Protein AF-F0YQ89-F1 (afdb_monomer)

pLDDT: mean 75.22, std 21.74, range [19.88, 98.25]

Mean predicted aligned error: 16.04 Å

Secondary structure (DSSP, 8-state):
------------PPP-PPPPTTTTHHHHHHHH---GGG-SSEEEEPPSSTTSPPEEEE-GGGGG-S--EEEEE--TT--HHHHHHHHTT-EEEEE-TT--S---SSTTTEEEES-EE-SS-EEEE--GGGSGGGTT-SEEEEE-HHHHHHHHT-S-EEEEEE--TTTHHHHHHHHHHHSGGGGEEEEEEEEEE--SHHHHHHHHHHHHHHHHHHH-EEEEEEEE-SS-----BTTB-SEEEEEEEE--HHHHHHHHHHHHHTTTTS-----PPPPPPPPPPPP--S--S----TT---TT--EEEEEESSSHHHHHHHHHHHHHHHHHTT--GGGEEEEEESSTTTHHHHHHHHHHTTS-SEEEEE----

Nearest PDB structures (foldseek):
  7a4h-assembly1_BK  TM=9.717E-01  e=1.868E-05  Lambdavirus lambda
  7a4h-assembly1_BI  TM=9.650E-01  e=2.233E-05  Lambdavirus lambda
  7a4f-assembly1_AC  TM=9.791E-01  e=5.453E-05  Lambdavirus lambda
  7a4h-assembly1_BF  TM=8.904E-01  e=2.233E-05  Lambdavirus lambda
  7a4i-assembly1_AB  TM=7.813E-01  e=5.138E-05  Lambdavirus lambda

InterPro domains:
  IPR002180 Lumazine/riboflavin synthase [PF00885] (301-370)
  IPR025714 Methyltransferase domain [PF13383] (19-195)
  IPR026913 Probable methyltransferase-like protein 24 [PTHR32026] (39-246)
  IPR036467 Lumazine/riboflavin synthase superfamily [G3DSA:3.40.50.960] (291-370)
  IPR036467 Lumazine/riboflavin synthase superfamily [SSF52121] (296-370)

Radius of gyration: 23.66 Å; Cα contacts (8 Å, |Δi|>4): 596; chains: 1; bounding box: 56×55×64 Å

Structure (mmCIF, N/CA/C/O backbone):
data_AF-F0YQ89-F1
#
_entry.id   AF-F0YQ89-F1
#
loop_
_atom_site.group_PDB
_atom_site.id
_atom_site.type_symbol
_atom_site.label_atom_id
_atom_site.label_alt_id
_atom_site.label_comp_id
_atom_site.label_asym_id
_atom_site.label_entity_id
_atom_site.label_seq_id
_atom_site.pdbx_PDB_ins_code
_atom_site.Cartn_x
_atom_site.Cartn_y
_atom_site.Cartn_z
_atom_site.occupancy
_atom_site.B_iso_or_equiv
_atom_site.auth_seq_id
_atom_site.auth_comp_id
_atom_site.auth_asym_id
_atom_site.auth_atom_id
_atom_site.pdbx_PDB_model_num
ATOM 1 N N . MET A 1 1 ? -3.007 27.217 37.264 1.00 26.95 1 MET A N 1
ATOM 2 C CA . MET A 1 1 ? -2.721 25.939 36.576 1.00 26.95 1 MET A CA 1
ATOM 3 C C . MET A 1 1 ? -3.342 26.037 35.189 1.00 26.95 1 MET A C 1
ATOM 5 O O . MET A 1 1 ? -4.556 26.150 35.114 1.00 26.95 1 MET A O 1
ATOM 9 N N . ARG A 1 2 ? -2.547 26.152 34.117 1.00 19.88 2 ARG A N 1
ATOM 10 C CA . ARG A 1 2 ? -3.077 26.189 32.741 1.00 19.88 2 ARG A CA 1
ATOM 11 C C . ARG A 1 2 ? -3.301 24.740 32.308 1.00 19.88 2 ARG A C 1
ATOM 13 O O . ARG A 1 2 ? -2.330 24.019 32.124 1.00 19.88 2 ARG A O 1
ATOM 20 N N . VAL A 1 3 ? -4.556 24.305 32.244 1.00 22.66 3 VAL A N 1
ATOM 21 C CA . VAL A 1 3 ? -4.926 22.978 31.736 1.00 22.66 3 VAL A CA 1
ATOM 22 C C . VAL A 1 3 ? -4.993 23.089 30.215 1.00 22.66 3 VAL A C 1
ATOM 24 O O . VAL A 1 3 ? -5.822 23.827 29.691 1.00 22.66 3 VAL A O 1
ATOM 27 N N . CYS A 1 4 ? -4.078 22.421 29.514 1.00 20.67 4 CYS A N 1
ATOM 28 C CA . CYS A 1 4 ? -4.123 22.294 28.061 1.00 20.67 4 CYS A CA 1
ATOM 29 C C . CYS A 1 4 ? -5.076 21.138 27.722 1.00 20.67 4 CYS A C 1
ATOM 31 O O . CYS A 1 4 ? -4.795 19.988 28.058 1.00 20.67 4 CYS A O 1
ATOM 33 N N . LEU A 1 5 ? -6.218 21.443 27.104 1.00 27.62 5 LEU A N 1
ATOM 34 C CA . LEU A 1 5 ? -7.130 20.445 26.550 1.00 27.62 5 LEU A CA 1
ATOM 35 C C . LEU A 1 5 ? -6.528 19.926 25.237 1.00 27.62 5 LEU A C 1
ATOM 37 O O . LEU A 1 5 ? -6.406 20.685 24.276 1.00 27.62 5 LEU A O 1
ATOM 41 N N . LEU A 1 6 ? -6.138 18.651 25.185 1.00 28.33 6 LEU A N 1
ATOM 42 C CA . LEU A 1 6 ? -5.680 18.020 23.949 1.00 28.33 6 LEU A CA 1
ATOM 43 C C . LEU A 1 6 ? -6.887 17.430 23.205 1.00 28.33 6 LEU A C 1
ATOM 45 O O . LEU A 1 6 ? -7.199 16.251 23.348 1.00 28.33 6 LEU A O 1
ATOM 49 N N . VAL A 1 7 ? -7.564 18.244 22.394 1.00 30.88 7 VAL A N 1
ATOM 50 C CA . VAL A 1 7 ? -8.362 17.718 21.277 1.00 30.88 7 VAL A CA 1
ATOM 51 C C . VAL A 1 7 ? -7.363 17.383 20.174 1.00 30.88 7 VAL A C 1
ATOM 53 O O . VAL A 1 7 ? -6.732 18.281 19.616 1.00 30.88 7 VAL A O 1
ATOM 56 N N . VAL A 1 8 ? -7.147 16.098 19.890 1.00 26.88 8 VAL A N 1
ATOM 57 C CA . VAL A 1 8 ? -6.227 15.690 18.821 1.00 26.88 8 VAL A CA 1
ATOM 58 C C . VAL A 1 8 ? -6.876 15.988 17.468 1.00 26.88 8 VAL A C 1
ATOM 60 O O . VAL A 1 8 ? -7.576 15.158 16.901 1.00 26.88 8 VAL A O 1
ATOM 63 N N . VAL A 1 9 ? -6.602 17.176 16.933 1.00 30.08 9 VAL A N 1
ATOM 64 C CA . VAL A 1 9 ? -6.556 17.415 15.487 1.00 30.08 9 VAL A CA 1
ATOM 65 C C . VAL A 1 9 ? -5.082 17.610 15.148 1.00 30.08 9 VAL A C 1
ATOM 67 O O . VAL A 1 9 ? -4.499 18.666 15.390 1.00 30.08 9 VAL A O 1
ATOM 70 N N . ALA A 1 10 ? -4.429 16.549 14.678 1.00 24.70 10 ALA A N 1
ATOM 71 C CA . ALA A 1 10 ? -3.001 16.578 14.395 1.00 24.70 10 ALA A CA 1
ATOM 72 C C . ALA A 1 10 ? -2.716 17.288 13.061 1.00 24.70 10 ALA A C 1
ATOM 74 O O . ALA A 1 10 ? -2.945 16.723 11.995 1.00 24.70 10 ALA A O 1
ATOM 75 N N . ALA A 1 11 ? -2.162 18.501 13.130 1.00 24.00 11 ALA A N 1
ATOM 76 C CA . ALA A 1 11 ? -1.252 19.046 12.119 1.00 24.00 11 ALA A CA 1
ATOM 77 C C . ALA A 1 11 ? -0.407 20.185 12.724 1.00 24.00 11 ALA A C 1
ATOM 79 O O . ALA A 1 11 ? -0.804 21.349 12.708 1.00 24.00 11 ALA A O 1
ATOM 80 N N . GLN A 1 12 ? 0.782 19.875 13.250 1.00 25.78 12 GLN A N 1
ATOM 81 C CA . GLN A 1 12 ? 1.792 20.903 13.526 1.00 25.78 12 GLN A CA 1
ATOM 82 C C . GLN A 1 12 ? 2.534 21.238 12.224 1.00 25.78 12 GLN A C 1
ATOM 84 O O . GLN A 1 12 ? 3.298 20.423 11.717 1.00 25.78 12 GLN A O 1
ATOM 89 N N . ARG A 1 13 ? 2.358 22.455 11.693 1.00 27.84 13 ARG A N 1
ATOM 90 C CA . ARG A 1 13 ? 3.267 23.021 10.681 1.00 27.84 13 ARG A CA 1
ATOM 91 C C . ARG A 1 13 ? 4.379 23.797 11.390 1.00 27.84 13 ARG A C 1
ATOM 93 O O . ARG A 1 13 ? 4.089 24.775 12.076 1.00 27.84 13 ARG A O 1
ATOM 100 N N . ARG A 1 14 ? 5.644 23.392 11.218 1.00 29.02 14 ARG A N 1
ATOM 101 C CA . ARG A 1 14 ? 6.815 24.207 11.603 1.00 29.02 14 ARG A CA 1
ATOM 102 C C . ARG A 1 14 ? 7.244 25.127 10.442 1.00 29.02 14 ARG A C 1
ATOM 104 O O . ARG A 1 14 ? 7.106 24.719 9.288 1.00 29.02 14 ARG A O 1
ATOM 111 N N . PRO A 1 15 ? 7.770 26.340 10.711 1.00 29.75 15 PRO A N 1
ATOM 112 C CA . PRO A 1 15 ? 8.331 27.222 9.684 1.00 29.75 15 PRO A CA 1
ATOM 113 C C . PRO A 1 15 ? 9.649 26.678 9.101 1.00 29.75 15 PRO A C 1
ATOM 115 O O . PRO A 1 15 ? 10.396 25.977 9.775 1.00 29.75 15 PRO A O 1
ATOM 118 N N . LEU A 1 16 ? 9.909 27.015 7.834 1.00 36.75 16 LEU A N 1
ATOM 119 C CA . LEU A 1 16 ? 10.858 26.366 6.922 1.00 36.75 16 LEU A CA 1
ATOM 120 C C . LEU A 1 16 ? 12.257 27.025 6.893 1.00 36.75 16 LEU A C 1
ATOM 122 O O . LEU A 1 16 ? 12.453 28.003 6.171 1.00 36.75 16 LEU A O 1
ATOM 126 N N . GLU A 1 17 ? 13.264 26.417 7.529 1.00 32.97 17 GLU A N 1
ATOM 127 C CA . GLU A 1 17 ? 14.697 26.645 7.233 1.00 32.97 17 GLU A CA 1
ATOM 128 C C . GLU A 1 17 ? 15.255 25.555 6.298 1.00 32.97 17 GLU A C 1
ATOM 130 O O . GLU A 1 17 ? 14.658 24.487 6.159 1.00 32.97 17 GLU A O 1
ATOM 135 N N . ARG A 1 18 ? 16.304 25.862 5.516 1.00 39.97 18 ARG A N 1
ATOM 136 C CA . ARG A 1 18 ? 16.834 25.001 4.427 1.00 39.97 18 ARG A CA 1
ATOM 137 C C . ARG A 1 18 ? 17.157 23.584 4.954 1.00 39.97 18 ARG A C 1
ATOM 139 O O . ARG A 1 18 ? 17.712 23.499 6.044 1.00 39.97 18 ARG A O 1
ATOM 146 N N . PRO A 1 19 ? 16.852 22.501 4.210 1.00 46.09 19 PRO A N 1
ATOM 147 C CA . PRO A 1 19 ? 16.987 21.141 4.731 1.00 46.09 19 PRO A CA 1
ATOM 148 C C . PRO A 1 19 ? 18.456 20.806 5.027 1.00 46.09 19 PRO A C 1
ATOM 150 O O . PRO A 1 19 ? 19.314 20.903 4.147 1.00 46.09 19 PRO A O 1
ATOM 153 N N . GLY A 1 20 ? 18.743 20.443 6.279 1.00 54.31 20 GLY A N 1
ATOM 154 C CA . GLY A 1 20 ? 20.026 19.896 6.725 1.00 54.31 20 GLY A CA 1
ATOM 155 C C . GLY A 1 20 ? 19.974 18.369 6.846 1.00 54.31 20 GLY A C 1
ATOM 156 O O . GLY A 1 20 ? 18.898 17.778 6.818 1.00 54.31 20 GLY A O 1
ATOM 157 N N . GLN A 1 21 ? 21.130 17.722 7.048 1.00 53.66 21 GLN A N 1
ATOM 158 C CA . GLN A 1 21 ? 21.264 16.260 7.232 1.00 53.66 21 GLN A CA 1
ATOM 159 C C . GLN A 1 21 ? 20.339 15.657 8.314 1.00 53.66 21 GLN A C 1
ATOM 161 O O . GLN A 1 21 ? 20.081 14.460 8.327 1.00 53.66 21 GLN A O 1
ATOM 166 N N . GLN A 1 22 ? 19.812 16.488 9.211 1.00 58.56 22 GLN A N 1
ATOM 167 C CA . GLN A 1 22 ? 18.979 16.089 10.340 1.00 58.56 22 GLN A CA 1
ATOM 168 C C . GLN A 1 22 ? 17.550 15.653 9.951 1.00 58.56 22 GLN A C 1
ATOM 170 O O . GLN A 1 22 ? 16.930 14.919 10.716 1.00 58.56 22 GLN A O 1
ATOM 175 N N . GLU A 1 23 ? 17.030 16.053 8.779 1.00 69.75 23 GLU A N 1
ATOM 176 C CA . GLU A 1 23 ? 15.689 15.643 8.307 1.00 69.75 23 GLU A CA 1
ATOM 177 C C . GLU A 1 23 ? 15.646 14.189 7.810 1.00 69.75 23 GLU A C 1
ATOM 179 O O . GLU A 1 23 ? 14.631 13.513 7.959 1.00 69.75 23 GLU A O 1
ATOM 184 N N . TRP A 1 24 ? 16.747 13.689 7.248 1.00 77.12 24 TRP A N 1
ATOM 185 C CA . TRP A 1 24 ? 16.814 12.349 6.658 1.00 77.12 24 TRP A CA 1
ATOM 186 C C . TRP A 1 24 ? 17.196 11.257 7.651 1.00 77.12 24 TRP A C 1
ATOM 188 O O . TRP A 1 24 ? 16.935 10.083 7.403 1.00 77.12 24 TRP A O 1
ATOM 198 N N . GLU A 1 25 ? 17.788 11.629 8.784 1.00 80.75 25 GLU A N 1
ATOM 199 C CA . GLU A 1 25 ? 18.249 10.692 9.808 1.00 80.75 25 GLU A CA 1
ATOM 200 C C . GLU A 1 25 ? 17.150 9.718 10.295 1.00 80.75 25 GLU A C 1
ATOM 202 O O . GLU A 1 25 ? 17.425 8.519 10.377 1.00 80.75 25 GLU A O 1
ATOM 207 N N . PRO A 1 26 ? 15.899 10.146 10.577 1.00 76.25 26 PRO A N 1
ATOM 208 C CA . PRO A 1 26 ? 14.837 9.219 10.977 1.00 76.25 26 PRO A CA 1
ATOM 209 C C . PRO A 1 26 ? 14.473 8.209 9.883 1.00 76.25 26 PRO A C 1
ATOM 211 O O . PRO A 1 26 ? 14.226 7.041 10.174 1.00 76.25 26 PRO A O 1
ATOM 214 N N . ILE A 1 27 ? 14.473 8.650 8.624 1.00 79.69 27 ILE A N 1
ATOM 215 C CA . ILE A 1 27 ? 14.145 7.809 7.468 1.00 79.69 27 ILE A CA 1
ATOM 216 C C . ILE A 1 27 ? 15.262 6.802 7.223 1.00 79.69 27 ILE A C 1
ATOM 218 O O . ILE A 1 27 ? 14.996 5.621 7.037 1.00 79.69 27 ILE A O 1
ATOM 222 N N . HIS A 1 28 ? 16.512 7.252 7.292 1.00 85.44 28 HIS A N 1
ATOM 223 C CA . HIS A 1 28 ? 17.683 6.392 7.184 1.00 85.44 28 HIS A CA 1
ATOM 224 C C . HIS A 1 28 ? 17.667 5.292 8.245 1.00 85.44 28 HIS A C 1
ATOM 226 O O . HIS A 1 28 ? 17.822 4.115 7.929 1.00 85.44 28 HIS A O 1
ATOM 232 N N . LYS A 1 29 ? 17.394 5.653 9.506 1.00 85.06 29 LYS A N 1
ATOM 233 C CA . LYS A 1 29 ? 17.225 4.671 10.587 1.00 85.06 29 LYS A CA 1
ATOM 234 C C . LYS A 1 29 ? 16.107 3.680 10.299 1.00 85.06 29 LYS A C 1
ATOM 236 O O . LYS A 1 29 ? 16.282 2.501 10.574 1.00 85.06 29 LYS A O 1
ATOM 241 N N . PHE A 1 30 ? 14.983 4.142 9.757 1.00 83.25 30 PHE A N 1
ATOM 242 C CA . PHE A 1 30 ? 13.872 3.267 9.401 1.00 83.25 30 PHE A CA 1
ATOM 243 C C . PHE A 1 30 ? 14.248 2.272 8.298 1.00 83.25 30 PHE A C 1
ATOM 245 O O . PHE A 1 30 ? 14.048 1.075 8.475 1.00 83.25 30 PHE A O 1
ATOM 252 N N . LEU A 1 31 ? 14.842 2.743 7.198 1.00 86.19 31 LEU A N 1
ATOM 253 C CA . LEU A 1 31 ? 15.247 1.886 6.078 1.00 86.19 31 LEU A CA 1
ATOM 254 C C . LEU A 1 31 ? 16.295 0.840 6.480 1.00 86.19 31 LEU A C 1
ATOM 256 O O . LEU A 1 31 ? 16.469 -0.152 5.777 1.00 86.19 31 LEU A O 1
ATOM 260 N N . HIS A 1 32 ? 16.987 1.061 7.600 1.00 87.88 32 HIS A N 1
ATOM 261 C CA . HIS A 1 32 ? 17.945 0.134 8.205 1.00 87.88 32 HIS A CA 1
ATOM 262 C C . HIS A 1 32 ? 17.365 -0.709 9.348 1.00 87.88 32 HIS A C 1
ATOM 264 O O . HIS A 1 32 ? 18.009 -1.656 9.791 1.00 87.88 32 HIS A O 1
ATOM 270 N N . ALA A 1 33 ? 16.159 -0.403 9.826 1.00 86.25 33 ALA A N 1
ATOM 271 C CA . ALA A 1 33 ? 15.470 -1.152 10.875 1.00 86.25 33 ALA A CA 1
ATOM 272 C C . ALA A 1 33 ? 14.677 -2.337 10.296 1.00 86.25 33 ALA A C 1
ATOM 274 O O . ALA A 1 33 ? 13.544 -2.594 10.700 1.00 86.25 33 ALA A O 1
ATOM 275 N N . VAL A 1 34 ? 15.273 -3.033 9.328 1.00 89.75 34 VAL A N 1
ATOM 276 C CA . VAL A 1 34 ? 14.688 -4.197 8.662 1.00 89.75 34 VAL A CA 1
ATOM 277 C C . VAL A 1 34 ? 14.740 -5.402 9.596 1.00 89.75 34 VAL A C 1
ATOM 279 O O . VAL A 1 34 ? 15.786 -5.686 10.182 1.00 89.75 34 VAL A O 1
ATOM 282 N N . ASP A 1 35 ? 13.635 -6.139 9.693 1.00 89.44 35 ASP A N 1
ATOM 283 C CA . ASP A 1 35 ? 13.563 -7.409 10.418 1.00 89.44 35 ASP A CA 1
ATOM 284 C C . ASP A 1 35 ? 13.214 -8.560 9.455 1.00 89.44 35 ASP A C 1
ATOM 286 O O . ASP A 1 35 ? 12.038 -8.888 9.270 1.00 89.44 35 ASP A O 1
ATOM 290 N N . PRO A 1 36 ? 14.219 -9.213 8.837 1.00 89.69 36 PRO A N 1
ATOM 291 C CA . PRO A 1 36 ? 13.980 -10.311 7.902 1.00 89.69 36 PRO A CA 1
ATOM 292 C C . PRO A 1 36 ? 13.300 -11.519 8.551 1.00 89.69 36 PRO A C 1
ATOM 294 O O . PRO A 1 36 ? 12.681 -12.311 7.849 1.00 89.69 36 PRO A O 1
ATOM 297 N N . SER A 1 37 ? 13.377 -11.665 9.882 1.00 88.06 37 SER A N 1
ATOM 298 C CA . SER A 1 37 ? 12.757 -12.791 10.594 1.00 88.06 37 SER A CA 1
ATOM 299 C C . SER A 1 37 ? 11.227 -12.769 10.533 1.00 88.06 37 SER A C 1
ATOM 301 O O . SER A 1 37 ? 10.585 -13.787 10.789 1.00 88.06 37 SER A O 1
ATOM 303 N N . ARG A 1 38 ? 10.639 -11.630 10.139 1.00 87.50 38 ARG A N 1
ATOM 304 C CA . ARG A 1 38 ? 9.199 -11.488 9.889 1.00 87.50 38 ARG A CA 1
ATOM 305 C C . ARG A 1 38 ? 8.711 -12.232 8.656 1.00 87.50 38 ARG A C 1
ATOM 307 O O . ARG A 1 38 ? 7.509 -12.444 8.544 1.00 87.50 38 ARG A O 1
ATOM 314 N N . CYS A 1 39 ? 9.619 -12.643 7.775 1.00 90.19 39 CYS A N 1
ATOM 315 C CA . CYS A 1 39 ? 9.313 -13.530 6.669 1.00 90.19 39 CYS A CA 1
ATOM 316 C C . CYS A 1 39 ? 10.184 -14.786 6.739 1.00 90.19 39 CYS A C 1
ATOM 318 O O . CYS A 1 39 ? 11.381 -14.747 6.455 1.00 90.19 39 CYS A O 1
ATOM 320 N N . ALA A 1 40 ? 9.581 -15.916 7.090 1.00 89.81 40 ALA A N 1
ATOM 321 C CA . ALA A 1 40 ? 10.265 -17.202 7.134 1.00 89.81 40 ALA A CA 1
ATOM 322 C C . ALA A 1 40 ? 10.517 -17.781 5.730 1.00 89.81 40 ALA A C 1
ATOM 324 O O . ALA A 1 40 ? 11.488 -18.512 5.538 1.00 89.81 40 ALA A O 1
ATOM 325 N N . ASP A 1 41 ? 9.655 -17.465 4.759 1.00 91.12 41 ASP A N 1
ATOM 326 C CA . ASP A 1 41 ? 9.737 -17.959 3.380 1.00 91.12 41 ASP A CA 1
ATOM 327 C C . ASP A 1 41 ? 9.710 -16.796 2.378 1.00 91.12 41 ASP A C 1
ATOM 329 O O . ASP A 1 41 ? 8.657 -16.414 1.869 1.00 91.12 41 ASP A O 1
ATOM 333 N N . ALA A 1 42 ? 10.871 -16.184 2.133 1.00 92.94 42 ALA A N 1
ATOM 334 C CA . ALA A 1 42 ? 11.016 -15.094 1.171 1.00 92.94 42 ALA A CA 1
ATOM 335 C C . ALA A 1 42 ? 11.436 -15.629 -0.206 1.00 92.94 42 ALA A C 1
ATOM 337 O O . ALA A 1 42 ? 12.499 -16.235 -0.359 1.00 92.94 42 ALA A O 1
ATOM 338 N N . HIS A 1 43 ? 10.631 -15.350 -1.228 1.00 95.31 43 HIS A N 1
ATOM 339 C CA . HIS A 1 43 ? 11.002 -15.567 -2.620 1.00 95.31 43 HIS A CA 1
ATOM 340 C C . HIS A 1 43 ? 11.675 -14.319 -3.189 1.00 95.31 43 HIS A C 1
ATOM 342 O O . HIS A 1 43 ? 11.183 -13.208 -3.004 1.00 95.31 43 HIS A O 1
ATOM 348 N N . VAL A 1 44 ? 12.771 -14.510 -3.920 1.00 95.94 44 VAL A N 1
ATOM 349 C CA . VAL A 1 44 ? 13.548 -13.418 -4.512 1.00 95.94 44 VAL A CA 1
ATOM 350 C C . VAL A 1 44 ? 13.297 -13.374 -6.015 1.00 95.94 44 VAL A C 1
ATOM 352 O O . VAL A 1 44 ? 13.692 -14.292 -6.736 1.00 95.94 44 VAL A O 1
ATOM 355 N N . ILE A 1 45 ? 12.663 -12.303 -6.484 1.00 94.19 45 ILE A N 1
ATOM 356 C CA . ILE A 1 45 ? 12.576 -11.968 -7.906 1.00 94.19 45 ILE A CA 1
ATOM 357 C C . ILE A 1 45 ? 13.853 -11.215 -8.259 1.00 94.19 45 ILE A C 1
ATOM 359 O O . ILE A 1 45 ? 14.149 -10.187 -7.661 1.00 94.19 45 ILE A O 1
ATOM 363 N N . LYS A 1 46 ? 14.628 -11.731 -9.211 1.00 92.81 46 LYS A N 1
ATOM 364 C CA . LYS A 1 46 ? 15.826 -11.031 -9.676 1.00 92.81 46 LYS A CA 1
ATOM 365 C C . LYS A 1 46 ? 15.439 -9.774 -10.448 1.00 92.81 46 LYS A C 1
ATOM 367 O O . LYS A 1 46 ? 14.555 -9.857 -11.299 1.00 92.81 46 LYS A O 1
ATOM 372 N N . GLY A 1 47 ? 16.112 -8.661 -10.151 1.00 85.38 47 GLY A N 1
ATOM 373 C CA . GLY A 1 47 ? 15.977 -7.430 -10.931 1.00 85.38 47 GLY A CA 1
ATOM 374 C C . GLY A 1 47 ? 16.293 -7.691 -12.405 1.00 85.38 47 GLY A C 1
ATOM 375 O O . GLY A 1 47 ? 17.082 -8.590 -12.724 1.00 85.38 47 GLY A O 1
ATOM 376 N N . GLU A 1 48 ? 15.677 -6.942 -13.322 1.00 80.50 48 GLU A N 1
ATOM 377 C CA . GLU A 1 48 ? 15.843 -7.206 -14.759 1.00 80.50 48 GLU A CA 1
ATOM 378 C C . GLU A 1 48 ? 17.278 -6.942 -15.237 1.00 80.50 48 GLU A C 1
ATOM 380 O O . GLU A 1 48 ? 17.726 -7.477 -16.255 1.00 80.50 48 GLU A O 1
ATOM 385 N N . ASN A 1 49 ? 18.014 -6.112 -14.498 1.00 84.00 49 ASN A N 1
ATOM 386 C CA . ASN A 1 49 ? 19.377 -5.702 -14.795 1.00 84.00 49 ASN A CA 1
ATOM 387 C C . ASN A 1 49 ? 20.141 -5.333 -13.510 1.00 84.00 49 ASN A C 1
ATOM 389 O O . ASN A 1 49 ? 19.609 -5.369 -12.408 1.00 84.00 49 ASN A O 1
ATOM 393 N N . GLU A 1 50 ? 21.415 -4.963 -13.652 1.00 82.88 50 GLU A N 1
ATOM 394 C CA . GLU A 1 50 ? 22.304 -4.622 -12.531 1.00 82.88 50 GLU A CA 1
ATOM 395 C C . GLU A 1 50 ? 21.913 -3.356 -11.745 1.00 82.88 50 GLU A C 1
ATOM 397 O O . GLU A 1 50 ? 22.470 -3.117 -10.664 1.00 82.88 50 GLU A O 1
ATOM 402 N N . ASN A 1 51 ? 20.997 -2.545 -12.287 1.00 83.31 51 ASN A N 1
ATOM 403 C CA . ASN A 1 51 ? 20.535 -1.310 -11.663 1.00 83.31 51 ASN A CA 1
ATOM 404 C C . ASN A 1 51 ? 19.248 -1.491 -10.854 1.00 83.31 51 ASN A C 1
ATOM 406 O O . ASN A 1 51 ? 19.023 -0.735 -9.907 1.00 83.31 51 ASN A O 1
ATOM 410 N N . GLU A 1 52 ? 18.444 -2.495 -11.190 1.00 83.75 52 GLU A N 1
ATOM 411 C CA . GLU A 1 52 ? 17.250 -2.862 -10.437 1.00 83.75 52 GLU A CA 1
ATOM 412 C C . GLU A 1 52 ? 17.607 -3.786 -9.274 1.00 83.75 52 GLU A C 1
ATOM 414 O O . GLU A 1 52 ? 18.408 -4.715 -9.431 1.00 83.75 52 GLU A O 1
ATOM 419 N N . PRO A 1 53 ? 17.052 -3.540 -8.080 1.00 88.88 53 PRO A N 1
ATOM 420 C CA . PRO A 1 53 ? 17.264 -4.438 -6.969 1.00 88.88 53 PRO A CA 1
ATOM 421 C C . PRO A 1 53 ? 16.488 -5.744 -7.170 1.00 88.88 53 PRO A C 1
ATOM 423 O O . PRO A 1 53 ? 15.506 -5.827 -7.900 1.00 88.88 53 PRO A O 1
ATOM 426 N N . ASP A 1 54 ? 16.932 -6.786 -6.477 1.00 92.44 54 ASP A N 1
ATOM 427 C CA . ASP A 1 54 ? 16.132 -7.996 -6.331 1.00 92.44 54 ASP A CA 1
ATOM 428 C C . ASP A 1 54 ? 14.904 -7.694 -5.471 1.00 92.44 54 ASP A C 1
ATOM 430 O O . ASP A 1 54 ? 15.083 -7.188 -4.375 1.00 92.44 54 ASP A O 1
ATOM 434 N N . VAL A 1 55 ? 13.695 -8.074 -5.874 1.00 92.69 55 VAL A N 1
ATOM 435 C CA . VAL A 1 55 ? 12.476 -7.852 -5.078 1.00 92.69 55 VAL A CA 1
ATOM 436 C C . VAL A 1 55 ? 12.189 -9.060 -4.197 1.00 92.69 55 VAL A C 1
ATOM 438 O O . VAL A 1 55 ? 12.106 -10.191 -4.683 1.00 92.69 55 VAL A O 1
ATOM 441 N N . HIS A 1 56 ? 12.004 -8.842 -2.895 1.00 94.88 56 HIS A N 1
ATOM 442 C CA . HIS A 1 56 ? 11.653 -9.918 -1.968 1.00 94.88 56 HIS A CA 1
ATOM 443 C C . HIS A 1 56 ? 10.140 -9.958 -1.732 1.00 94.88 56 HIS A C 1
ATOM 445 O O . HIS A 1 56 ? 9.549 -9.012 -1.216 1.00 94.88 56 HIS A O 1
ATOM 451 N N . VAL A 1 57 ? 9.522 -11.092 -2.056 1.00 95.12 57 VAL A N 1
ATOM 452 C CA . VAL A 1 57 ? 8.096 -11.367 -1.842 1.00 95.12 57 VAL A CA 1
ATOM 453 C C . VAL A 1 57 ? 7.974 -12.402 -0.733 1.00 95.12 57 VAL A C 1
ATOM 455 O O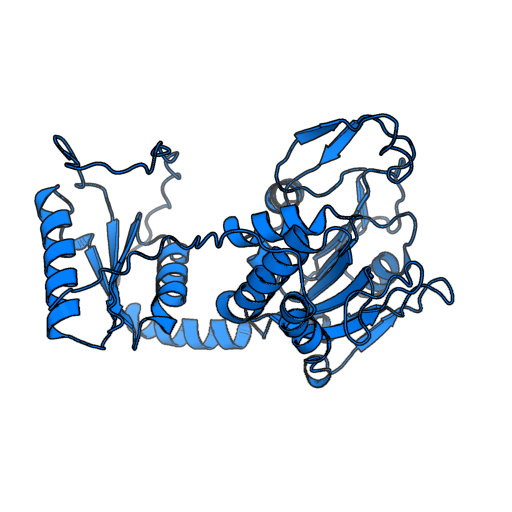 . VAL A 1 57 ? 8.583 -13.470 -0.814 1.00 95.12 57 VAL A O 1
ATOM 458 N N . CYS A 1 58 ? 7.191 -12.112 0.303 1.00 93.00 58 CYS A N 1
ATOM 459 C CA . CYS A 1 58 ? 7.003 -13.090 1.374 1.00 93.00 58 CYS A CA 1
ATOM 460 C C . CYS A 1 58 ? 5.951 -14.114 0.968 1.00 93.00 58 CYS A C 1
ATOM 462 O O . CYS A 1 58 ? 4.948 -13.756 0.369 1.00 93.00 58 CYS A O 1
ATOM 464 N N . MET A 1 59 ? 6.156 -15.383 1.293 1.00 91.12 59 MET A N 1
ATOM 465 C CA . MET A 1 59 ? 5.260 -16.474 0.899 1.00 91.12 59 MET A CA 1
ATOM 466 C C . MET A 1 59 ? 4.476 -17.049 2.082 1.00 91.12 59 MET A C 1
ATOM 468 O O . MET A 1 59 ? 3.613 -17.907 1.896 1.00 91.12 59 MET A O 1
ATOM 472 N N . ASP A 1 60 ? 4.723 -16.568 3.303 1.00 86.38 60 ASP A N 1
ATOM 473 C CA . ASP A 1 60 ? 4.116 -17.122 4.515 1.00 86.38 60 ASP A CA 1
ATOM 474 C C . ASP A 1 60 ? 2.584 -17.049 4.526 1.00 86.38 60 ASP A C 1
ATOM 476 O O . ASP A 1 60 ? 1.928 -17.998 4.956 1.00 86.38 60 ASP A O 1
ATOM 480 N N . PHE A 1 61 ? 1.994 -15.981 3.983 1.00 77.25 61 PHE A N 1
ATOM 481 C CA . PHE A 1 61 ? 0.538 -15.806 3.946 1.00 77.25 61 PHE A CA 1
ATOM 482 C C . PHE A 1 61 ? -0.170 -16.740 2.951 1.00 77.25 61 PHE A C 1
ATOM 484 O O . PHE A 1 61 ? -1.353 -17.045 3.131 1.00 77.25 61 PHE A O 1
ATOM 491 N N . LEU A 1 62 ? 0.537 -17.244 1.930 1.00 77.62 62 LEU A N 1
ATOM 492 C CA . LEU A 1 62 ? -0.027 -18.163 0.930 1.00 77.62 62 LEU A CA 1
ATOM 493 C C . LEU A 1 62 ? -0.326 -19.550 1.511 1.00 77.62 62 LEU A C 1
ATOM 495 O O . LEU A 1 62 ? -1.093 -20.316 0.932 1.00 77.62 62 LEU A O 1
ATOM 499 N N . LYS A 1 63 ? 0.221 -19.866 2.689 1.00 67.00 63 LYS A N 1
ATOM 500 C CA . LYS A 1 63 ? -0.004 -21.136 3.396 1.00 67.00 63 LYS A CA 1
ATOM 501 C C . LYS A 1 63 ? -1.430 -21.268 3.957 1.00 67.00 63 LYS A C 1
ATOM 503 O O . LYS A 1 63 ? -1.793 -22.339 4.434 1.00 67.00 63 LYS A O 1
ATOM 508 N N . ARG A 1 64 ? -2.247 -20.206 3.902 1.00 66.81 64 ARG A N 1
ATOM 509 C CA . ARG A 1 64 ? -3.591 -20.152 4.511 1.00 66.81 64 ARG A CA 1
ATOM 510 C C . ARG A 1 64 ? -4.729 -20.704 3.635 1.00 66.81 64 ARG A C 1
ATOM 512 O O . ARG A 1 64 ? -5.853 -20.771 4.113 1.00 66.81 64 ARG A O 1
ATOM 519 N N . ASN A 1 65 ? -4.451 -21.177 2.413 1.00 53.97 65 ASN A N 1
ATOM 520 C CA . ASN A 1 65 ? -5.415 -21.868 1.529 1.00 53.97 65 ASN A CA 1
ATOM 521 C C . ASN A 1 65 ? -6.696 -21.077 1.168 1.00 53.97 65 ASN A C 1
ATOM 523 O O . ASN A 1 65 ? -7.715 -21.661 0.800 1.00 53.97 65 ASN A O 1
ATOM 527 N N . GLU A 1 66 ? -6.641 -19.748 1.212 1.00 68.06 66 GLU A N 1
ATOM 528 C CA . GLU A 1 66 ? -7.711 -18.861 0.744 1.00 68.06 66 GLU A CA 1
ATOM 529 C C . GLU A 1 66 ? -7.393 -18.327 -0.666 1.00 68.06 66 GLU A C 1
ATOM 531 O O . GLU A 1 66 ? -6.216 -18.210 -1.024 1.00 68.06 66 GLU A O 1
ATOM 536 N N . PRO A 1 67 ? -8.406 -18.006 -1.497 1.00 72.06 67 PRO A N 1
ATOM 537 C CA . PRO A 1 67 ? -8.168 -17.406 -2.805 1.00 72.06 67 PRO A CA 1
ATOM 538 C C . PRO A 1 67 ? -7.473 -16.046 -2.642 1.00 72.06 67 PRO A C 1
ATOM 540 O O . PRO A 1 67 ? -8.098 -15.061 -2.258 1.00 72.06 67 PRO A O 1
ATOM 543 N N . CYS A 1 68 ? -6.177 -15.991 -2.950 1.00 90.12 68 CYS A N 1
ATOM 544 C CA . CYS A 1 68 ? -5.399 -14.760 -2.869 1.00 90.12 68 CYS A CA 1
ATOM 545 C C . CYS A 1 68 ? -5.763 -13.793 -4.000 1.00 90.12 68 CYS A C 1
ATOM 547 O O . CYS A 1 68 ? -5.783 -14.166 -5.179 1.00 90.12 68 CYS A O 1
ATOM 549 N N . VAL A 1 69 ? -6.019 -12.540 -3.627 1.00 94.94 69 VAL A N 1
ATOM 550 C CA . VAL A 1 69 ? -6.254 -11.417 -4.541 1.00 94.94 69 VAL A CA 1
ATOM 551 C C . VAL A 1 69 ? -5.018 -10.530 -4.520 1.00 94.94 69 VAL A C 1
ATOM 553 O O . VAL A 1 69 ? -4.588 -10.088 -3.457 1.00 94.94 69 VAL A O 1
ATOM 556 N N . VAL A 1 70 ? -4.437 -10.280 -5.687 1.00 97.06 70 VAL A N 1
ATOM 557 C CA . VAL A 1 70 ? -3.185 -9.531 -5.825 1.00 97.06 70 VAL A CA 1
ATOM 558 C C . VAL A 1 70 ? -3.396 -8.341 -6.736 1.00 97.06 70 VAL A C 1
ATOM 560 O O . VAL A 1 70 ? -3.899 -8.512 -7.847 1.00 97.06 70 VAL A O 1
ATOM 563 N N . TYR A 1 71 ? -2.999 -7.156 -6.280 1.00 98.19 71 TYR A N 1
ATOM 564 C CA . TYR A 1 71 ? -2.961 -5.946 -7.099 1.00 98.19 71 TYR A CA 1
ATOM 565 C C . TYR A 1 71 ? -1.503 -5.614 -7.428 1.00 98.19 71 TYR A C 1
ATOM 567 O O . TYR A 1 71 ? -0.677 -5.493 -6.525 1.00 98.19 71 TYR A O 1
ATOM 575 N N . SER A 1 72 ? -1.190 -5.487 -8.716 1.00 97.69 72 SER A N 1
ATOM 576 C CA . SER A 1 72 ? 0.132 -5.111 -9.233 1.00 97.69 72 SER A CA 1
ATOM 577 C C . SER A 1 72 ? -0.008 -3.800 -10.001 1.00 97.69 72 SER A C 1
ATOM 579 O O . SER A 1 72 ? -0.680 -3.757 -11.032 1.00 97.69 72 SER A O 1
ATOM 581 N N . ILE A 1 73 ? 0.521 -2.704 -9.463 1.00 97.06 73 ILE A N 1
ATOM 582 C CA . ILE A 1 73 ? 0.239 -1.348 -9.946 1.00 97.06 73 ILE A CA 1
ATOM 583 C C . ILE A 1 73 ? 1.520 -0.690 -10.459 1.00 97.06 73 ILE A C 1
ATOM 585 O O . ILE A 1 73 ? 2.494 -0.608 -9.718 1.00 97.06 73 ILE A O 1
ATOM 589 N N . GLY A 1 74 ? 1.455 -0.191 -11.697 1.00 93.31 74 GLY A N 1
ATOM 590 C CA . GLY A 1 74 ? 2.559 0.410 -12.449 1.00 93.31 74 GLY A CA 1
ATOM 591 C C . GLY A 1 74 ? 3.582 -0.624 -12.899 1.00 93.31 74 GLY A C 1
ATOM 592 O O . GLY A 1 74 ? 4.752 -0.578 -12.557 1.00 93.31 74 GLY A O 1
ATOM 593 N N . ILE A 1 75 ? 3.104 -1.618 -13.644 1.00 92.06 75 ILE A N 1
ATOM 594 C CA . ILE A 1 75 ? 3.908 -2.777 -14.037 1.00 92.06 75 ILE A CA 1
ATOM 595 C C . ILE A 1 75 ? 4.942 -2.484 -15.134 1.00 92.06 75 ILE A C 1
ATOM 597 O O . ILE A 1 75 ? 5.880 -3.256 -15.283 1.00 92.06 75 ILE A O 1
ATOM 601 N N . ALA A 1 76 ? 4.763 -1.442 -15.952 1.00 90.19 76 ALA A N 1
ATOM 602 C CA . ALA A 1 76 ? 5.689 -1.012 -17.004 1.00 90.19 76 ALA A CA 1
ATOM 603 C C . ALA A 1 76 ? 6.195 -2.123 -17.965 1.00 90.19 76 ALA A C 1
ATOM 605 O O . ALA A 1 76 ? 7.290 -2.035 -18.511 1.00 90.19 76 ALA A O 1
ATOM 606 N N . ASN A 1 77 ? 5.372 -3.139 -18.258 1.00 90.38 77 ASN A N 1
ATOM 607 C CA . ASN A 1 77 ? 5.705 -4.373 -19.004 1.00 90.38 77 ASN A CA 1
ATOM 608 C C . ASN A 1 77 ? 6.619 -5.381 -18.280 1.00 90.38 77 ASN A C 1
ATOM 610 O O . ASN A 1 77 ? 6.960 -6.404 -18.880 1.00 90.38 77 ASN A O 1
ATOM 614 N N . ASN A 1 78 ? 6.948 -5.160 -17.011 1.00 91.00 78 ASN A N 1
ATOM 615 C CA . ASN A 1 78 ? 7.564 -6.160 -16.150 1.00 91.00 78 ASN A CA 1
ATOM 616 C C . ASN A 1 78 ? 6.474 -7.051 -15.532 1.00 91.00 78 ASN A C 1
ATOM 618 O O . ASN A 1 78 ? 5.672 -6.620 -14.704 1.00 91.00 78 ASN A O 1
ATOM 622 N N . TRP A 1 79 ? 6.453 -8.319 -15.942 1.00 94.31 79 TRP A N 1
ATOM 623 C CA . TRP A 1 79 ? 5.436 -9.299 -15.539 1.00 94.31 79 TRP A CA 1
ATOM 624 C C . TRP A 1 79 ? 5.933 -10.317 -14.508 1.00 94.31 79 TRP A C 1
ATOM 626 O O . TRP A 1 79 ? 5.194 -11.239 -14.167 1.00 94.31 79 TRP A O 1
ATOM 636 N N . LEU A 1 80 ? 7.174 -10.194 -14.023 1.00 94.31 80 LEU A N 1
ATOM 637 C CA . LEU A 1 80 ? 7.807 -11.227 -13.193 1.00 94.31 80 LEU A CA 1
ATOM 638 C C . LEU A 1 80 ? 7.040 -11.473 -11.888 1.00 94.31 80 LEU A C 1
ATOM 640 O O . LEU A 1 80 ? 6.805 -12.621 -11.508 1.00 94.31 80 LEU A O 1
ATOM 644 N N . PHE A 1 81 ? 6.609 -10.400 -11.224 1.00 95.88 81 PHE A N 1
ATOM 645 C CA . PHE A 1 81 ? 5.795 -10.482 -10.012 1.00 95.88 81 PHE A CA 1
ATOM 646 C C . PHE A 1 81 ? 4.411 -11.081 -10.291 1.00 95.88 81 PHE A C 1
ATOM 648 O O . PHE A 1 81 ? 3.966 -11.998 -9.601 1.00 95.88 81 PHE A O 1
ATOM 655 N N . ASP A 1 82 ? 3.738 -10.597 -11.329 1.00 96.88 82 ASP A N 1
ATOM 656 C CA . ASP A 1 82 ? 2.398 -11.027 -11.716 1.00 96.88 82 ASP A CA 1
ATOM 657 C C . ASP A 1 82 ? 2.362 -12.525 -12.053 1.00 96.88 82 ASP A C 1
ATOM 659 O O . ASP A 1 82 ? 1.524 -13.269 -11.533 1.00 96.88 82 ASP A O 1
ATOM 663 N N . ASP A 1 83 ? 3.319 -12.991 -12.858 1.00 96.38 83 ASP A N 1
ATOM 664 C CA . ASP A 1 83 ? 3.467 -14.400 -13.221 1.00 96.38 83 ASP A CA 1
ATOM 665 C C . ASP A 1 83 ? 3.814 -15.272 -12.008 1.00 96.38 83 ASP A C 1
ATOM 667 O O . ASP A 1 83 ? 3.276 -16.378 -11.868 1.00 96.38 83 ASP A O 1
ATOM 671 N N . LEU A 1 84 ? 4.668 -14.778 -11.101 1.00 95.31 84 LEU A N 1
ATOM 672 C CA . LEU A 1 84 ? 4.961 -15.457 -9.842 1.00 95.31 84 LEU A CA 1
ATOM 673 C C . LEU A 1 84 ? 3.668 -15.678 -9.056 1.00 95.31 84 LEU A C 1
ATOM 675 O O . LEU A 1 84 ? 3.367 -16.819 -8.703 1.00 95.31 84 LEU A O 1
ATOM 679 N N . MET A 1 85 ? 2.867 -14.638 -8.836 1.00 95.56 85 MET A N 1
ATOM 680 C CA . MET A 1 85 ? 1.634 -14.755 -8.052 1.00 95.56 85 MET A CA 1
ATOM 681 C C . MET A 1 85 ? 0.576 -15.626 -8.747 1.00 95.56 85 MET A C 1
ATOM 683 O O . MET A 1 85 ?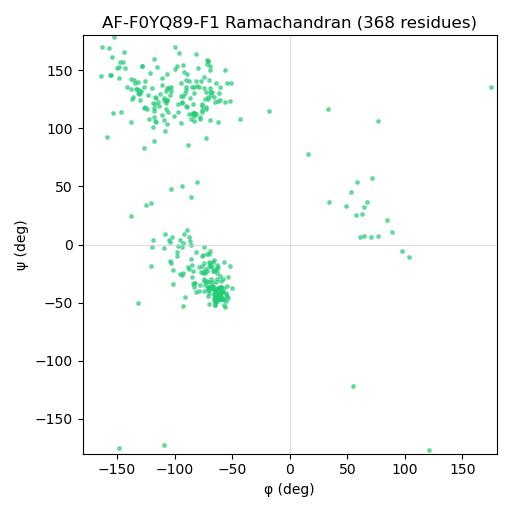 -0.104 -16.420 -8.088 1.00 95.56 85 MET A O 1
ATOM 687 N N . LEU A 1 86 ? 0.487 -15.580 -10.081 1.00 95.19 86 LEU A N 1
ATOM 688 C CA . LEU A 1 86 ? -0.348 -16.501 -10.862 1.00 95.19 86 LEU A CA 1
ATOM 689 C C . LEU A 1 86 ? 0.085 -17.962 -10.685 1.00 95.19 86 LEU A C 1
ATOM 691 O O . LEU A 1 86 ? -0.777 -18.839 -10.518 1.00 95.19 86 LEU A O 1
ATOM 695 N N . SER A 1 87 ? 1.398 -18.228 -10.673 1.00 93.56 87 SER A N 1
ATOM 696 C CA . SER A 1 87 ? 1.961 -19.568 -10.444 1.00 93.56 87 SER A CA 1
ATOM 697 C C . SER A 1 87 ? 1.640 -20.113 -9.048 1.00 93.56 87 SER A C 1
ATOM 699 O O . SER A 1 87 ? 1.571 -21.327 -8.861 1.00 93.56 87 SER A O 1
ATOM 701 N N . LYS A 1 88 ? 1.379 -19.226 -8.077 1.00 92.38 88 LYS A N 1
ATOM 702 C CA . LYS A 1 88 ? 0.966 -19.575 -6.708 1.00 92.38 88 LYS A CA 1
ATOM 703 C C . LYS A 1 88 ? -0.538 -19.758 -6.524 1.00 92.38 88 LYS A C 1
ATOM 705 O O . LYS A 1 88 ? -0.980 -20.012 -5.411 1.00 92.38 88 LYS A O 1
ATOM 710 N N . GLY A 1 89 ? -1.330 -19.661 -7.590 1.00 92.06 89 GLY A N 1
ATOM 711 C CA . GLY A 1 89 ? -2.778 -19.865 -7.501 1.00 92.06 89 GLY A CA 1
ATOM 712 C C . GLY A 1 89 ? -3.598 -18.576 -7.386 1.00 92.06 89 GLY A C 1
ATOM 713 O O . GLY A 1 89 ? -4.821 -18.643 -7.495 1.00 92.06 89 GLY A O 1
ATOM 714 N N . CYS A 1 90 ? -2.972 -17.402 -7.270 1.00 94.38 90 CYS A N 1
ATOM 715 C CA . CYS A 1 90 ? -3.695 -16.151 -7.034 1.00 94.38 90 CYS A CA 1
ATOM 716 C C . CYS A 1 90 ? -4.499 -15.658 -8.237 1.00 94.38 90 CYS A C 1
ATOM 718 O O . CYS A 1 90 ? -4.215 -16.001 -9.389 1.00 94.38 90 CYS A O 1
ATOM 720 N N . ARG A 1 91 ? -5.502 -14.824 -7.941 1.00 96.50 91 ARG A N 1
ATOM 721 C CA . ARG A 1 91 ? -6.152 -13.929 -8.900 1.00 96.50 91 ARG A CA 1
ATOM 722 C C . ARG A 1 91 ? -5.388 -12.608 -8.896 1.00 96.50 91 ARG A C 1
ATOM 724 O O . ARG A 1 91 ? -5.299 -11.955 -7.860 1.00 96.50 91 ARG A O 1
ATOM 731 N N . VAL A 1 92 ? -4.826 -12.241 -10.038 1.00 97.56 92 VAL A N 1
ATOM 732 C CA . VAL A 1 92 ? -3.941 -11.087 -10.199 1.00 97.56 92 VAL A CA 1
ATOM 733 C C . VAL A 1 92 ? -4.624 -10.027 -11.056 1.00 97.56 92 VAL A C 1
ATOM 735 O O . VAL A 1 92 ? -5.135 -10.321 -12.139 1.00 97.56 92 VAL A O 1
ATOM 738 N N . PHE A 1 93 ? -4.625 -8.798 -10.558 1.00 98.00 93 PHE A N 1
ATOM 739 C CA . PHE A 1 93 ? -5.146 -7.615 -11.226 1.00 98.00 93 PHE A CA 1
ATOM 740 C C . PHE A 1 93 ? -3.991 -6.640 -11.423 1.00 98.00 93 PHE A C 1
ATOM 742 O O . PHE A 1 93 ? -3.404 -6.156 -10.454 1.00 98.00 93 PHE A O 1
ATOM 749 N N . SER A 1 94 ? -3.649 -6.392 -12.680 1.00 98.25 94 SER A N 1
ATOM 750 C CA . SER A 1 94 ? -2.517 -5.559 -13.071 1.00 98.25 94 SER A CA 1
ATOM 751 C C . SER A 1 94 ? -3.018 -4.231 -13.617 1.00 98.25 94 SER A C 1
ATOM 753 O O . SER A 1 94 ? -3.938 -4.198 -14.436 1.00 98.25 94 SER A O 1
ATOM 755 N N . PHE A 1 95 ? -2.402 -3.137 -13.194 1.00 96.81 95 PHE A N 1
ATOM 756 C CA . PHE A 1 95 ? -2.858 -1.788 -13.500 1.00 96.81 95 PHE A CA 1
ATOM 757 C C . PHE A 1 95 ? -1.698 -0.963 -14.028 1.00 96.81 95 PHE A C 1
ATOM 759 O O . PHE A 1 95 ? -0.681 -0.842 -13.350 1.00 96.81 95 PHE A O 1
ATOM 766 N N . ASP A 1 96 ? -1.836 -0.379 -15.215 1.00 94.06 96 ASP A N 1
ATOM 767 C CA . ASP A 1 96 ? -0.828 0.553 -15.715 1.00 94.06 96 ASP A CA 1
ATOM 768 C C . ASP A 1 96 ? -1.416 1.580 -16.699 1.00 94.06 96 ASP A C 1
ATOM 770 O O . ASP A 1 96 ? -1.805 1.228 -17.817 1.00 94.06 96 ASP A O 1
ATOM 774 N N . PRO A 1 97 ? -1.458 2.877 -16.345 1.00 91.56 97 PRO A N 1
ATOM 775 C CA . PRO A 1 97 ? -2.041 3.907 -17.196 1.00 91.56 97 PRO A CA 1
ATOM 776 C C . PRO A 1 97 ? -1.202 4.233 -18.435 1.00 91.56 97 PRO A C 1
ATOM 778 O O . PRO A 1 97 ? -1.676 4.994 -19.279 1.00 91.56 97 PRO A O 1
ATOM 781 N N . THR A 1 98 ? 0.017 3.714 -18.553 1.00 87.06 98 THR A N 1
ATOM 782 C CA . THR A 1 98 ? 0.956 3.948 -19.661 1.00 87.06 98 THR A CA 1
ATOM 783 C C . THR A 1 98 ? 0.819 2.885 -20.754 1.00 87.06 98 THR A C 1
ATOM 785 O O . THR A 1 98 ? 1.067 3.159 -21.929 1.00 87.06 98 THR A O 1
ATOM 788 N N . MET A 1 99 ? 0.327 1.699 -20.393 1.00 89.25 99 MET A N 1
ATOM 789 C CA . MET A 1 99 ? 0.199 0.543 -21.279 1.00 89.25 99 MET A CA 1
ATOM 790 C C . MET A 1 99 ? -1.177 0.471 -21.965 1.00 89.25 99 MET A C 1
ATOM 792 O O . MET A 1 99 ? -2.177 1.026 -21.496 1.00 89.25 99 MET A O 1
ATOM 796 N N . SER A 1 100 ? -1.248 -0.178 -23.132 1.00 86.56 100 SER A N 1
ATOM 797 C CA . SER A 1 100 ? -2.482 -0.393 -23.916 1.00 86.56 100 SER A CA 1
ATOM 798 C C . SER A 1 100 ? -2.572 -1.816 -24.431 1.00 86.56 100 SER A C 1
ATOM 800 O O . SER A 1 100 ? -1.604 -2.325 -24.981 1.00 86.56 100 SER A O 1
ATOM 802 N N . GLY A 1 101 ? -3.781 -2.369 -24.422 1.00 86.88 101 GLY A N 1
ATOM 803 C CA . GLY A 1 101 ? -4.066 -3.708 -24.923 1.00 86.88 101 GLY A CA 1
ATOM 804 C C . GLY A 1 101 ? -4.654 -4.580 -23.821 1.00 86.88 101 GLY A C 1
ATOM 805 O O . GLY A 1 101 ? -4.898 -4.102 -22.718 1.00 86.88 101 GLY A O 1
ATOM 806 N N . ASP A 1 102 ? -4.896 -5.848 -24.143 1.00 82.81 102 ASP A N 1
ATOM 807 C CA . ASP A 1 102 ? -5.516 -6.817 -23.226 1.00 82.81 102 ASP A CA 1
ATOM 808 C C . ASP A 1 102 ? -4.490 -7.468 -22.275 1.00 82.81 102 ASP A C 1
ATOM 810 O O . ASP A 1 102 ? -4.853 -7.938 -21.209 1.00 82.81 102 ASP A O 1
ATOM 814 N N . HIS A 1 103 ? -3.198 -7.484 -22.647 1.00 91.75 103 HIS A N 1
ATOM 815 C CA . HIS A 1 103 ? -2.051 -8.000 -21.870 1.00 91.75 103 HIS A CA 1
ATOM 816 C C . HIS A 1 103 ? -2.325 -9.226 -20.971 1.00 91.75 103 HIS A C 1
ATOM 818 O O . HIS A 1 103 ? -1.769 -9.370 -19.882 1.00 91.75 103 HIS A O 1
ATOM 824 N N . LYS A 1 104 ? -3.175 -10.140 -21.436 1.00 91.94 104 LYS A N 1
ATOM 825 C CA . LYS A 1 104 ? -3.675 -11.248 -20.633 1.00 91.94 104 LYS A CA 1
ATOM 826 C C . LYS A 1 104 ? -2.577 -12.277 -20.359 1.00 91.94 104 LYS A C 1
ATOM 828 O O . LYS A 1 104 ? -1.982 -12.815 -21.291 1.00 91.94 104 LYS A O 1
ATOM 833 N N . ARG A 1 105 ? -2.342 -12.589 -19.082 1.00 95.06 105 ARG A N 1
ATOM 834 C CA . ARG A 1 105 ? -1.329 -13.558 -18.611 1.00 95.06 105 ARG A CA 1
ATOM 835 C C . ARG A 1 105 ? -1.917 -14.919 -18.228 1.00 95.06 105 ARG A C 1
ATOM 837 O O . ARG A 1 105 ? -1.217 -15.924 -18.234 1.00 95.06 105 ARG A O 1
ATOM 844 N N . HIS A 1 106 ? -3.212 -14.975 -17.914 1.00 95.50 106 HIS A N 1
ATOM 845 C CA . HIS A 1 106 ? -3.929 -16.208 -17.566 1.00 95.50 106 HIS A CA 1
ATOM 846 C C . HIS A 1 106 ? -5.398 -16.127 -18.019 1.00 95.50 106 HIS A C 1
ATOM 848 O O . HIS A 1 106 ? -6.002 -15.063 -17.889 1.00 95.50 106 HIS A O 1
ATOM 854 N N . PRO A 1 107 ? -6.024 -17.221 -18.503 1.00 91.44 107 PRO A N 1
ATOM 855 C CA . PRO A 1 107 ? -7.394 -17.200 -19.031 1.00 91.44 107 PRO A CA 1
ATOM 856 C C . PRO A 1 107 ? -8.460 -16.721 -18.030 1.00 91.44 107 PRO A C 1
ATOM 858 O O . PRO A 1 107 ? -9.352 -15.973 -18.425 1.00 91.44 107 PRO A O 1
ATOM 861 N N . GLU A 1 108 ? -8.355 -17.127 -16.761 1.00 93.00 108 GLU A N 1
ATOM 862 C CA . GLU A 1 108 ? -9.413 -16.911 -15.750 1.00 93.00 108 GLU A CA 1
ATOM 863 C C . GLU A 1 108 ? -8.996 -16.092 -14.519 1.00 93.00 108 GLU A C 1
ATOM 865 O O . GLU A 1 108 ? -9.839 -15.607 -13.772 1.00 93.00 108 GLU A O 1
ATOM 870 N N . ARG A 1 109 ? -7.691 -15.972 -14.264 1.00 95.25 109 ARG A N 1
ATOM 871 C CA . ARG A 1 109 ? -7.146 -15.478 -12.990 1.00 95.25 109 ARG A CA 1
ATOM 872 C C . ARG A 1 109 ? -6.327 -14.209 -13.160 1.00 95.25 109 ARG A C 1
ATOM 874 O O . ARG A 1 109 ? -5.753 -13.742 -12.190 1.00 95.25 109 ARG A O 1
ATOM 881 N N . HIS A 1 110 ? -6.270 -13.660 -14.369 1.00 97.44 110 HIS A N 1
ATOM 882 C CA . HIS A 1 110 ? -5.545 -12.433 -14.652 1.00 97.44 110 HIS A CA 1
ATOM 883 C C . HIS A 1 110 ? -6.452 -11.423 -15.340 1.00 97.44 110 HIS A C 1
ATOM 885 O O . HIS A 1 110 ? -7.198 -11.785 -16.251 1.00 97.44 110 HIS A O 1
ATOM 891 N N . THR A 1 111 ? -6.378 -10.178 -14.886 1.00 96.81 111 THR A N 1
ATOM 892 C CA . THR A 1 111 ? -7.018 -9.019 -15.513 1.00 96.81 111 THR A CA 1
ATOM 893 C C . THR A 1 111 ? -5.983 -7.910 -15.610 1.00 96.81 111 THR A C 1
ATOM 895 O O . THR A 1 111 ? -5.342 -7.598 -14.611 1.00 96.81 111 THR A O 1
ATOM 898 N N . PHE A 1 112 ? -5.825 -7.309 -16.787 1.00 97.50 112 PHE A N 1
ATOM 899 C CA . PHE A 1 112 ? -5.023 -6.102 -16.964 1.00 97.50 112 PHE A CA 1
ATOM 900 C C . PHE A 1 112 ? -5.930 -4.914 -17.281 1.00 97.50 112 PHE A C 1
ATOM 902 O O . PHE A 1 112 ? -6.846 -5.029 -18.098 1.00 97.50 112 PHE A O 1
ATOM 909 N N . GLU A 1 113 ? -5.652 -3.762 -16.673 1.00 95.69 113 GLU A N 1
ATOM 910 C CA . GLU A 1 113 ? -6.392 -2.531 -16.924 1.00 95.69 113 GLU A CA 1
ATOM 911 C C . GLU A 1 113 ? -5.461 -1.330 -17.137 1.00 95.69 113 GLU A C 1
ATOM 913 O O . GLU A 1 113 ? -4.556 -1.091 -16.334 1.00 95.69 113 GLU A O 1
ATOM 918 N N . PRO A 1 114 ? -5.706 -0.502 -18.172 1.00 94.19 114 PRO A N 1
ATOM 919 C CA . PRO A 1 114 ? -4.887 0.668 -18.461 1.00 94.19 114 PRO A CA 1
ATOM 920 C C . PRO A 1 114 ? -5.254 1.867 -17.563 1.00 94.19 114 PRO A C 1
ATOM 922 O O . PRO A 1 114 ? -5.614 2.945 -18.045 1.00 94.19 114 PRO A O 1
ATOM 925 N N . ILE A 1 115 ? -5.239 1.657 -16.247 1.00 92.75 115 ILE A N 1
ATOM 926 C CA . ILE A 1 115 ? -5.678 2.594 -15.206 1.00 92.75 115 ILE A CA 1
ATOM 927 C C . ILE A 1 115 ? -4.533 2.776 -14.206 1.00 92.75 115 ILE A C 1
ATOM 929 O O . ILE A 1 115 ? -3.836 1.824 -13.883 1.00 92.75 115 ILE A O 1
ATOM 933 N N . GLY A 1 116 ? -4.330 3.999 -13.721 1.00 93.38 116 GLY A N 1
ATOM 934 C CA . GLY A 1 116 ? -3.390 4.285 -12.636 1.00 93.38 116 GLY A CA 1
ATOM 935 C C . GLY A 1 116 ? -4.075 4.341 -11.278 1.00 93.38 116 GLY A C 1
ATOM 936 O O . GLY A 1 116 ? -5.291 4.492 -11.185 1.00 93.38 116 GLY A O 1
ATOM 937 N N . ILE A 1 117 ? -3.293 4.284 -10.211 1.00 94.38 117 ILE A N 1
ATOM 938 C CA . ILE A 1 117 ? -3.786 4.600 -8.871 1.00 94.38 117 ILE A CA 1
ATOM 939 C C . ILE A 1 117 ? -3.570 6.082 -8.554 1.00 94.38 117 ILE A C 1
ATOM 941 O O . ILE A 1 117 ? -2.620 6.705 -9.032 1.00 94.38 117 ILE A O 1
ATOM 945 N N . GLY A 1 118 ? -4.463 6.666 -7.763 1.00 91.62 118 GLY A N 1
ATOM 946 C CA . GLY A 1 118 ? -4.342 8.043 -7.303 1.00 91.62 118 GLY A CA 1
ATOM 947 C C . GLY A 1 118 ? -5.128 8.308 -6.023 1.00 91.62 118 GLY A C 1
ATOM 948 O O . GLY A 1 118 ? -5.978 7.524 -5.617 1.00 91.62 118 GLY A O 1
ATOM 949 N N . ALA A 1 119 ? -4.883 9.470 -5.415 1.00 88.25 119 ALA A N 1
ATOM 950 C CA . ALA A 1 119 ? -5.592 9.936 -4.217 1.00 88.25 119 ALA A CA 1
ATOM 951 C C . ALA A 1 119 ? -7.073 10.311 -4.460 1.00 88.25 119 ALA A C 1
ATOM 953 O O . ALA A 1 119 ? -7.793 10.689 -3.541 1.00 88.25 119 ALA A O 1
ATOM 954 N N . ALA A 1 120 ? -7.526 10.296 -5.713 1.00 89.88 120 ALA A N 1
ATOM 955 C CA . ALA A 1 120 ? -8.912 10.534 -6.089 1.00 89.88 120 ALA A CA 1
ATOM 956 C C . ALA A 1 120 ? -9.187 9.886 -7.445 1.00 89.88 120 ALA A C 1
ATOM 958 O O . ALA A 1 120 ? -8.325 9.911 -8.325 1.00 89.88 120 ALA A O 1
ATOM 959 N N . THR A 1 121 ? -10.406 9.390 -7.640 1.00 94.06 121 THR A N 1
ATOM 960 C CA . THR A 1 121 ? -10.845 8.867 -8.934 1.00 94.06 121 THR A CA 1
ATOM 961 C C . THR A 1 121 ? -11.148 10.008 -9.893 1.00 94.06 121 THR A C 1
ATOM 963 O O . THR A 1 121 ? -12.047 10.817 -9.655 1.00 94.06 121 THR A O 1
ATOM 966 N N . LYS A 1 122 ? -10.370 10.103 -10.974 1.00 92.69 122 LYS A N 1
ATOM 967 C CA . LYS A 1 122 ? -10.481 11.178 -11.969 1.00 92.69 122 LYS A CA 1
ATOM 968 C C . LYS A 1 122 ? -9.777 10.827 -13.277 1.00 92.69 122 LYS A C 1
ATOM 970 O O . LYS A 1 122 ? -9.013 9.870 -13.376 1.00 92.69 122 LYS A O 1
ATOM 975 N N . LEU A 1 123 ? -10.015 11.658 -14.288 1.00 90.75 123 LEU A N 1
ATOM 976 C CA . LEU A 1 123 ? -9.185 11.696 -15.483 1.00 90.75 123 LEU A CA 1
ATOM 977 C C . LEU A 1 123 ? -8.019 12.658 -15.237 1.00 90.75 123 LEU A C 1
ATOM 979 O O . LEU A 1 123 ? -8.229 13.866 -15.114 1.00 90.75 123 LEU A O 1
ATOM 983 N N . GLU A 1 124 ? -6.802 12.132 -15.159 1.00 83.94 124 GLU A N 1
ATOM 984 C CA . GLU A 1 124 ? -5.604 12.959 -15.071 1.00 83.94 124 GLU A CA 1
ATOM 985 C C . GLU A 1 124 ? -5.251 13.544 -16.431 1.00 83.94 124 GLU A C 1
ATOM 987 O O . GLU A 1 124 ? -5.369 12.881 -17.463 1.00 83.94 124 GLU A O 1
ATOM 992 N N . THR A 1 125 ? -4.819 14.804 -16.430 1.00 77.31 125 THR A N 1
ATOM 993 C CA . THR A 1 125 ? -4.328 15.499 -17.625 1.00 77.31 125 THR A CA 1
ATOM 994 C C . THR A 1 125 ? -2.941 16.048 -17.329 1.00 77.31 125 THR A C 1
ATOM 996 O O . THR A 1 125 ? -2.783 16.882 -16.439 1.00 77.31 125 THR A O 1
ATOM 999 N N . ARG A 1 126 ? -1.930 15.594 -18.075 1.00 67.19 126 ARG A N 1
ATOM 1000 C CA . ARG A 1 126 ? -0.539 16.034 -17.903 1.00 67.19 126 ARG A CA 1
ATOM 1001 C C . ARG A 1 126 ? -0.101 16.971 -19.029 1.00 67.19 126 ARG A C 1
ATOM 1003 O O . ARG A 1 126 ? -0.538 16.852 -20.171 1.00 67.19 126 ARG A O 1
ATOM 1010 N N . GLY A 1 127 ? 0.768 17.924 -18.686 1.00 53.59 127 GLY A N 1
ATOM 1011 C CA . GLY A 1 127 ? 1.430 18.799 -19.656 1.00 53.59 127 GLY A CA 1
ATOM 1012 C C . GLY A 1 127 ? 2.494 18.043 -20.458 1.00 53.59 127 GLY A C 1
ATOM 1013 O O . GLY A 1 127 ? 3.041 17.054 -19.982 1.00 53.59 127 GLY A O 1
ATOM 1014 N N . ALA A 1 128 ? 2.818 18.518 -21.665 1.00 46.88 128 ALA A N 1
ATOM 1015 C CA . ALA A 1 128 ? 3.668 17.803 -22.628 1.00 46.88 128 ALA A CA 1
ATOM 1016 C C . ALA A 1 128 ? 5.006 17.283 -22.050 1.00 46.88 128 ALA A C 1
ATOM 1018 O O . ALA A 1 128 ? 5.403 16.163 -22.359 1.00 46.88 128 ALA A O 1
ATOM 1019 N N . ALA A 1 129 ? 5.655 18.038 -21.152 1.00 43.09 129 ALA A N 1
ATOM 1020 C CA . ALA A 1 129 ? 6.942 17.677 -20.546 1.00 43.09 129 ALA A CA 1
ATOM 1021 C C . ALA A 1 129 ? 6.897 16.474 -19.577 1.00 43.09 129 ALA A C 1
ATOM 1023 O O . ALA A 1 129 ? 7.936 15.883 -19.311 1.00 43.09 129 ALA A O 1
ATOM 1024 N N . SER A 1 130 ? 5.725 16.098 -19.051 1.00 53.19 130 SER A N 1
ATOM 1025 C CA . SER A 1 130 ? 5.576 15.001 -18.078 1.00 53.19 130 SER A CA 1
ATOM 1026 C C . SER A 1 130 ? 4.914 13.743 -18.651 1.00 53.19 130 SER A C 1
ATOM 1028 O O . SER A 1 130 ? 4.600 12.824 -17.895 1.00 53.19 130 SER A O 1
ATOM 1030 N N . THR A 1 131 ? 4.715 13.694 -19.975 1.00 54.31 131 THR A N 1
ATOM 1031 C CA . THR A 1 131 ? 4.113 12.551 -20.687 1.00 54.31 131 THR A CA 1
ATOM 1032 C C . THR A 1 131 ? 5.117 11.453 -21.050 1.00 54.31 131 THR A C 1
ATOM 1034 O O . THR A 1 131 ? 4.699 10.327 -21.301 1.00 54.31 131 THR A O 1
ATOM 1037 N N . ALA A 1 132 ? 6.426 11.740 -21.035 1.00 53.22 132 ALA A N 1
ATOM 1038 C CA . ALA A 1 132 ? 7.473 10.774 -21.387 1.00 53.22 132 ALA A CA 1
ATOM 1039 C C . ALA A 1 132 ? 7.458 9.532 -20.476 1.00 53.22 132 ALA A C 1
ATOM 1041 O O . ALA A 1 132 ? 7.449 8.414 -20.978 1.00 53.22 132 ALA A O 1
ATOM 1042 N N . ASN A 1 133 ? 7.315 9.729 -19.162 1.00 55.53 133 ASN A N 1
ATOM 1043 C CA . ASN A 1 133 ? 7.237 8.642 -18.177 1.00 55.53 133 ASN A CA 1
ATOM 1044 C C . ASN A 1 133 ? 5.878 7.912 -18.188 1.00 55.53 133 ASN A C 1
ATOM 1046 O O . ASN A 1 133 ? 5.680 6.982 -17.423 1.00 55.53 133 ASN A O 1
ATOM 1050 N N . TYR A 1 134 ? 4.924 8.339 -19.029 1.00 58.78 134 TYR A N 1
ATOM 1051 C CA . TYR A 1 134 ? 3.581 7.754 -19.115 1.00 58.78 134 TYR A CA 1
ATOM 1052 C C . TYR A 1 134 ? 3.220 7.301 -20.536 1.00 58.78 134 TYR A C 1
ATOM 1054 O O . TYR A 1 134 ? 2.072 7.425 -20.975 1.00 58.78 134 TYR A O 1
ATOM 1062 N N . GLY A 1 135 ? 4.213 6.832 -21.296 1.00 60.56 135 GLY A N 1
ATOM 1063 C CA . GLY A 1 135 ? 4.003 6.324 -22.657 1.00 60.56 135 GLY A CA 1
ATOM 1064 C C . GLY A 1 135 ? 3.470 7.380 -23.635 1.00 60.56 135 GLY A C 1
ATOM 1065 O O . GLY A 1 135 ? 2.760 7.051 -24.582 1.00 60.56 135 GLY A O 1
ATOM 1066 N N . GLY A 1 136 ? 3.741 8.666 -23.386 1.00 63.47 136 GLY A N 1
ATOM 1067 C CA . GLY A 1 136 ? 3.275 9.782 -24.215 1.00 63.47 136 GLY A CA 1
ATOM 1068 C C . GLY A 1 136 ? 1.800 10.157 -24.021 1.00 63.47 136 GLY A C 1
ATOM 1069 O O . GLY A 1 136 ? 1.278 10.992 -24.765 1.00 63.47 136 GLY A O 1
ATOM 1070 N N . ARG A 1 137 ? 1.095 9.580 -23.037 1.00 69.25 137 ARG A N 1
ATOM 1071 C CA . ARG A 1 137 ? -0.330 9.870 -22.817 1.00 69.25 137 ARG A CA 1
ATOM 1072 C C . ARG A 1 137 ? -0.546 11.221 -22.147 1.00 69.25 137 ARG A C 1
ATOM 1074 O O . ARG A 1 137 ? -0.174 11.443 -20.999 1.00 69.25 137 ARG A O 1
ATOM 1081 N N . ALA A 1 138 ? -1.254 12.105 -22.849 1.00 70.50 138 ALA A N 1
ATOM 1082 C CA . ALA A 1 138 ? -1.686 13.394 -22.310 1.00 70.50 138 ALA A CA 1
ATOM 1083 C C . ALA A 1 138 ? -2.836 13.269 -21.293 1.00 70.50 138 ALA A C 1
ATOM 1085 O O . ALA A 1 138 ? -3.014 14.159 -20.459 1.00 70.50 138 ALA A O 1
ATOM 1086 N N . ARG A 1 139 ? -3.629 12.187 -21.369 1.00 83.69 139 ARG A N 1
ATOM 1087 C CA . ARG A 1 139 ? -4.750 11.906 -20.462 1.00 83.69 139 ARG A CA 1
ATOM 1088 C C . ARG A 1 139 ? -4.848 10.424 -20.129 1.00 83.69 139 ARG A C 1
ATOM 1090 O O . ARG A 1 139 ? -4.776 9.597 -21.035 1.00 83.69 139 ARG A O 1
ATOM 1097 N N . TYR A 1 140 ? -5.062 10.106 -18.859 1.00 87.25 140 TYR A N 1
ATOM 1098 C CA . TYR A 1 140 ? -5.237 8.735 -18.377 1.00 87.25 140 TYR A CA 1
ATOM 1099 C C . TYR A 1 140 ? -6.152 8.704 -17.150 1.00 87.25 140 TYR A C 1
ATOM 1101 O O . TYR A 1 140 ? -6.265 9.688 -16.419 1.00 87.25 140 TYR A O 1
ATOM 1109 N N . ARG A 1 141 ? -6.859 7.589 -16.943 1.00 92.06 141 ARG A N 1
ATOM 1110 C CA . ARG A 1 141 ? -7.731 7.406 -15.777 1.00 92.06 141 ARG A CA 1
ATOM 1111 C C . ARG A 1 141 ? -6.883 7.011 -14.576 1.00 92.06 141 ARG A C 1
ATOM 1113 O O . ARG A 1 141 ? -6.015 6.148 -14.702 1.00 92.06 141 ARG A O 1
ATOM 1120 N N . VAL A 1 142 ? -7.177 7.608 -13.429 1.00 93.62 142 VAL A N 1
ATOM 1121 C CA . VAL A 1 142 ? -6.705 7.134 -12.129 1.00 93.62 142 VAL A CA 1
ATOM 1122 C C . VAL A 1 142 ? -7.885 6.833 -11.217 1.00 93.62 142 VAL A C 1
ATOM 1124 O O . VAL A 1 142 ? -8.924 7.490 -11.320 1.00 93.62 142 VAL A O 1
ATOM 1127 N N . GLU A 1 143 ? -7.729 5.846 -10.344 1.00 95.69 143 GLU A N 1
ATOM 1128 C CA . GLU A 1 143 ? -8.727 5.449 -9.347 1.00 95.69 143 GLU A CA 1
ATOM 1129 C C . GLU A 1 143 ? -8.120 5.390 -7.946 1.00 95.69 143 G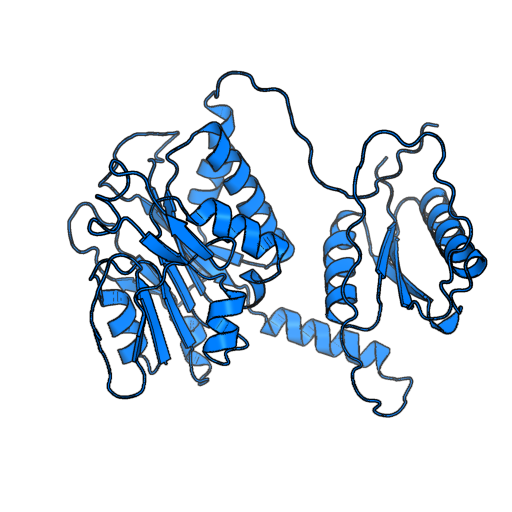LU A C 1
ATOM 1131 O O . GLU A 1 143 ? -6.920 5.161 -7.790 1.00 95.69 143 GLU A O 1
ATOM 1136 N N . THR A 1 144 ? -8.954 5.583 -6.923 1.00 95.19 144 THR A N 1
ATOM 1137 C CA . THR A 1 144 ? -8.580 5.230 -5.546 1.00 95.19 144 THR A CA 1
ATOM 1138 C C . THR A 1 144 ? -8.532 3.710 -5.386 1.00 95.19 144 THR A C 1
ATOM 1140 O O . THR A 1 144 ? -9.198 2.981 -6.126 1.00 95.19 144 THR A O 1
ATOM 1143 N N . LEU A 1 145 ? -7.793 3.215 -4.385 1.00 95.31 145 LEU A N 1
ATOM 1144 C CA . LEU A 1 145 ? -7.785 1.780 -4.074 1.00 95.31 145 LEU A CA 1
ATOM 1145 C C . LEU A 1 145 ? -9.202 1.274 -3.757 1.00 95.31 145 LEU A C 1
ATOM 1147 O O . LEU A 1 145 ? -9.598 0.219 -4.243 1.00 95.31 145 LEU A O 1
ATOM 1151 N N . ALA A 1 146 ? -9.983 2.056 -3.007 1.00 92.94 146 ALA A N 1
ATOM 1152 C CA . ALA A 1 146 ? -11.358 1.715 -2.657 1.00 92.94 146 ALA A CA 1
ATOM 1153 C C . ALA A 1 146 ? -12.254 1.548 -3.896 1.00 92.94 146 ALA A C 1
ATOM 1155 O O . ALA A 1 146 ? -13.000 0.575 -3.982 1.00 92.94 146 ALA A O 1
ATOM 1156 N N . ASP A 1 147 ? -12.148 2.442 -4.883 1.00 95.50 147 ASP A N 1
ATOM 1157 C CA . ASP A 1 147 ? -12.942 2.349 -6.112 1.00 95.50 147 ASP A CA 1
ATOM 1158 C C . ASP A 1 147 ? -12.498 1.173 -6.996 1.00 95.50 147 ASP A C 1
ATOM 1160 O O . ASP A 1 147 ? -13.348 0.459 -7.539 1.00 95.50 147 ASP A O 1
ATOM 1164 N N . MET A 1 148 ? -11.186 0.914 -7.094 1.00 96.69 148 MET A N 1
ATOM 1165 C CA . MET A 1 148 ? -10.662 -0.276 -7.781 1.00 96.69 148 MET A CA 1
ATOM 1166 C C . MET A 1 148 ? -11.200 -1.560 -7.138 1.00 96.69 148 MET A C 1
ATOM 1168 O O . MET A 1 148 ? -11.643 -2.476 -7.829 1.00 96.69 148 MET A O 1
ATOM 1172 N N . MET A 1 149 ? -11.168 -1.640 -5.808 1.00 95.38 149 MET A N 1
ATOM 1173 C CA . MET A 1 149 ? -11.679 -2.776 -5.039 1.00 95.38 149 MET A CA 1
ATOM 1174 C C . MET A 1 149 ? -13.189 -2.956 -5.204 1.00 95.38 149 MET A C 1
ATOM 1176 O O . MET A 1 149 ? -13.638 -4.059 -5.514 1.00 95.38 149 MET A O 1
ATOM 1180 N N . ALA A 1 150 ? -13.966 -1.877 -5.096 1.00 94.75 150 ALA A N 1
ATOM 1181 C CA . ALA A 1 150 ? -15.416 -1.912 -5.271 1.00 94.75 150 ALA A CA 1
ATOM 1182 C C . ALA A 1 150 ? -15.815 -2.411 -6.667 1.00 94.75 150 ALA A C 1
ATOM 1184 O O . ALA A 1 150 ? -16.741 -3.211 -6.806 1.00 94.75 150 ALA A O 1
ATOM 1185 N N . ARG A 1 151 ? -15.090 -1.984 -7.705 1.00 95.69 151 ARG A N 1
ATOM 1186 C CA . ARG A 1 151 ? -15.357 -2.372 -9.095 1.00 95.69 151 ARG A CA 1
ATOM 1187 C C . ARG A 1 151 ? -15.089 -3.849 -9.372 1.00 95.69 151 ARG A C 1
ATOM 1189 O O . ARG A 1 151 ? -15.788 -4.444 -10.189 1.00 95.69 151 ARG A O 1
ATOM 1196 N N . HIS A 1 152 ? -14.116 -4.430 -8.678 1.00 95.56 152 HIS A N 1
ATOM 1197 C CA . HIS A 1 152 ? -13.796 -5.856 -8.774 1.00 95.56 152 HIS A CA 1
ATOM 1198 C C . HIS A 1 152 ? -14.506 -6.716 -7.719 1.00 95.56 152 HIS A C 1
ATOM 1200 O O . HIS A 1 152 ? -14.390 -7.940 -7.750 1.00 95.56 152 HIS A O 1
ATOM 1206 N N . GLY A 1 153 ? -15.283 -6.099 -6.822 1.00 94.25 153 GLY A N 1
ATOM 1207 C CA . GLY A 1 153 ? -16.011 -6.795 -5.761 1.00 94.25 153 GLY A CA 1
ATOM 1208 C C . GLY A 1 153 ? -15.089 -7.416 -4.710 1.00 94.25 153 GLY A C 1
ATOM 1209 O O . GLY A 1 153 ? -15.355 -8.522 -4.244 1.00 94.25 153 GLY A O 1
ATOM 1210 N N . HIS A 1 154 ? -13.986 -6.743 -4.379 1.00 92.38 154 HIS A N 1
ATOM 1211 C CA . HIS A 1 154 ? -13.029 -7.199 -3.374 1.00 92.38 154 HIS A CA 1
ATOM 1212 C C . HIS A 1 154 ? -13.178 -6.410 -2.075 1.00 92.38 154 HIS A C 1
ATOM 1214 O O . HIS A 1 154 ? -13.098 -5.186 -2.083 1.00 92.38 154 HIS A O 1
ATOM 1220 N N . ASP A 1 155 ? -13.305 -7.115 -0.953 1.00 85.81 155 ASP A N 1
ATOM 1221 C CA . ASP A 1 155 ? -13.283 -6.503 0.384 1.00 85.81 155 ASP A CA 1
ATOM 1222 C C . ASP A 1 155 ? -11.856 -6.369 0.940 1.00 85.81 155 ASP A C 1
ATOM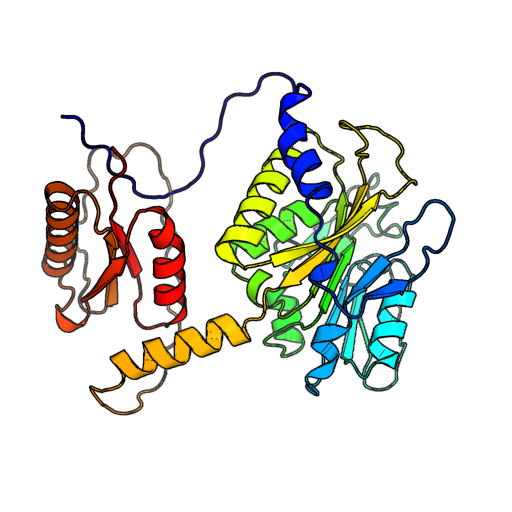 1224 O O . ASP A 1 155 ? -11.600 -5.556 1.828 1.00 85.81 155 ASP A O 1
ATOM 1228 N N . ALA A 1 156 ? -10.919 -7.163 0.414 1.00 88.12 156 ALA A N 1
ATOM 1229 C CA . ALA A 1 156 ? -9.513 -7.152 0.795 1.00 88.12 156 ALA A CA 1
ATOM 1230 C C . ALA A 1 156 ? -8.604 -7.525 -0.386 1.00 88.12 156 ALA A C 1
ATOM 1232 O O . ALA A 1 156 ? -8.998 -8.272 -1.286 1.00 88.12 156 ALA A O 1
ATOM 1233 N N . VAL A 1 157 ? -7.369 -7.033 -0.344 1.00 91.44 157 VAL A N 1
ATOM 1234 C CA . VAL A 1 157 ? -6.271 -7.395 -1.245 1.00 91.44 157 VAL A CA 1
ATOM 1235 C C . VAL A 1 157 ? -5.205 -8.105 -0.415 1.00 91.44 157 VAL A C 1
ATOM 1237 O O . VAL A 1 157 ? -4.706 -7.5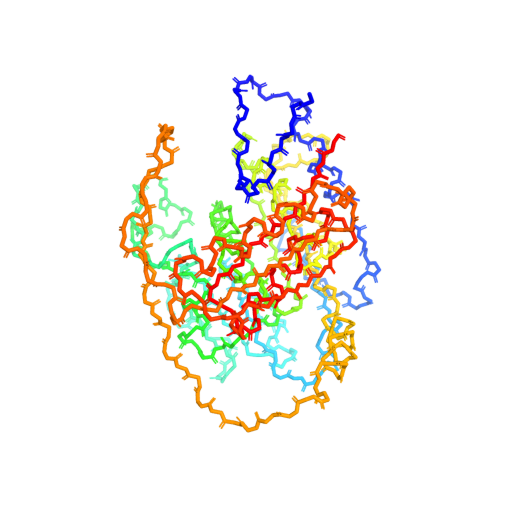51 0.556 1.00 91.44 157 VAL A O 1
ATOM 1240 N N . THR A 1 158 ? -4.847 -9.334 -0.778 1.00 92.00 158 THR A N 1
ATOM 1241 C CA . THR A 1 158 ? -3.828 -10.131 -0.073 1.00 92.00 158 THR A CA 1
ATOM 1242 C C . THR A 1 158 ? -2.455 -9.475 -0.200 1.00 92.00 158 THR A C 1
ATOM 1244 O O . THR A 1 158 ? -1.785 -9.211 0.797 1.00 92.00 158 THR A O 1
ATOM 1247 N N . VAL A 1 159 ? -2.057 -9.174 -1.439 1.00 93.81 159 VAL A N 1
ATOM 1248 C CA . VAL A 1 159 ? -0.770 -8.548 -1.753 1.00 93.81 159 VAL A CA 1
ATOM 1249 C C . VAL A 1 159 ? -0.994 -7.369 -2.671 1.00 93.81 159 VAL A C 1
ATOM 1251 O O . VAL A 1 159 ? -1.631 -7.516 -3.716 1.00 93.81 159 VAL A O 1
ATOM 1254 N N . LEU A 1 160 ? -0.436 -6.223 -2.311 1.00 96.12 160 LEU A N 1
ATOM 1255 C CA . LEU A 1 160 ? -0.409 -5.061 -3.183 1.00 96.12 160 LEU A CA 1
ATOM 1256 C C . LEU A 1 160 ? 1.042 -4.680 -3.473 1.00 96.12 160 LEU A C 1
ATOM 1258 O O . LEU A 1 160 ? 1.803 -4.396 -2.550 1.00 96.12 160 LEU A O 1
ATOM 1262 N N . ARG A 1 161 ? 1.412 -4.667 -4.755 1.00 96.81 161 ARG A N 1
ATOM 1263 C CA . ARG A 1 161 ? 2.649 -4.062 -5.259 1.00 96.81 161 ARG A CA 1
ATOM 1264 C C . ARG A 1 161 ? 2.315 -2.726 -5.917 1.00 96.81 161 ARG A C 1
ATOM 1266 O O . ARG A 1 161 ? 1.380 -2.667 -6.716 1.00 96.81 161 ARG A O 1
ATOM 1273 N N . MET A 1 162 ? 3.062 -1.675 -5.591 1.00 94.94 162 MET A N 1
ATOM 1274 C CA . MET A 1 162 ? 2.902 -0.351 -6.192 1.00 94.94 162 MET A CA 1
ATOM 1275 C C . MET A 1 162 ? 4.253 0.278 -6.525 1.00 94.94 162 MET A C 1
ATOM 1277 O O . MET A 1 162 ? 5.091 0.459 -5.643 1.00 94.94 162 MET A O 1
ATOM 1281 N N . ASP A 1 163 ? 4.391 0.665 -7.784 1.00 92.88 163 ASP A N 1
ATOM 1282 C CA . ASP A 1 163 ? 5.502 1.430 -8.341 1.00 92.88 163 ASP A CA 1
ATOM 1283 C C . ASP A 1 163 ? 4.899 2.474 -9.297 1.00 92.88 163 ASP A C 1
ATOM 1285 O O . ASP A 1 163 ? 4.312 2.122 -10.313 1.00 92.88 163 ASP A O 1
ATOM 1289 N N . VAL A 1 164 ? 4.850 3.755 -8.907 1.00 88.69 164 VAL A N 1
ATOM 1290 C CA . VAL A 1 164 ? 4.012 4.760 -9.603 1.00 88.69 164 VAL A CA 1
ATOM 1291 C C . VAL A 1 164 ? 4.695 6.110 -9.808 1.00 88.69 164 VAL A C 1
ATOM 1293 O O . VAL A 1 164 ? 4.020 7.134 -9.996 1.00 88.69 164 VAL A O 1
ATOM 1296 N N . GLU A 1 165 ? 6.025 6.110 -9.839 1.00 84.50 165 GLU A N 1
ATOM 1297 C CA . GLU A 1 165 ? 6.859 7.220 -10.314 1.00 84.50 165 GLU A CA 1
ATOM 1298 C C . GLU A 1 165 ? 6.544 8.570 -9.631 1.00 84.50 165 GLU A C 1
ATOM 1300 O O . GLU A 1 165 ? 6.384 9.621 -10.275 1.00 84.50 165 GLU A O 1
ATOM 1305 N N . GLY A 1 166 ? 6.397 8.560 -8.302 1.00 79.56 166 GLY A N 1
ATOM 1306 C CA . GLY A 1 166 ? 6.197 9.757 -7.473 1.00 79.56 166 GLY A CA 1
ATOM 1307 C C . GLY A 1 166 ? 4.762 9.986 -6.990 1.00 79.56 166 GLY A C 1
ATOM 1308 O O . GLY A 1 166 ? 4.536 10.857 -6.141 1.00 79.56 166 GLY A O 1
ATOM 1309 N N . ALA A 1 167 ? 3.778 9.242 -7.509 1.00 84.31 167 ALA A N 1
ATOM 1310 C CA . ALA A 1 167 ? 2.390 9.332 -7.042 1.00 84.31 167 ALA A CA 1
ATOM 1311 C C . ALA A 1 167 ? 2.159 8.635 -5.685 1.00 84.31 167 ALA A C 1
ATOM 1313 O O . ALA A 1 167 ? 1.102 8.830 -5.075 1.00 84.31 167 ALA A O 1
ATOM 1314 N N . GLU A 1 168 ? 3.144 7.882 -5.182 1.00 86.88 168 GLU A N 1
ATOM 1315 C CA . GLU A 1 168 ? 3.046 7.082 -3.958 1.00 86.88 168 GLU A CA 1
ATOM 1316 C C . GLU A 1 168 ? 2.629 7.954 -2.780 1.00 86.88 168 GLU A C 1
ATOM 1318 O O . GLU A 1 168 ? 1.775 7.575 -1.990 1.00 86.88 168 GLU A O 1
ATOM 1323 N N . TRP A 1 169 ? 3.183 9.161 -2.679 1.00 82.19 169 TRP A N 1
ATOM 1324 C CA . TRP A 1 169 ? 2.976 10.037 -1.529 1.00 82.19 169 TRP A CA 1
ATOM 1325 C C . TRP A 1 169 ? 1.537 10.493 -1.347 1.00 82.19 169 TRP A C 1
ATOM 1327 O O . TRP A 1 169 ? 1.060 10.594 -0.217 1.00 82.19 169 TRP A O 1
ATOM 1337 N N . ASP A 1 170 ? 0.860 10.816 -2.443 1.00 82.25 170 ASP A N 1
ATOM 1338 C CA . ASP A 1 170 ? -0.521 11.280 -2.376 1.00 82.25 170 ASP A CA 1
ATOM 1339 C C . ASP A 1 170 ? -1.468 10.088 -2.175 1.00 82.25 170 ASP A C 1
ATOM 1341 O O . ASP A 1 170 ? -2.432 10.202 -1.419 1.00 82.25 170 ASP A O 1
ATOM 1345 N N . VAL A 1 171 ? -1.147 8.927 -2.759 1.00 87.62 171 VAL A N 1
ATOM 1346 C CA . VAL A 1 171 ? -1.880 7.665 -2.557 1.00 87.62 171 VAL A CA 1
ATOM 1347 C C . VAL A 1 171 ? -1.760 7.175 -1.112 1.00 87.62 171 VAL A C 1
ATOM 1349 O O . VAL A 1 171 ? -2.765 6.909 -0.464 1.00 87.62 171 VAL A O 1
ATOM 1352 N N . LEU A 1 172 ? -0.549 7.123 -0.560 1.00 82.94 172 LEU A N 1
ATOM 1353 C CA . LEU A 1 172 ? -0.294 6.679 0.812 1.00 82.94 172 LEU A CA 1
ATOM 1354 C C . LEU A 1 172 ? -0.932 7.633 1.830 1.00 82.94 172 LEU A C 1
ATOM 1356 O O . LEU A 1 172 ? -1.507 7.185 2.823 1.00 82.94 172 LEU A O 1
ATOM 1360 N N . ALA A 1 173 ? -0.892 8.946 1.578 1.00 79.00 173 ALA A N 1
ATOM 1361 C CA . ALA A 1 173 ? -1.596 9.920 2.409 1.00 79.00 173 ALA A CA 1
ATOM 1362 C C . ALA A 1 173 ? -3.118 9.706 2.385 1.00 79.00 173 ALA A C 1
ATOM 1364 O O . ALA A 1 173 ? -3.765 9.816 3.429 1.00 79.00 173 ALA A O 1
ATOM 1365 N N . GLU A 1 174 ? -3.680 9.381 1.219 1.00 85.06 174 GLU A N 1
ATOM 1366 C CA . GLU A 1 174 ? -5.093 9.039 1.079 1.00 85.06 174 GLU A CA 1
ATOM 1367 C C . GLU A 1 174 ? -5.427 7.750 1.830 1.00 85.06 174 GLU A C 1
ATOM 1369 O O . GLU A 1 174 ? -6.325 7.776 2.665 1.00 85.06 174 GLU A O 1
ATOM 1374 N N . TRP A 1 175 ? -4.654 6.674 1.666 1.00 85.12 175 TRP A N 1
ATOM 1375 C CA . TRP A 1 175 ? -4.890 5.402 2.360 1.00 85.12 175 TRP A CA 1
ATOM 1376 C C . TRP A 1 175 ? -4.857 5.516 3.881 1.00 85.12 175 TRP A C 1
ATOM 1378 O O . TRP A 1 175 ? -5.629 4.855 4.583 1.00 85.12 175 TRP A O 1
ATOM 1388 N N . LEU A 1 176 ? -3.969 6.363 4.400 1.00 74.62 176 LEU A N 1
ATOM 1389 C CA . LEU A 1 176 ? -3.903 6.678 5.823 1.00 74.62 176 LEU A CA 1
ATOM 1390 C C . LEU A 1 176 ? -5.118 7.470 6.311 1.00 74.62 176 LEU A C 1
ATOM 1392 O O . LEU A 1 176 ? -5.481 7.362 7.482 1.00 74.62 176 LEU A O 1
ATOM 1396 N N . ALA A 1 177 ? -5.723 8.279 5.443 1.00 74.69 177 ALA A N 1
ATOM 1397 C CA . ALA A 1 177 ? -6.912 9.061 5.759 1.00 74.69 177 ALA A CA 1
ATOM 1398 C C . ALA A 1 177 ? -8.211 8.253 5.591 1.00 74.69 177 ALA A C 1
ATOM 1400 O O . ALA A 1 177 ? -9.150 8.458 6.358 1.00 74.69 177 ALA A O 1
ATOM 1401 N N . SER A 1 178 ? -8.270 7.337 4.619 1.00 69.25 178 SER A N 1
ATOM 1402 C CA . SER A 1 178 ? -9.480 6.609 4.214 1.00 69.25 178 SER A CA 1
ATOM 1403 C C . SER A 1 178 ? -9.565 5.178 4.734 1.00 69.25 178 SER A C 1
ATOM 1405 O O . SER A 1 178 ? -10.487 4.445 4.384 1.00 69.25 178 SER A O 1
ATOM 1407 N N . SER A 1 179 ? -8.632 4.762 5.594 1.00 70.56 179 SER A N 1
ATOM 1408 C CA . SER A 1 179 ? -8.502 3.389 6.101 1.00 70.56 179 SER A CA 1
ATOM 1409 C C . SER A 1 179 ? -8.240 2.320 5.027 1.00 70.56 179 SER A C 1
ATOM 1411 O O . SER A 1 179 ? -8.148 1.142 5.366 1.00 70.56 179 SER A O 1
ATOM 1413 N N . ALA A 1 180 ? -8.024 2.710 3.765 1.00 78.81 180 ALA A N 1
ATOM 1414 C CA . ALA A 1 180 ? -7.761 1.792 2.656 1.00 78.81 180 ALA A CA 1
ATOM 1415 C C . ALA A 1 180 ? -6.498 0.939 2.867 1.00 78.81 180 ALA A C 1
ATOM 1417 O O . ALA A 1 180 ? -6.451 -0.199 2.410 1.00 78.81 180 ALA A O 1
ATOM 1418 N N . LEU A 1 181 ? -5.518 1.425 3.642 1.00 76.81 181 LEU A N 1
ATOM 1419 C CA . LEU A 1 181 ? -4.338 0.635 4.021 1.00 76.81 181 LEU A CA 1
ATOM 1420 C C . LEU A 1 181 ? -4.711 -0.670 4.754 1.00 76.81 181 LEU A C 1
ATOM 1422 O O . LEU A 1 181 ? -3.993 -1.656 4.654 1.00 76.81 181 LEU A O 1
ATOM 1426 N N . LEU A 1 182 ? -5.835 -0.690 5.478 1.00 74.06 182 LEU A N 1
ATOM 1427 C CA . LEU A 1 182 ? -6.323 -1.873 6.201 1.00 74.06 182 LEU A CA 1
ATOM 1428 C C . LEU A 1 182 ? -6.969 -2.914 5.292 1.00 74.06 182 LEU A C 1
ATOM 1430 O O . LEU A 1 182 ? -7.171 -4.050 5.712 1.00 74.06 182 LEU A O 1
ATOM 1434 N N . ALA A 1 183 ? -7.350 -2.506 4.085 1.00 81.25 183 ALA A N 1
ATOM 1435 C CA . ALA A 1 183 ? -7.899 -3.405 3.088 1.00 81.25 183 ALA A CA 1
ATOM 1436 C C . ALA A 1 183 ? -6.795 -4.278 2.466 1.00 81.25 183 ALA A C 1
ATOM 1438 O O . ALA A 1 183 ? -7.089 -5.309 1.868 1.00 81.25 183 ALA A O 1
ATOM 1439 N N . ILE A 1 184 ? -5.525 -3.895 2.641 1.00 83.62 184 ILE A N 1
ATOM 1440 C CA . ILE A 1 184 ? -4.369 -4.720 2.299 1.00 83.62 184 ILE A CA 1
ATOM 1441 C C . ILE A 1 184 ? -4.124 -5.671 3.473 1.00 83.62 184 ILE A C 1
ATOM 1443 O O . ILE A 1 184 ? -3.774 -5.242 4.569 1.00 83.62 184 ILE A O 1
ATOM 1447 N N . ALA A 1 185 ? -4.373 -6.958 3.260 1.00 79.31 185 ALA A N 1
ATOM 1448 C CA . ALA A 1 185 ? -4.453 -7.932 4.339 1.00 79.31 185 ALA A CA 1
ATOM 1449 C C . ALA A 1 185 ? -3.078 -8.376 4.849 1.00 79.31 185 ALA A C 1
ATOM 1451 O O . ALA A 1 185 ? -2.922 -8.537 6.056 1.00 79.31 185 ALA A O 1
ATOM 1452 N N . ASP A 1 186 ? -2.102 -8.583 3.954 1.00 87.50 186 ASP A N 1
ATOM 1453 C CA . ASP A 1 186 ? -0.882 -9.316 4.319 1.00 87.50 186 ASP A CA 1
ATOM 1454 C C . ASP A 1 186 ? 0.410 -8.644 3.917 1.00 87.50 186 ASP A C 1
ATOM 1456 O O . ASP A 1 186 ? 1.319 -8.540 4.737 1.00 87.50 186 ASP A O 1
ATOM 1460 N N . GLN A 1 187 ? 0.527 -8.232 2.656 1.00 91.81 187 GLN A N 1
ATOM 1461 C CA . GLN A 1 187 ? 1.795 -7.748 2.131 1.00 91.81 187 GLN A CA 1
ATOM 1462 C C . GLN A 1 187 ? 1.619 -6.506 1.264 1.00 91.81 187 GLN A C 1
ATOM 1464 O O . GLN A 1 187 ? 0.766 -6.453 0.378 1.00 91.81 187 GLN A O 1
ATOM 1469 N N . LEU A 1 188 ? 2.485 -5.528 1.514 1.00 93.06 188 LEU A N 1
ATOM 1470 C CA . LEU A 1 188 ? 2.597 -4.302 0.746 1.00 93.06 188 LEU A CA 1
ATOM 1471 C C . LEU A 1 188 ? 4.041 -4.164 0.257 1.00 93.06 188 LEU A C 1
ATOM 1473 O O . LEU A 1 188 ? 4.967 -4.062 1.062 1.00 93.06 188 LEU A O 1
ATOM 1477 N N . LEU A 1 189 ? 4.222 -4.190 -1.060 1.00 95.19 189 LEU A N 1
ATOM 1478 C CA . LEU A 1 189 ? 5.498 -3.972 -1.738 1.00 95.19 189 LEU A CA 1
ATOM 1479 C C . LEU A 1 189 ? 5.452 -2.595 -2.403 1.00 95.19 189 LEU A C 1
ATOM 1481 O O . LEU A 1 189 ? 4.538 -2.323 -3.181 1.00 95.19 189 LEU A O 1
ATOM 1485 N N . LEU A 1 190 ? 6.401 -1.723 -2.080 1.00 92.81 190 LEU A N 1
ATOM 1486 C CA . LEU A 1 190 ? 6.431 -0.344 -2.569 1.00 92.81 190 LEU A CA 1
ATOM 1487 C C . LEU A 1 190 ? 7.788 -0.016 -3.168 1.00 92.81 190 LEU A C 1
ATOM 1489 O O . LEU A 1 190 ? 8.796 -0.194 -2.487 1.00 92.81 190 LEU A O 1
ATOM 1493 N N . GLU A 1 191 ? 7.804 0.578 -4.355 1.00 92.25 191 GLU A N 1
ATOM 1494 C CA . GLU A 1 191 ? 8.922 1.425 -4.762 1.00 92.25 191 GLU A CA 1
ATOM 1495 C C . GLU A 1 191 ? 8.598 2.879 -4.405 1.00 92.25 191 GLU A C 1
ATOM 1497 O O . GLU A 1 191 ? 7.558 3.409 -4.787 1.00 92.25 191 GLU A O 1
ATOM 1502 N N . ILE A 1 192 ? 9.458 3.520 -3.612 1.00 88.25 192 ILE A N 1
ATOM 1503 C CA . ILE A 1 192 ? 9.277 4.906 -3.179 1.00 88.25 192 ILE A CA 1
ATOM 1504 C C . ILE A 1 192 ? 10.247 5.851 -3.883 1.00 88.25 192 ILE A C 1
ATOM 1506 O O . ILE A 1 192 ? 11.464 5.660 -3.871 1.00 88.25 192 ILE A O 1
ATOM 1510 N N . HIS A 1 193 ? 9.693 6.949 -4.395 1.00 87.50 193 HIS A N 1
ATOM 1511 C CA . HIS A 1 193 ? 10.408 7.982 -5.134 1.00 87.50 193 HIS A CA 1
ATOM 1512 C C . HIS A 1 193 ? 10.590 9.262 -4.290 1.00 87.50 193 HIS A C 1
ATOM 1514 O O . HIS A 1 193 ? 9.669 10.059 -4.114 1.00 87.50 193 HIS A O 1
ATOM 1520 N N . LEU A 1 194 ? 11.800 9.488 -3.770 1.00 83.50 194 LEU A N 1
ATOM 1521 C CA . LEU A 1 194 ? 12.202 10.588 -2.873 1.00 83.50 194 LEU A CA 1
ATOM 1522 C C . LEU A 1 194 ? 12.790 11.791 -3.640 1.00 83.50 194 LEU A C 1
ATOM 1524 O O . LEU A 1 194 ? 13.887 12.280 -3.345 1.00 83.50 194 LEU A O 1
ATOM 1528 N N . TYR A 1 195 ? 12.088 12.273 -4.666 1.00 76.00 195 TYR A N 1
ATOM 1529 C CA . TYR A 1 195 ? 12.594 13.341 -5.536 1.00 76.00 195 TYR A CA 1
ATOM 1530 C C . TYR A 1 195 ? 12.563 14.743 -4.908 1.00 76.00 195 TYR A C 1
ATOM 1532 O O . TYR A 1 195 ? 13.329 15.616 -5.331 1.00 76.00 195 TYR A O 1
ATOM 1540 N N . ARG A 1 196 ? 11.687 14.998 -3.927 1.00 66.06 196 ARG A N 1
ATOM 1541 C CA . ARG A 1 196 ? 11.487 16.315 -3.299 1.00 66.06 196 ARG A CA 1
ATOM 1542 C C . ARG A 1 196 ? 11.867 16.280 -1.814 1.00 66.06 196 ARG A C 1
ATOM 1544 O O . ARG A 1 196 ? 11.060 15.873 -0.979 1.00 66.06 196 ARG A O 1
ATOM 1551 N N . PRO A 1 197 ? 13.025 16.853 -1.435 1.00 53.59 197 PRO A N 1
ATOM 1552 C CA . PRO A 1 197 ? 13.587 16.673 -0.099 1.00 53.59 197 PRO A CA 1
ATOM 1553 C C . PRO A 1 197 ? 12.670 17.044 1.071 1.00 53.59 197 PRO A C 1
ATOM 1555 O O . PRO A 1 197 ? 12.569 16.303 2.036 1.00 53.59 197 PRO A O 1
ATOM 1558 N N . ARG A 1 198 ? 11.965 18.178 0.981 1.00 54.91 198 ARG A N 1
ATOM 1559 C CA . ARG A 1 198 ? 11.143 18.694 2.092 1.00 54.91 198 ARG A CA 1
ATOM 1560 C C . ARG A 1 198 ? 9.750 18.079 2.194 1.00 54.91 198 ARG A C 1
ATOM 1562 O O . ARG A 1 198 ? 9.194 18.017 3.283 1.00 54.91 198 ARG A O 1
ATOM 1569 N N . GLY A 1 199 ? 9.145 17.736 1.059 1.00 61.53 199 GLY A N 1
ATOM 1570 C CA . GLY A 1 199 ? 7.782 17.205 1.025 1.00 61.53 199 GLY A CA 1
ATOM 1571 C C . GLY A 1 199 ? 7.762 15.722 1.353 1.00 61.53 199 GLY A C 1
ATOM 1572 O O . GLY A 1 199 ? 6.916 15.269 2.118 1.00 61.53 199 GLY A O 1
ATOM 1573 N N . ASP A 1 200 ? 8.735 14.996 0.817 1.00 65.75 200 ASP A N 1
ATOM 1574 C CA . ASP A 1 200 ? 8.711 13.541 0.825 1.00 65.75 200 ASP A CA 1
ATOM 1575 C C . ASP A 1 200 ? 9.247 13.007 2.155 1.00 65.75 200 ASP A C 1
ATOM 1577 O O . ASP A 1 200 ? 8.676 12.074 2.707 1.00 65.75 200 ASP A O 1
ATOM 1581 N N . ALA A 1 201 ? 10.257 13.659 2.749 1.00 61.94 201 ALA A N 1
ATOM 1582 C CA . ALA A 1 201 ? 10.810 13.237 4.035 1.00 61.94 201 ALA A CA 1
ATOM 1583 C C . ALA A 1 201 ? 9.784 13.315 5.182 1.00 61.94 201 ALA A C 1
ATOM 1585 O O . ALA A 1 201 ? 9.613 12.362 5.942 1.00 61.94 201 ALA A O 1
ATOM 1586 N N . GLY A 1 202 ? 9.055 14.432 5.286 1.00 63.69 202 GLY A N 1
ATOM 1587 C CA . GLY A 1 202 ? 8.000 14.591 6.291 1.00 63.69 202 GLY A CA 1
ATOM 1588 C C . GLY A 1 202 ? 6.838 13.619 6.073 1.00 63.69 202 GLY A C 1
ATOM 1589 O O . GLY A 1 202 ? 6.403 12.962 7.016 1.00 63.69 202 GLY A O 1
ATOM 1590 N N . LYS A 1 203 ? 6.383 13.467 4.820 1.00 66.62 203 LYS A N 1
ATOM 1591 C CA . LYS A 1 203 ? 5.323 12.510 4.467 1.00 66.62 203 LYS A CA 1
ATOM 1592 C C . LYS A 1 203 ? 5.731 11.067 4.762 1.00 66.62 203 LYS A C 1
ATOM 1594 O O . LYS A 1 203 ? 4.913 10.318 5.286 1.00 66.62 203 LYS A O 1
ATOM 1599 N N . LEU A 1 204 ? 6.977 10.692 4.465 1.00 67.38 204 LEU A N 1
ATOM 1600 C CA . LEU A 1 204 ? 7.502 9.367 4.770 1.00 67.38 204 LEU A CA 1
ATOM 1601 C C . LEU A 1 204 ? 7.557 9.154 6.275 1.00 67.38 204 LEU A C 1
ATOM 1603 O O . LEU A 1 204 ? 6.977 8.197 6.756 1.00 67.38 204 LEU A O 1
ATOM 1607 N N . HIS A 1 205 ? 8.158 10.061 7.041 1.00 67.19 205 HIS A N 1
ATOM 1608 C CA . HIS A 1 205 ? 8.194 9.934 8.497 1.00 67.19 205 HIS A CA 1
ATOM 1609 C C . HIS A 1 205 ? 6.791 9.746 9.111 1.00 67.19 205 HIS A C 1
ATOM 1611 O O . HIS A 1 205 ? 6.587 8.847 9.929 1.00 67.19 205 HIS A O 1
ATOM 1617 N N . ASP A 1 206 ? 5.811 10.545 8.681 1.00 66.00 206 ASP A N 1
ATOM 1618 C CA . ASP A 1 206 ? 4.424 10.439 9.149 1.00 66.00 206 ASP A CA 1
ATOM 1619 C C . ASP A 1 206 ? 3.755 9.127 8.717 1.00 66.00 206 ASP A C 1
ATOM 1621 O O . ASP A 1 206 ? 2.981 8.543 9.481 1.00 66.00 206 ASP A O 1
ATOM 1625 N N . LEU A 1 207 ? 4.052 8.652 7.505 1.00 68.19 207 LEU A N 1
ATOM 1626 C CA . LEU A 1 207 ? 3.600 7.357 7.013 1.00 68.19 207 LEU A CA 1
ATOM 1627 C C . LEU A 1 207 ? 4.173 6.219 7.851 1.00 68.19 207 LEU A C 1
ATOM 1629 O O . LEU A 1 207 ? 3.416 5.366 8.298 1.00 68.19 207 LEU A O 1
ATOM 1633 N N . LEU A 1 208 ? 5.477 6.229 8.107 1.00 67.25 208 LEU A N 1
ATOM 1634 C CA . LEU A 1 208 ? 6.178 5.188 8.852 1.00 67.25 208 LEU A CA 1
ATOM 1635 C C . LEU A 1 208 ? 5.669 5.069 10.286 1.00 67.25 208 LEU A C 1
ATOM 1637 O O . LEU A 1 208 ? 5.398 3.961 10.751 1.00 67.25 208 LEU A O 1
ATOM 1641 N N . ALA A 1 209 ? 5.476 6.207 10.959 1.00 66.50 209 ALA A N 1
ATOM 1642 C CA . ALA A 1 209 ? 4.874 6.239 12.287 1.00 66.50 209 ALA A CA 1
ATOM 1643 C C . ALA A 1 209 ? 3.474 5.604 12.263 1.00 66.50 209 ALA A C 1
ATOM 1645 O O . ALA A 1 209 ? 3.173 4.708 13.048 1.00 66.50 209 ALA A O 1
ATOM 1646 N N . LYS A 1 210 ? 2.628 5.984 11.299 1.00 64.88 210 LYS A N 1
ATOM 1647 C CA . LYS A 1 210 ? 1.257 5.461 11.210 1.00 64.88 210 LYS A CA 1
ATOM 1648 C C . LYS A 1 210 ? 1.187 3.996 10.773 1.00 64.88 210 LYS A C 1
ATOM 1650 O O . LYS A 1 210 ? 0.364 3.258 11.305 1.00 64.88 210 LYS A O 1
ATOM 1655 N N . MET A 1 211 ? 2.021 3.552 9.835 1.00 67.69 211 MET A N 1
ATOM 1656 C CA . MET A 1 211 ? 2.052 2.158 9.376 1.00 67.69 211 MET A CA 1
ATOM 1657 C C . MET A 1 211 ? 2.424 1.211 10.516 1.00 67.69 211 MET A C 1
ATOM 1659 O O . MET A 1 211 ? 1.760 0.188 10.697 1.00 67.69 211 MET A O 1
ATOM 1663 N N . ARG A 1 212 ? 3.418 1.59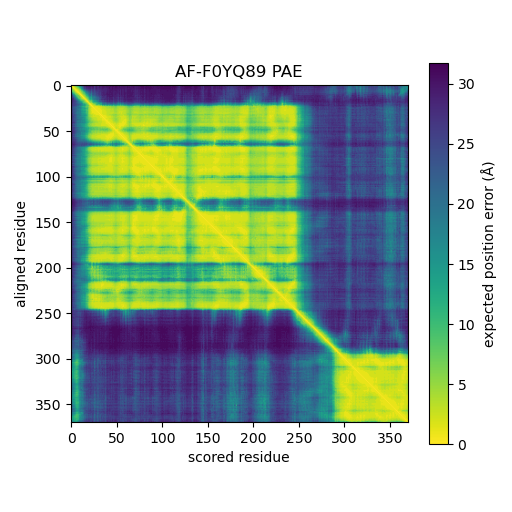4 11.327 1.00 66.31 212 ARG A N 1
ATOM 1664 C CA . ARG A 1 212 ? 3.835 0.830 12.503 1.00 66.31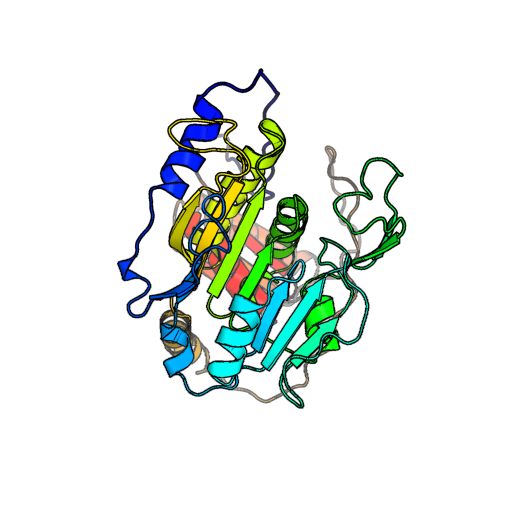 212 ARG A CA 1
ATOM 1665 C C . ARG A 1 212 ? 2.787 0.874 13.617 1.00 66.31 212 ARG A C 1
ATOM 1667 O O . ARG A 1 212 ? 2.370 -0.174 14.099 1.00 66.31 212 ARG A O 1
ATOM 1674 N N . ASP A 1 213 ? 2.336 2.070 13.996 1.00 60.50 213 ASP A N 1
ATOM 1675 C CA . ASP A 1 213 ? 1.531 2.259 15.210 1.00 60.50 213 ASP A CA 1
ATOM 1676 C C . ASP A 1 213 ? 0.039 1.939 15.013 1.00 60.50 213 ASP A C 1
ATOM 1678 O O . ASP A 1 213 ? -0.627 1.477 15.939 1.00 60.50 213 ASP A O 1
ATOM 1682 N N . VAL A 1 214 ? -0.512 2.183 13.817 1.00 53.28 214 VAL A N 1
ATOM 1683 C CA . VAL A 1 214 ? -1.965 2.089 13.555 1.00 53.28 214 VAL A CA 1
ATOM 1684 C C . VAL A 1 214 ? -2.346 0.796 12.842 1.00 53.28 214 VAL A C 1
ATOM 1686 O O . VAL A 1 214 ? -3.442 0.273 13.061 1.00 53.28 214 VAL A O 1
ATOM 1689 N N . ALA A 1 215 ? -1.470 0.295 11.973 1.00 55.56 215 ALA A N 1
ATOM 1690 C CA . ALA A 1 215 ? -1.787 -0.813 11.079 1.00 55.56 215 ALA A CA 1
ATOM 1691 C C . ALA A 1 215 ? -0.887 -2.047 11.278 1.00 55.56 215 ALA A C 1
ATOM 1693 O O . ALA A 1 215 ? -1.135 -3.070 10.648 1.00 55.56 215 ALA A O 1
ATOM 1694 N N . GLY A 1 216 ? 0.092 -1.978 12.192 1.00 70.00 216 GLY A N 1
ATOM 1695 C CA . GLY A 1 216 ? 0.913 -3.122 12.585 1.00 70.00 216 GLY A CA 1
ATOM 1696 C C . GLY A 1 216 ? 1.784 -3.661 11.455 1.00 70.00 216 GLY A C 1
ATOM 1697 O O . GLY A 1 216 ? 1.993 -4.864 11.385 1.00 70.00 216 GLY A O 1
ATOM 1698 N N . TRP A 1 217 ? 2.248 -2.806 10.545 1.00 80.38 217 TRP A N 1
ATOM 1699 C CA . TRP A 1 217 ? 3.112 -3.229 9.446 1.00 80.38 217 TRP A CA 1
ATOM 1700 C C . TRP A 1 217 ? 4.577 -3.231 9.870 1.00 80.38 217 TRP A C 1
ATOM 1702 O O . TRP A 1 217 ? 5.102 -2.202 10.303 1.00 80.38 217 TRP A O 1
ATOM 1712 N N . ASP A 1 218 ? 5.237 -4.370 9.683 1.00 85.31 218 ASP A N 1
ATOM 1713 C CA . ASP A 1 218 ? 6.667 -4.546 9.916 1.00 85.31 218 ASP A CA 1
ATOM 1714 C C . ASP A 1 218 ? 7.423 -4.554 8.578 1.00 85.31 218 ASP A C 1
ATOM 1716 O O . ASP A 1 218 ? 7.012 -5.193 7.606 1.00 85.31 218 ASP A O 1
ATOM 1720 N N . LEU A 1 219 ? 8.547 -3.836 8.530 1.00 89.31 219 LEU A N 1
ATOM 1721 C CA . LEU A 1 219 ? 9.444 -3.800 7.378 1.00 89.31 219 LEU A CA 1
ATOM 1722 C C . LEU A 1 219 ? 10.371 -5.022 7.418 1.00 89.31 219 LEU A C 1
ATOM 1724 O O . LEU A 1 219 ? 11.234 -5.117 8.293 1.00 89.31 219 LEU A O 1
ATOM 1728 N N . PHE A 1 220 ? 10.211 -5.946 6.474 1.00 92.19 220 PHE A N 1
ATOM 1729 C CA . PHE A 1 220 ? 11.000 -7.187 6.434 1.00 92.19 220 PHE A CA 1
ATOM 1730 C C . PHE A 1 220 ? 12.115 -7.157 5.386 1.00 92.19 220 PHE A C 1
ATOM 1732 O O . PHE A 1 220 ? 13.033 -7.978 5.435 1.00 92.19 220 PHE A O 1
ATOM 1739 N N . TRP A 1 221 ? 12.053 -6.212 4.446 1.00 94.06 221 TRP A N 1
ATOM 1740 C CA . TRP A 1 221 ? 13.048 -6.078 3.394 1.00 94.06 221 TRP A CA 1
ATOM 1741 C C . TRP A 1 221 ? 13.110 -4.650 2.838 1.00 94.06 221 TRP A C 1
ATOM 1743 O O . TRP A 1 221 ? 12.086 -3.973 2.739 1.00 94.06 221 TRP A O 1
ATOM 1753 N N . THR A 1 222 ? 14.314 -4.212 2.461 1.00 93.38 222 THR A N 1
ATOM 1754 C CA . THR A 1 222 ? 14.538 -3.010 1.652 1.00 93.38 222 THR A CA 1
ATOM 1755 C C . THR A 1 222 ? 15.693 -3.223 0.687 1.00 93.38 222 THR A C 1
ATOM 1757 O O . THR A 1 222 ? 16.637 -3.965 0.980 1.00 93.38 222 THR A O 1
ATOM 1760 N N . ALA A 1 223 ? 15.658 -2.520 -0.439 1.00 92.25 223 ALA A N 1
ATOM 1761 C CA . ALA A 1 223 ? 16.819 -2.364 -1.294 1.00 92.25 223 ALA A CA 1
ATOM 1762 C C . ALA A 1 223 ? 16.822 -1.010 -1.989 1.00 92.25 223 ALA A C 1
ATOM 1764 O O . ALA A 1 223 ? 15.804 -0.348 -2.168 1.00 92.25 223 ALA A O 1
ATOM 1765 N N . ARG A 1 224 ? 18.018 -0.596 -2.388 1.00 89.75 224 ARG A N 1
ATOM 1766 C CA . ARG A 1 224 ? 18.229 0.628 -3.144 1.00 89.75 224 ARG A CA 1
ATOM 1767 C C . ARG A 1 224 ? 18.142 0.339 -4.634 1.00 89.75 224 ARG A C 1
ATOM 1769 O O . ARG A 1 224 ? 18.852 -0.545 -5.116 1.00 89.75 224 ARG A O 1
ATOM 1776 N N . ASN A 1 225 ? 17.390 1.162 -5.352 1.00 82.25 225 ASN A N 1
ATOM 1777 C CA . ASN A 1 225 ? 17.427 1.183 -6.806 1.00 82.25 225 ASN A CA 1
ATOM 1778 C C . ASN A 1 225 ? 18.613 2.052 -7.283 1.00 82.25 225 ASN A C 1
ATOM 1780 O O . ASN A 1 225 ? 18.842 3.160 -6.784 1.00 82.25 225 ASN A O 1
ATOM 1784 N N . ARG A 1 226 ? 19.427 1.517 -8.201 1.00 82.31 226 ARG A N 1
ATOM 1785 C CA . ARG A 1 226 ? 20.698 2.122 -8.644 1.00 82.31 226 ARG A CA 1
ATOM 1786 C C . ARG A 1 226 ? 20.578 2.928 -9.936 1.00 82.31 226 ARG A C 1
ATOM 1788 O O . ARG A 1 226 ? 21.574 3.526 -10.350 1.00 82.31 226 ARG A O 1
ATOM 1795 N N . TRP A 1 227 ? 19.394 2.994 -10.548 1.00 78.19 227 TRP A N 1
ATOM 1796 C CA . TRP A 1 227 ? 19.125 3.916 -11.659 1.00 78.19 227 TRP A CA 1
ATOM 1797 C C . TRP A 1 227 ? 19.336 5.376 -11.247 1.00 78.19 227 TRP A C 1
ATOM 1799 O O . TRP A 1 227 ? 19.791 6.201 -12.041 1.00 78.19 227 TRP A O 1
ATOM 1809 N N . ASP A 1 228 ? 19.089 5.680 -9.973 1.00 77.62 228 ASP A N 1
ATOM 1810 C CA . ASP A 1 228 ? 19.331 6.987 -9.387 1.00 77.62 228 ASP A CA 1
ATOM 1811 C C . ASP A 1 228 ? 20.355 6.916 -8.252 1.00 77.62 228 ASP A C 1
ATOM 1813 O O . ASP A 1 228 ? 20.051 6.571 -7.110 1.00 77.62 228 ASP A O 1
ATOM 1817 N N . ASN A 1 229 ? 21.590 7.306 -8.561 1.00 79.94 229 ASN A N 1
ATOM 1818 C CA . ASN A 1 229 ? 22.686 7.332 -7.593 1.00 79.94 229 ASN A CA 1
ATOM 1819 C C . ASN A 1 229 ? 22.791 8.663 -6.829 1.00 79.94 229 ASN A C 1
ATOM 1821 O O . ASN A 1 229 ? 23.797 8.918 -6.158 1.00 79.94 229 ASN A O 1
ATOM 1825 N N . HIS A 1 230 ? 21.779 9.537 -6.913 1.00 84.62 230 HIS A N 1
ATOM 1826 C CA . HIS A 1 230 ? 21.767 10.775 -6.144 1.00 84.62 230 HIS A CA 1
ATOM 1827 C C . HIS A 1 230 ? 21.587 10.479 -4.655 1.00 84.62 230 HIS A C 1
ATOM 1829 O O . HIS A 1 230 ? 20.508 10.115 -4.188 1.00 84.62 230 HIS A O 1
ATOM 1835 N N . ARG A 1 231 ? 22.673 10.653 -3.906 1.00 84.62 231 ARG A N 1
ATOM 1836 C CA . ARG A 1 231 ? 22.734 10.403 -2.469 1.00 84.62 231 ARG A CA 1
ATOM 1837 C C . ARG A 1 231 ? 21.988 11.488 -1.691 1.00 84.62 231 ARG A C 1
ATOM 1839 O O . ARG A 1 231 ? 22.320 12.666 -1.815 1.00 84.62 231 ARG A O 1
ATOM 1846 N N . LEU A 1 232 ? 21.041 11.079 -0.850 1.00 82.12 232 LEU A N 1
ATOM 1847 C CA . LEU A 1 232 ? 20.281 11.978 0.025 1.00 82.12 232 LEU A CA 1
ATOM 1848 C C . LEU A 1 232 ? 20.934 12.113 1.406 1.00 82.12 232 LEU A C 1
ATOM 1850 O O . LEU A 1 232 ? 21.206 13.223 1.861 1.00 82.12 232 LEU A O 1
ATOM 1854 N N . HIS A 1 233 ? 21.214 10.985 2.064 1.00 84.44 233 HIS A N 1
ATOM 1855 C CA . HIS A 1 233 ? 21.818 10.925 3.399 1.00 84.44 233 HIS A CA 1
ATOM 1856 C C . HIS A 1 233 ? 22.357 9.527 3.682 1.00 84.44 233 HIS A C 1
ATOM 1858 O O . HIS A 1 233 ? 21.742 8.555 3.264 1.00 84.44 233 HIS A O 1
ATOM 1864 N N . GLY A 1 234 ? 23.473 9.409 4.408 1.00 85.94 234 GLY A N 1
ATOM 1865 C CA . GLY A 1 234 ? 24.026 8.092 4.741 1.00 85.94 234 GLY A CA 1
ATOM 1866 C C . GLY A 1 234 ? 24.262 7.263 3.482 1.00 85.94 234 GLY A C 1
ATOM 1867 O O . GLY A 1 234 ? 24.995 7.714 2.609 1.00 85.94 234 GLY A O 1
ATOM 1868 N N . ASP A 1 235 ? 23.668 6.093 3.343 1.00 86.12 235 ASP A N 1
ATOM 1869 C CA . ASP A 1 235 ? 23.750 5.316 2.106 1.00 86.12 235 ASP A CA 1
ATOM 1870 C C . ASP A 1 235 ? 22.516 5.503 1.186 1.00 86.12 235 ASP A C 1
ATOM 1872 O O . ASP A 1 235 ? 22.547 5.086 0.036 1.00 86.12 235 ASP A O 1
ATOM 1876 N N . MET A 1 236 ? 21.470 6.205 1.622 1.00 86.44 236 MET A N 1
ATOM 1877 C CA . MET A 1 236 ? 20.224 6.375 0.869 1.00 86.44 236 MET A CA 1
ATOM 1878 C C . MET A 1 236 ? 20.401 7.135 -0.449 1.00 86.44 236 MET A C 1
ATOM 1880 O O . MET A 1 236 ? 21.032 8.200 -0.496 1.00 86.44 236 MET A O 1
ATOM 1884 N N . THR A 1 237 ? 19.718 6.659 -1.490 1.00 87.75 237 THR A N 1
ATOM 1885 C CA . THR A 1 237 ? 19.455 7.413 -2.725 1.00 87.75 237 THR A CA 1
ATOM 1886 C C . THR A 1 237 ? 17.982 7.807 -2.859 1.00 87.75 237 THR A C 1
ATOM 1888 O O . THR A 1 237 ? 17.201 7.682 -1.915 1.00 87.75 237 THR A O 1
ATOM 1891 N N . ARG A 1 238 ? 17.595 8.355 -4.015 1.00 86.38 238 ARG A N 1
ATOM 1892 C CA . ARG A 1 238 ? 16.234 8.851 -4.242 1.00 86.38 238 ARG A CA 1
ATOM 1893 C C . ARG A 1 238 ? 15.199 7.758 -4.493 1.00 86.38 238 ARG A C 1
ATOM 1895 O O . ARG A 1 238 ? 14.025 8.090 -4.485 1.00 86.38 238 ARG A O 1
ATOM 1902 N N . VAL A 1 239 ? 15.590 6.500 -4.689 1.00 89.12 239 VAL A N 1
ATOM 1903 C CA . VAL A 1 239 ? 14.648 5.427 -5.032 1.00 89.12 239 VAL A CA 1
ATOM 1904 C C . VAL A 1 239 ? 14.966 4.175 -4.221 1.00 89.12 239 VAL A C 1
ATOM 1906 O O . VAL A 1 239 ? 16.120 3.737 -4.168 1.00 89.12 239 VAL A O 1
ATOM 1909 N N . HIS A 1 240 ? 13.954 3.640 -3.541 1.00 90.81 240 HIS A N 1
ATOM 1910 C CA . HIS A 1 240 ? 14.076 2.431 -2.728 1.00 90.81 240 HIS A CA 1
ATOM 1911 C C . HIS A 1 240 ? 12.873 1.527 -2.921 1.00 90.81 240 HIS A C 1
ATOM 1913 O O . HIS A 1 240 ? 11.740 1.999 -2.925 1.00 90.81 240 HIS A O 1
ATOM 1919 N N . GLU A 1 241 ? 13.138 0.232 -2.938 1.00 92.75 241 GLU A N 1
ATOM 1920 C CA . GLU A 1 241 ? 12.123 -0.794 -2.810 1.00 92.75 241 GLU A CA 1
ATOM 1921 C C . GLU A 1 241 ? 11.979 -1.233 -1.355 1.00 92.75 241 GLU A C 1
ATOM 1923 O O . GLU A 1 241 ? 12.968 -1.378 -0.628 1.00 92.75 241 GLU A O 1
ATOM 1928 N N . LEU A 1 242 ? 10.733 -1.425 -0.929 1.00 93.00 242 LEU A N 1
ATOM 1929 C CA . LEU A 1 242 ? 10.338 -1.724 0.440 1.00 93.00 242 LEU A CA 1
ATOM 1930 C C . LEU A 1 242 ? 9.353 -2.890 0.455 1.00 93.00 242 LEU A C 1
ATOM 1932 O O . LEU A 1 242 ? 8.363 -2.891 -0.277 1.00 93.00 242 LEU A O 1
ATOM 1936 N N . GLY A 1 243 ? 9.582 -3.840 1.358 1.00 93.50 243 GLY A N 1
ATOM 1937 C CA . GLY A 1 243 ? 8.663 -4.929 1.653 1.00 93.50 243 GLY A CA 1
ATOM 1938 C C . GLY A 1 243 ? 8.105 -4.810 3.065 1.00 93.50 243 GLY A C 1
ATOM 1939 O O . GLY A 1 243 ? 8.851 -4.900 4.045 1.00 93.50 243 GLY A O 1
ATOM 1940 N N . PHE A 1 244 ? 6.786 -4.670 3.171 1.00 91.06 244 PHE A N 1
ATOM 1941 C CA . PHE A 1 244 ? 6.060 -4.668 4.435 1.00 91.06 244 PHE A CA 1
ATOM 1942 C C . PHE A 1 244 ? 5.194 -5.919 4.577 1.00 91.06 244 PHE A C 1
ATOM 1944 O O . PHE A 1 244 ? 4.579 -6.377 3.611 1.00 91.06 244 PHE A O 1
ATOM 1951 N N . ILE A 1 245 ? 5.110 -6.441 5.798 1.00 87.94 245 ILE A N 1
ATOM 1952 C CA . ILE A 1 245 ? 4.182 -7.510 6.180 1.00 87.94 245 ILE A CA 1
ATOM 1953 C C . ILE A 1 245 ? 3.277 -6.989 7.288 1.00 87.94 245 ILE A C 1
ATOM 1955 O O . ILE A 1 245 ? 3.745 -6.354 8.234 1.00 87.94 245 ILE A O 1
ATOM 1959 N N . SER A 1 246 ? 1.980 -7.248 7.166 1.00 81.12 246 SER A N 1
ATOM 1960 C CA . SER A 1 246 ? 1.031 -6.978 8.237 1.00 81.12 246 SER A CA 1
ATOM 1961 C C . SER A 1 246 ? 1.266 -7.981 9.363 1.00 81.12 246 SER A C 1
ATOM 1963 O O . SER A 1 246 ? 1.303 -9.193 9.142 1.00 81.12 246 SER A O 1
ATOM 1965 N N . CYS A 1 247 ? 1.453 -7.485 10.582 1.00 6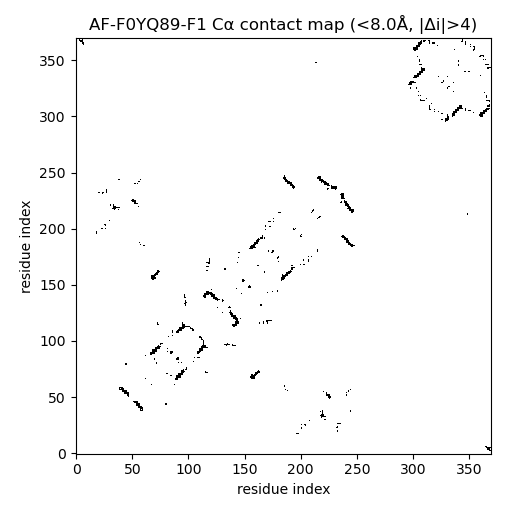6.44 247 CYS A N 1
ATOM 1966 C CA . CYS A 1 247 ? 1.547 -8.329 11.759 1.00 66.44 247 CYS A CA 1
ATOM 1967 C C . CYS A 1 247 ? 0.217 -9.069 11.929 1.00 66.44 247 CYS A C 1
ATOM 1969 O O . CYS A 1 247 ? -0.845 -8.447 11.981 1.00 66.44 247 CYS A O 1
ATOM 1971 N N . ASP A 1 248 ? 0.300 -10.400 11.970 1.00 55.47 248 ASP A N 1
ATOM 1972 C CA . ASP A 1 248 ? -0.818 -11.322 11.806 1.00 55.47 248 ASP A CA 1
ATOM 1973 C C . ASP A 1 248 ? -2.074 -10.870 12.568 1.00 55.47 248 ASP A C 1
ATOM 1975 O O . ASP A 1 248 ? -2.167 -10.946 13.803 1.00 55.47 248 ASP A O 1
ATOM 1979 N N . LEU A 1 249 ? -3.069 -10.420 11.797 1.00 46.94 249 LEU A N 1
ATOM 1980 C CA . LEU A 1 249 ? -4.397 -10.065 12.278 1.00 46.94 249 LEU A CA 1
ATOM 1981 C C . LEU A 1 249 ? -5.065 -11.235 13.010 1.00 46.94 249 LEU A C 1
ATOM 1983 O O . LEU A 1 249 ? -6.015 -10.980 13.740 1.00 46.94 249 LEU A O 1
ATOM 1987 N N . ALA A 1 250 ? -4.595 -12.486 12.897 1.00 38.38 250 ALA A N 1
ATOM 1988 C CA . ALA A 1 250 ? -5.052 -13.588 13.747 1.00 38.38 250 ALA A CA 1
ATOM 1989 C C . ALA A 1 250 ? -4.774 -13.329 15.240 1.00 38.38 250 ALA A C 1
ATOM 1991 O O . ALA A 1 250 ? -5.639 -13.586 16.080 1.00 38.38 250 ALA A O 1
ATOM 1992 N N . THR A 1 251 ? -3.636 -12.719 15.580 1.00 38.50 251 THR A N 1
ATOM 1993 C CA . THR A 1 251 ? -3.278 -12.356 16.965 1.00 38.50 251 THR A CA 1
ATOM 1994 C C . THR A 1 251 ? -4.131 -11.183 17.478 1.00 38.50 251 THR A C 1
ATOM 1996 O O . THR A 1 251 ? -4.516 -11.139 18.651 1.00 38.50 251 THR A O 1
ATOM 1999 N N . MET A 1 252 ? -4.536 -10.272 16.582 1.00 38.25 252 MET A N 1
ATOM 2000 C CA . MET A 1 252 ? -5.532 -9.229 16.876 1.00 38.25 252 MET A CA 1
ATOM 2001 C C . MET A 1 252 ? -6.972 -9.778 16.938 1.00 38.25 252 MET A C 1
ATOM 2003 O O . MET A 1 252 ? -7.740 -9.401 17.816 1.00 38.25 252 MET A O 1
ATOM 2007 N N . ARG A 1 253 ? -7.365 -10.707 16.061 1.00 34.56 253 ARG A N 1
ATOM 2008 C CA . ARG A 1 253 ? -8.713 -11.312 16.007 1.00 34.56 253 ARG A CA 1
ATOM 2009 C C . ARG A 1 253 ? -8.984 -12.239 17.199 1.00 34.56 253 ARG A C 1
ATOM 2011 O O . ARG A 1 253 ? -10.118 -12.294 17.682 1.00 34.56 253 ARG A O 1
ATOM 2018 N N . LEU A 1 254 ? -7.958 -12.918 17.716 1.00 30.52 254 LEU A N 1
ATOM 2019 C CA . LEU A 1 254 ? -8.046 -13.752 18.924 1.00 30.52 254 LEU A CA 1
ATOM 2020 C C . LEU A 1 254 ? -8.204 -12.914 20.202 1.00 30.52 254 LEU A C 1
ATOM 2022 O O . LEU A 1 254 ? -8.996 -13.273 21.074 1.00 30.52 254 LEU A O 1
ATOM 2026 N N . THR A 1 255 ? -7.539 -11.759 20.292 1.00 33.91 255 THR A N 1
ATOM 2027 C CA . THR A 1 255 ? -7.746 -10.809 21.401 1.00 33.91 255 THR A CA 1
ATOM 2028 C C . THR A 1 255 ? -9.096 -10.084 21.295 1.00 33.91 255 THR A C 1
ATOM 2030 O O . THR A 1 255 ? -9.756 -9.866 22.312 1.00 33.91 255 THR A O 1
ATOM 2033 N N . LEU A 1 256 ? -9.581 -9.825 20.075 1.00 33.56 256 LEU A N 1
ATOM 2034 C CA . LEU A 1 256 ? -10.929 -9.304 19.810 1.00 33.56 256 LEU A CA 1
ATOM 2035 C C . LEU A 1 256 ? -12.052 -10.296 20.160 1.00 33.56 256 LEU A C 1
ATOM 2037 O O . LEU A 1 256 ? -13.083 -9.864 20.662 1.00 33.56 256 LEU A O 1
ATOM 2041 N N . SER A 1 257 ? -11.870 -11.608 19.972 1.00 30.94 257 SER A N 1
ATOM 2042 C CA . SER A 1 257 ? -12.901 -12.601 20.334 1.00 30.94 257 SER A CA 1
ATOM 2043 C C . SER A 1 257 ? -13.081 -12.734 21.850 1.00 30.94 257 SER A C 1
ATOM 2045 O O . SER A 1 257 ? -14.209 -12.851 22.324 1.00 30.94 257 SER A O 1
ATOM 2047 N N . ALA A 1 258 ? -11.996 -12.637 22.624 1.00 31.72 258 ALA A N 1
ATOM 2048 C CA . ALA A 1 258 ? -12.067 -12.624 24.086 1.00 31.72 258 ALA A CA 1
ATOM 2049 C C . ALA A 1 258 ? -12.676 -11.315 24.630 1.00 31.72 258 ALA A C 1
ATOM 2051 O O . AL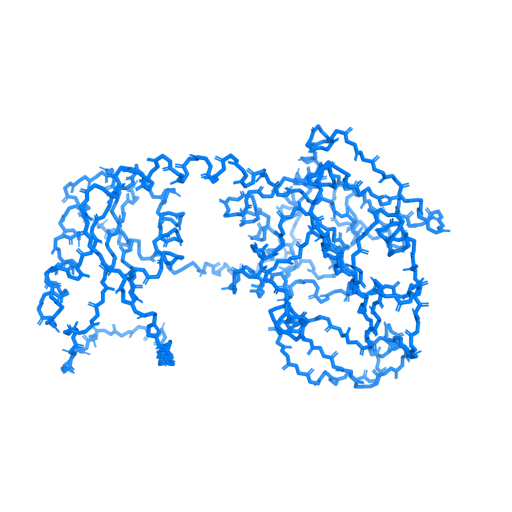A A 1 258 ? -13.451 -11.346 25.586 1.00 31.72 258 ALA A O 1
ATOM 2052 N N . ALA A 1 259 ? -12.385 -10.175 23.992 1.00 35.28 259 ALA A N 1
ATOM 2053 C CA . ALA A 1 259 ? -12.967 -8.884 24.360 1.00 35.28 259 ALA A CA 1
ATOM 2054 C C . ALA A 1 259 ? -14.447 -8.751 23.949 1.00 35.28 259 ALA A C 1
ATOM 2056 O O . ALA A 1 259 ? -15.230 -8.168 24.695 1.00 35.28 259 ALA A O 1
ATOM 2057 N N . LEU A 1 260 ? -14.866 -9.325 22.811 1.00 30.31 260 LEU A N 1
ATOM 2058 C CA . LEU A 1 260 ? -16.278 -9.363 22.411 1.00 30.31 260 LEU A CA 1
ATOM 2059 C C . LEU A 1 260 ? -17.108 -10.317 23.278 1.00 30.31 260 LEU A C 1
ATOM 2061 O O . LEU A 1 260 ? -18.251 -9.984 23.585 1.00 30.31 260 LEU A O 1
ATOM 2065 N N . LEU A 1 261 ? -16.558 -11.461 23.709 1.00 27.70 261 LEU A N 1
ATOM 2066 C CA . LEU A 1 261 ? -17.283 -12.381 24.596 1.00 27.70 261 LEU A CA 1
ATOM 2067 C C . LEU A 1 261 ? -17.595 -11.748 25.959 1.00 27.70 261 LEU A C 1
ATOM 2069 O O . LEU A 1 261 ? -18.648 -12.022 26.526 1.00 27.70 261 LEU A O 1
ATOM 2073 N N . ALA A 1 262 ? -16.727 -10.861 26.453 1.00 32.12 262 ALA A N 1
ATOM 2074 C CA . ALA A 1 262 ? -16.963 -10.126 27.695 1.00 32.12 262 ALA A CA 1
ATOM 2075 C C . ALA A 1 262 ? -18.090 -9.077 27.584 1.00 32.12 262 ALA A C 1
ATOM 2077 O O . ALA A 1 262 ? -18.632 -8.663 28.603 1.00 32.12 262 ALA A O 1
ATOM 2078 N N . VAL A 1 263 ? -18.465 -8.663 26.366 1.00 36.06 263 VAL A N 1
ATOM 2079 C CA . VAL A 1 263 ? -19.533 -7.674 26.111 1.00 36.06 263 VAL A CA 1
ATOM 2080 C C . VAL A 1 263 ? -20.827 -8.340 25.614 1.00 36.06 263 VAL A C 1
ATOM 2082 O O . VAL A 1 263 ? -21.882 -7.718 25.611 1.00 36.06 263 VAL A O 1
ATOM 2085 N N . ALA A 1 264 ? -20.776 -9.610 25.202 1.00 31.77 264 ALA A N 1
ATOM 2086 C CA . ALA A 1 264 ? -21.900 -10.324 24.592 1.00 31.77 264 ALA A CA 1
ATOM 2087 C C . ALA A 1 264 ? -22.854 -11.012 25.591 1.00 31.77 264 ALA A C 1
ATOM 2089 O O . ALA A 1 264 ? -23.752 -11.734 25.159 1.00 31.77 264 ALA A O 1
ATOM 2090 N N . VAL A 1 265 ? -22.681 -10.816 26.903 1.00 29.34 265 VAL A N 1
ATOM 2091 C CA . VAL A 1 265 ? -23.566 -11.423 27.917 1.00 29.34 265 VAL A CA 1
ATOM 2092 C C . VAL A 1 265 ? -24.878 -10.675 28.157 1.00 29.34 265 VAL A C 1
ATOM 2094 O O . VAL A 1 265 ? -25.757 -11.253 28.786 1.00 29.34 265 VAL A O 1
ATOM 2097 N N . ASP A 1 266 ? -25.085 -9.494 27.570 1.00 31.16 266 ASP A N 1
ATOM 2098 C CA . ASP A 1 266 ? -26.408 -8.862 27.544 1.00 31.16 266 ASP A CA 1
ATOM 2099 C C . ASP A 1 266 ? -26.985 -8.899 26.126 1.00 31.16 266 ASP A C 1
ATOM 2101 O O . ASP A 1 266 ? -26.520 -8.242 25.192 1.00 31.16 266 ASP A O 1
ATOM 2105 N N . GLY A 1 267 ? -27.976 -9.774 25.955 1.00 33.38 267 GLY A N 1
ATOM 2106 C CA . GLY A 1 267 ? -28.616 -10.056 24.678 1.00 33.38 267 GLY A CA 1
ATOM 2107 C C . GLY A 1 267 ? -29.459 -8.898 24.143 1.00 33.38 267 GLY A C 1
ATOM 2108 O O . GLY A 1 267 ? -29.996 -8.104 24.900 1.00 33.38 267 GLY A O 1
ATOM 2109 N N . PHE A 1 268 ? -29.617 -8.837 22.819 1.00 29.27 268 PHE A N 1
ATOM 2110 C CA . PHE A 1 268 ? -30.900 -9.008 22.122 1.00 29.27 268 PHE A CA 1
ATOM 2111 C C . PHE A 1 268 ? -30.753 -8.743 20.609 1.00 29.27 268 PHE A C 1
ATOM 2113 O O . PHE A 1 268 ? -30.143 -7.778 20.169 1.00 29.27 268 PHE A O 1
ATOM 2120 N N . ALA A 1 269 ? -31.366 -9.649 19.844 1.00 32.94 269 ALA A N 1
ATOM 2121 C CA . ALA A 1 269 ? -32.003 -9.524 18.530 1.00 32.94 269 ALA A CA 1
ATOM 2122 C C . ALA A 1 269 ? -31.479 -8.530 17.461 1.00 32.94 269 ALA A C 1
ATOM 2124 O O . ALA A 1 269 ? -31.654 -7.317 17.531 1.00 32.94 269 ALA A O 1
ATOM 2125 N N . SER A 1 270 ? -31.041 -9.143 16.354 1.00 41.50 270 SER A N 1
ATOM 2126 C CA . SER A 1 270 ? -31.051 -8.666 14.962 1.00 41.50 270 SER A CA 1
ATOM 2127 C C . SER A 1 270 ? -32.012 -7.503 14.658 1.00 41.50 270 SER A C 1
ATOM 2129 O O . SER A 1 270 ? -33.235 -7.672 14.650 1.00 41.50 270 SER A O 1
ATOM 2131 N N . LYS A 1 271 ? -31.451 -6.344 14.291 1.00 32.56 271 LYS A N 1
ATOM 2132 C CA . LYS A 1 271 ? -32.119 -5.331 13.462 1.00 32.56 271 LYS A CA 1
ATOM 2133 C C . LYS A 1 271 ? -31.159 -4.841 12.374 1.00 32.56 271 LYS A C 1
ATOM 2135 O O . LYS A 1 271 ? -29.964 -4.691 12.602 1.00 32.56 271 LYS A O 1
ATOM 2140 N N . ARG A 1 272 ? -31.716 -4.659 11.170 1.00 32.94 272 ARG A N 1
ATOM 2141 C CA . ARG A 1 272 ? -31.036 -4.270 9.921 1.00 32.94 272 ARG A CA 1
ATOM 2142 C C . ARG A 1 272 ? -30.164 -3.022 10.099 1.00 32.94 272 ARG A C 1
ATOM 2144 O O . ARG A 1 272 ? -30.612 -2.047 10.694 1.00 32.94 272 ARG A O 1
ATOM 2151 N N . LEU A 1 273 ? -28.977 -3.053 9.491 1.00 30.98 273 LEU A N 1
ATOM 2152 C CA . LEU A 1 273 ? -28.085 -1.906 9.297 1.00 30.98 273 LEU A CA 1
ATOM 2153 C C . LEU A 1 273 ? -28.818 -0.773 8.545 1.00 30.98 273 LEU A C 1
ATOM 2155 O O . LEU A 1 273 ? -29.302 -1.019 7.436 1.00 30.98 273 LEU A O 1
ATOM 2159 N N . PRO A 1 274 ? -28.919 0.448 9.102 1.00 35.94 274 PRO A N 1
ATOM 2160 C CA . PRO A 1 274 ? -29.447 1.601 8.380 1.00 35.94 274 PRO A CA 1
ATOM 2161 C C . PRO A 1 274 ? -28.387 2.214 7.456 1.00 35.94 274 PRO A C 1
ATOM 2163 O O . PRO A 1 274 ? -27.189 2.160 7.726 1.00 35.94 274 PRO A O 1
ATOM 2166 N N . SER A 1 275 ? -28.849 2.832 6.369 1.00 33.19 275 SER A N 1
ATOM 2167 C CA . SER A 1 275 ? -28.024 3.532 5.381 1.00 33.19 275 SER A CA 1
ATOM 2168 C C . SER A 1 275 ? -27.240 4.703 5.986 1.00 33.19 275 SER A C 1
ATOM 2170 O O . SER A 1 275 ? -27.820 5.535 6.687 1.00 33.19 275 SER A O 1
ATOM 2172 N N . LEU A 1 276 ? -25.955 4.810 5.630 1.00 34.91 276 LEU A N 1
ATOM 2173 C CA . LEU A 1 276 ? -25.073 5.941 5.938 1.00 34.91 276 LEU A CA 1
ATOM 2174 C C . LEU A 1 276 ? -25.714 7.275 5.513 1.00 34.91 276 LEU A C 1
ATOM 2176 O O . LEU A 1 276 ? -26.055 7.462 4.344 1.00 34.91 276 LEU A O 1
ATOM 2180 N N . ARG A 1 277 ? -25.867 8.219 6.451 1.00 36.12 277 ARG A N 1
ATOM 2181 C CA . ARG A 1 277 ? -26.230 9.609 6.130 1.00 36.12 277 ARG A CA 1
ATOM 2182 C C . ARG A 1 277 ? -24.990 10.354 5.627 1.00 36.12 277 ARG A C 1
ATOM 2184 O O . ARG A 1 277 ? -23.916 10.234 6.208 1.00 36.12 277 ARG A O 1
ATOM 2191 N N . GLN A 1 278 ? -25.148 11.125 4.550 1.00 32.31 278 GLN A N 1
ATOM 2192 C CA . GLN A 1 278 ? -24.094 11.982 4.002 1.00 32.31 278 GLN A CA 1
ATOM 2193 C C . GLN A 1 278 ? -23.650 13.020 5.045 1.00 32.31 278 GLN A C 1
ATOM 2195 O O . GLN A 1 278 ? -24.472 13.768 5.570 1.00 32.31 278 GLN A O 1
ATOM 2200 N N . GLY A 1 279 ? -22.348 13.056 5.343 1.00 33.88 279 GLY A N 1
ATOM 2201 C CA . GLY A 1 279 ? -21.762 13.994 6.298 1.00 33.88 279 GLY A CA 1
ATOM 2202 C C . GLY A 1 279 ? -21.773 15.435 5.783 1.00 33.88 279 GLY A C 1
ATOM 2203 O O . GLY A 1 279 ? -21.339 15.712 4.665 1.00 33.88 279 GLY A O 1
ATOM 2204 N N . VAL A 1 280 ? -22.237 16.362 6.620 1.00 31.70 280 VAL A N 1
ATOM 2205 C CA . VAL A 1 280 ? -22.113 17.807 6.395 1.00 31.70 280 VAL A CA 1
ATOM 2206 C C . VAL A 1 280 ? -20.671 18.216 6.713 1.00 31.70 280 VAL A C 1
ATOM 2208 O O . VAL A 1 280 ? -20.192 18.009 7.826 1.00 31.70 280 VAL A O 1
ATOM 2211 N N . ARG A 1 281 ? -19.951 18.780 5.734 1.00 31.36 281 ARG A N 1
ATOM 2212 C CA . ARG A 1 281 ? -18.607 19.346 5.945 1.00 31.36 281 ARG A CA 1
ATOM 2213 C C . ARG A 1 281 ? -18.723 20.656 6.723 1.00 31.36 281 ARG A C 1
ATOM 2215 O O . ARG A 1 281 ? -19.264 21.623 6.196 1.00 31.36 281 ARG A O 1
ATOM 2222 N N . VAL A 1 282 ? -18.161 20.706 7.928 1.00 39.41 282 VAL A N 1
ATOM 2223 C CA . VAL A 1 282 ? -17.933 21.968 8.644 1.00 39.41 282 VAL A CA 1
ATOM 2224 C C . VAL A 1 282 ? -16.782 22.703 7.952 1.00 39.41 282 VAL A C 1
ATOM 2226 O O . VAL A 1 282 ? -15.679 22.166 7.839 1.00 39.41 282 VAL A O 1
ATOM 2229 N N . GLN A 1 283 ? -17.063 23.896 7.428 1.00 36.53 283 GLN A N 1
ATOM 2230 C CA . GLN A 1 283 ? -16.067 24.800 6.854 1.00 36.53 283 GLN A CA 1
ATOM 2231 C C . GLN A 1 283 ? -15.525 25.732 7.949 1.00 36.53 283 GLN A C 1
ATOM 2233 O O . GLN A 1 283 ? -16.277 26.200 8.796 1.00 36.53 283 GLN A O 1
ATOM 2238 N N . ASP A 1 284 ? -14.219 25.988 7.870 1.00 37.44 284 ASP A N 1
ATOM 2239 C CA . ASP A 1 284 ? -13.446 27.032 8.553 1.00 37.44 284 ASP A CA 1
ATOM 2240 C C . ASP A 1 284 ? -13.099 26.848 10.044 1.00 37.44 284 ASP A C 1
ATOM 2242 O O . ASP A 1 284 ? -13.886 27.052 10.961 1.00 37.44 284 ASP A O 1
ATOM 2246 N N . ALA A 1 285 ? -11.816 26.542 10.279 1.00 38.88 285 ALA A N 1
ATOM 2247 C CA . ALA A 1 285 ? -11.173 26.440 11.590 1.00 38.88 285 ALA A CA 1
ATOM 2248 C C . ALA A 1 285 ? -10.309 27.678 11.911 1.00 38.88 285 ALA A C 1
ATOM 2250 O O . ALA A 1 285 ? -9.157 27.545 12.325 1.00 38.88 285 ALA A O 1
ATOM 2251 N N . ASN A 1 286 ? -10.842 28.887 11.713 1.00 37.62 286 ASN A N 1
ATOM 2252 C CA . ASN A 1 286 ? -10.196 30.117 12.179 1.00 37.62 286 ASN A CA 1
ATOM 2253 C C . ASN A 1 286 ? -10.954 30.689 13.383 1.00 37.62 286 ASN A C 1
ATOM 2255 O O . ASN A 1 286 ? -12.115 31.057 13.263 1.00 37.62 286 ASN A O 1
ATOM 2259 N N . ALA A 1 287 ? -10.259 30.730 14.527 1.00 48.38 287 ALA A N 1
ATOM 2260 C CA . ALA A 1 287 ? -10.551 31.455 15.771 1.00 48.38 287 ALA A CA 1
ATOM 2261 C C . ALA A 1 287 ? -11.995 31.974 15.939 1.00 48.38 287 ALA A C 1
ATOM 2263 O O . ALA A 1 287 ? -12.263 33.166 15.802 1.00 48.38 287 ALA A O 1
ATOM 2264 N N . VAL A 1 288 ? -12.913 31.074 16.294 1.00 43.12 288 VAL A N 1
ATOM 2265 C CA . VAL A 1 288 ? -14.266 31.433 16.725 1.00 43.12 288 VAL A CA 1
ATOM 2266 C C . VAL A 1 288 ? -14.206 31.777 18.216 1.00 43.12 288 VAL A C 1
ATOM 2268 O O . VAL A 1 288 ? -13.885 30.915 19.032 1.00 43.12 288 VAL A O 1
ATOM 2271 N N . THR A 1 289 ? -14.447 33.039 18.579 1.00 51.75 289 THR A N 1
ATOM 2272 C CA . THR A 1 289 ? -14.410 33.489 19.984 1.00 51.75 289 THR A CA 1
ATOM 2273 C C . THR A 1 289 ? -15.672 33.138 20.767 1.00 51.75 289 THR A C 1
ATOM 2275 O O . THR A 1 289 ? -15.590 33.045 21.985 1.00 51.75 289 THR A O 1
ATOM 2278 N N . GLU A 1 290 ? -16.790 32.848 20.097 1.00 50.22 290 GLU A N 1
ATOM 2279 C CA . GLU A 1 290 ? -17.968 32.207 20.694 1.00 50.22 290 GLU A CA 1
ATOM 2280 C C . GLU A 1 290 ? -18.639 31.305 19.655 1.00 50.22 290 GLU A C 1
ATOM 2282 O O . GLU A 1 290 ? -19.125 31.775 18.627 1.00 50.22 290 GLU A O 1
ATOM 2287 N N . VAL A 1 291 ? -18.623 29.993 19.899 1.00 49.03 291 VAL A N 1
ATOM 2288 C CA . VAL A 1 291 ? -19.406 29.038 19.112 1.00 49.03 291 VAL A CA 1
ATOM 2289 C C . VAL A 1 291 ? -20.799 28.988 19.743 1.00 49.03 291 VAL A C 1
ATOM 2291 O O . VAL A 1 291 ? -20.947 28.476 20.851 1.00 49.03 291 VAL A O 1
ATOM 2294 N N . SER A 1 292 ? -21.802 29.560 19.073 1.00 51.72 292 SER A N 1
ATOM 2295 C CA . SER A 1 292 ? -23.213 29.353 19.425 1.00 51.72 292 SER A CA 1
ATOM 2296 C C . SER A 1 292 ? -23.688 28.045 18.787 1.00 51.72 292 SER A C 1
ATOM 2298 O O . SER A 1 292 ? -23.381 27.750 17.630 1.00 51.72 292 SER A O 1
ATOM 2300 N N . PHE A 1 293 ? -24.405 27.245 19.572 1.00 58.97 293 PHE A N 1
ATOM 2301 C CA . PHE A 1 293 ? -24.917 25.926 19.200 1.00 58.97 293 PHE A CA 1
ATOM 2302 C C . PHE A 1 293 ? -26.450 25.885 19.299 1.00 58.97 293 PHE A C 1
ATOM 2304 O O . PHE A 1 293 ? -27.038 24.887 19.719 1.00 58.97 293 PHE A O 1
ATOM 2311 N N . ASP A 1 294 ? -27.109 26.996 18.968 1.00 66.88 294 ASP A N 1
ATOM 2312 C CA . ASP A 1 294 ? -28.560 27.104 19.088 1.00 66.88 294 ASP A CA 1
ATOM 2313 C C . ASP A 1 294 ? -29.256 26.138 18.114 1.00 66.88 294 ASP A C 1
ATOM 2315 O O . ASP A 1 294 ? -28.987 26.133 16.912 1.00 66.88 294 ASP A O 1
ATOM 2319 N N . GLY A 1 295 ? -30.164 25.308 18.638 1.00 70.81 295 GLY A N 1
ATOM 2320 C CA . GLY A 1 295 ? -30.972 24.383 17.836 1.00 70.81 295 GLY A CA 1
ATOM 2321 C C . GLY A 1 295 ? -30.322 23.035 17.498 1.00 70.81 295 GLY A C 1
ATOM 2322 O O . GLY A 1 295 ? -30.763 22.389 16.547 1.00 70.81 295 GLY A O 1
ATOM 2323 N N . LEU A 1 296 ? -29.304 22.585 18.242 1.00 79.44 296 LEU A N 1
ATOM 2324 C CA . LEU A 1 296 ? -28.809 21.208 18.124 1.00 79.44 296 LEU A CA 1
ATOM 2325 C C . LEU A 1 296 ? -29.839 20.194 18.654 1.00 79.44 296 LEU A C 1
ATOM 2327 O O . LEU A 1 296 ? -30.293 20.305 19.788 1.00 79.44 296 LEU A O 1
ATOM 2331 N N . ASP A 1 297 ? -30.152 19.183 17.840 1.00 83.38 297 ASP A N 1
ATOM 2332 C CA . ASP A 1 297 ? -30.954 18.013 18.223 1.00 83.38 297 ASP A CA 1
ATOM 2333 C C . ASP A 1 297 ? -30.106 16.737 18.105 1.00 83.38 297 ASP A C 1
ATOM 2335 O O . ASP A 1 297 ? -29.794 16.261 17.009 1.00 83.38 297 ASP A O 1
ATOM 2339 N N . GLY A 1 298 ? -29.715 16.200 19.258 1.00 84.88 298 GLY A N 1
ATOM 2340 C CA . GLY A 1 298 ? -28.934 14.978 19.416 1.00 84.88 298 GLY A CA 1
ATOM 2341 C C . GLY A 1 298 ? -29.768 13.719 19.660 1.00 84.88 298 GLY A C 1
ATOM 2342 O O . GLY A 1 298 ? -29.183 12.656 19.851 1.00 84.88 298 GLY A O 1
ATOM 2343 N N . SER A 1 299 ? -31.103 13.789 19.631 1.00 86.25 299 SER A N 1
ATOM 2344 C CA . SER A 1 299 ? -32.004 12.682 20.017 1.00 86.25 299 SER A CA 1
ATOM 2345 C C . SER A 1 299 ? -31.753 11.352 19.305 1.00 86.25 299 SER A C 1
ATOM 2347 O O . SER A 1 299 ? -31.991 10.284 19.869 1.00 86.25 299 SER A O 1
ATOM 2349 N N . ASN A 1 300 ? -31.223 11.398 18.083 1.00 83.06 300 ASN A N 1
ATOM 2350 C CA . ASN A 1 300 ? -30.915 10.217 17.276 1.00 83.06 300 ASN A CA 1
ATOM 2351 C C . ASN A 1 300 ? -29.418 9.869 17.214 1.00 83.06 300 ASN A C 1
ATOM 2353 O O . ASN A 1 300 ? -29.051 8.949 16.483 1.00 83.06 300 ASN A O 1
ATOM 2357 N N . ALA A 1 301 ? -28.551 10.607 17.909 1.00 82.69 301 ALA A N 1
ATOM 2358 C CA . ALA A 1 301 ? -27.110 10.389 17.866 1.00 82.69 301 ALA A CA 1
ATOM 2359 C C . ALA A 1 301 ? -26.672 9.344 18.899 1.00 82.69 301 ALA A C 1
ATOM 2361 O O . ALA A 1 301 ? -27.143 9.339 20.035 1.00 82.69 301 ALA A O 1
ATOM 2362 N N . ARG A 1 302 ? -25.725 8.486 18.514 1.00 83.25 302 ARG A N 1
ATOM 2363 C CA . ARG A 1 302 ? -25.013 7.563 19.405 1.00 83.25 302 ARG A CA 1
ATOM 2364 C C . ARG A 1 302 ? -23.590 8.055 19.598 1.00 83.25 302 ARG A C 1
ATOM 2366 O O . ARG A 1 302 ? -22.853 8.204 18.622 1.00 83.25 302 ARG A O 1
ATOM 2373 N N . ILE A 1 303 ? -23.190 8.311 20.835 1.00 89.00 303 ILE A N 1
ATOM 2374 C CA . ILE A 1 303 ? -21.919 8.968 21.147 1.00 89.00 303 ILE A CA 1
ATOM 2375 C C . ILE A 1 303 ? -21.018 8.016 21.921 1.00 89.00 303 ILE A C 1
ATOM 2377 O O . ILE A 1 303 ? -21.399 7.482 22.956 1.00 89.00 303 ILE A O 1
ATOM 2381 N N . GLY A 1 304 ? -19.799 7.818 21.432 1.00 87.81 304 GLY A N 1
ATOM 2382 C CA . GLY A 1 304 ? -18.736 7.145 22.163 1.00 87.81 304 GLY A CA 1
ATOM 2383 C C . GLY A 1 304 ? -17.900 8.139 22.960 1.00 87.81 304 GLY A C 1
ATOM 2384 O O . GLY A 1 304 ? -17.420 9.108 22.385 1.00 87.81 304 GLY A O 1
ATOM 2385 N N . ILE A 1 305 ? -17.655 7.903 24.243 1.00 94.00 305 ILE A N 1
ATOM 2386 C CA . ILE A 1 305 ? -16.719 8.682 25.061 1.00 94.00 305 ILE A CA 1
ATOM 2387 C C . ILE A 1 305 ? -15.600 7.750 25.522 1.00 94.00 305 ILE A C 1
ATOM 2389 O O . ILE A 1 305 ? -15.843 6.742 26.184 1.00 94.00 305 ILE A O 1
ATOM 2393 N N . ILE A 1 306 ? -14.359 8.077 25.165 1.00 93.00 306 ILE A N 1
ATOM 2394 C CA . ILE A 1 306 ? -13.172 7.297 25.529 1.00 93.00 306 ILE A CA 1
ATOM 2395 C C . ILE A 1 306 ? -12.278 8.169 26.389 1.00 93.00 306 ILE A C 1
ATOM 2397 O O . ILE A 1 306 ? -11.775 9.186 25.915 1.00 93.00 306 ILE A O 1
ATOM 2401 N N . ARG A 1 307 ? -12.042 7.763 27.636 1.00 93.62 307 ARG A N 1
ATOM 2402 C CA . ARG A 1 307 ? -11.208 8.530 28.569 1.00 93.62 307 ARG A CA 1
ATOM 2403 C C . ARG A 1 307 ? -9.937 7.796 28.983 1.00 93.62 307 ARG A C 1
ATOM 2405 O O . ARG A 1 307 ? -9.903 6.568 28.999 1.00 93.62 307 ARG A O 1
ATOM 2412 N N . THR A 1 308 ? -8.882 8.520 29.345 1.00 90.81 308 THR A N 1
ATOM 2413 C CA . THR A 1 308 ? -7.658 7.922 29.916 1.00 90.81 308 THR A CA 1
ATOM 2414 C C . THR A 1 308 ? -7.800 7.640 31.417 1.00 90.81 308 THR A C 1
ATOM 2416 O O . THR A 1 308 ? -8.689 8.177 32.074 1.00 90.81 308 THR A O 1
ATOM 2419 N N . LYS A 1 309 ? -6.918 6.818 32.003 1.00 87.56 309 LYS A N 1
ATOM 2420 C CA . LYS A 1 309 ? -6.859 6.609 33.470 1.00 87.56 309 LYS A CA 1
ATOM 2421 C C . LYS A 1 309 ? -6.025 7.653 34.201 1.00 87.56 309 LYS A C 1
ATOM 2423 O O . LYS A 1 309 ? -6.236 7.895 35.386 1.00 87.56 309 LYS A O 1
ATOM 2428 N N . TRP A 1 310 ? -5.042 8.236 33.526 1.00 78.25 310 TRP A N 1
ATOM 2429 C CA . TRP A 1 310 ? -4.114 9.171 34.154 1.00 78.25 310 TRP A CA 1
ATOM 2430 C C . TRP A 1 310 ? -4.780 10.523 34.409 1.00 78.25 310 TRP A C 1
ATOM 2432 O O . TRP A 1 310 ? -5.577 10.983 33.598 1.00 78.25 310 TRP A O 1
ATOM 2442 N N . ASN A 1 311 ? -4.427 11.166 35.525 1.00 82.69 311 ASN A N 1
ATOM 2443 C CA . ASN A 1 311 ? -4.975 12.459 35.956 1.00 82.69 311 ASN A CA 1
ATOM 2444 C C . ASN A 1 311 ? -6.512 12.470 36.135 1.00 82.69 311 ASN A C 1
ATOM 2446 O O . ASN A 1 311 ? -7.179 13.358 35.593 1.00 82.69 311 ASN A O 1
ATOM 2450 N N . PRO A 1 312 ? -7.090 11.548 36.935 1.00 85.75 312 PRO A N 1
ATOM 2451 C CA . PRO A 1 312 ? -8.543 11.351 37.028 1.00 85.75 312 PRO A CA 1
ATOM 2452 C C . PRO A 1 312 ? -9.290 12.626 37.425 1.00 85.75 312 PRO A C 1
ATOM 2454 O O . PRO A 1 312 ? -10.297 12.963 36.825 1.00 85.75 312 PRO A O 1
ATOM 2457 N N . LYS A 1 313 ? -8.728 13.445 38.325 1.00 87.19 313 LYS A N 1
ATOM 2458 C CA . LYS A 1 313 ? -9.342 14.723 38.721 1.00 87.19 313 LYS A CA 1
ATOM 2459 C C . LYS A 1 313 ? -9.654 15.650 37.536 1.00 87.19 313 LYS A C 1
ATOM 2461 O O . LYS A 1 313 ? -10.628 16.392 37.595 1.00 87.19 313 LYS A O 1
ATOM 2466 N N . VAL A 1 314 ? -8.812 15.654 36.500 1.00 88.00 314 VAL A N 1
ATOM 2467 C CA . VAL A 1 314 ? -9.024 16.479 35.301 1.00 88.00 314 VAL A CA 1
ATOM 2468 C C . VAL A 1 314 ? -9.824 15.709 34.256 1.00 88.00 314 VAL A C 1
ATOM 2470 O O . VAL A 1 314 ? -10.766 16.253 33.690 1.00 88.00 314 VAL A O 1
ATOM 2473 N N . VAL A 1 315 ? -9.472 14.445 34.015 1.00 89.56 315 VAL A N 1
ATOM 2474 C CA . VAL A 1 315 ? -10.110 13.614 32.986 1.00 89.56 315 VAL A CA 1
ATOM 2475 C C . VAL A 1 315 ? -11.573 13.321 33.301 1.00 89.56 315 VAL A C 1
ATOM 2477 O O . VAL A 1 315 ? -12.403 13.438 32.404 1.00 89.56 315 VAL A O 1
ATOM 2480 N N . ASP A 1 316 ? -11.908 13.008 34.551 1.00 91.69 316 ASP A N 1
ATOM 2481 C CA . ASP A 1 316 ? -13.283 12.717 34.962 1.00 91.69 316 ASP A CA 1
ATOM 2482 C C . ASP A 1 316 ? -14.153 13.973 34.827 1.00 91.69 316 ASP A C 1
ATOM 2484 O O . ASP A 1 316 ? -15.223 13.915 34.234 1.00 91.69 316 ASP A O 1
ATOM 2488 N N . ALA A 1 317 ? -13.644 15.145 35.227 1.00 90.56 317 ALA A N 1
ATOM 2489 C CA . ALA A 1 317 ? -14.357 16.412 35.053 1.00 90.56 317 ALA A CA 1
ATOM 2490 C C . ALA A 1 317 ? -14.634 16.745 33.572 1.00 90.56 317 ALA A C 1
ATOM 2492 O O . ALA A 1 317 ? -15.699 17.267 33.240 1.00 90.56 317 ALA A O 1
ATOM 2493 N N . LEU A 1 318 ? -13.689 16.436 32.674 1.00 88.50 318 LEU A N 1
ATOM 2494 C CA . LEU A 1 318 ? -13.875 16.595 31.228 1.00 88.50 318 LEU A CA 1
ATOM 2495 C C . LEU A 1 318 ? -14.873 15.573 30.664 1.00 88.50 318 LEU A C 1
ATOM 2497 O O . LEU A 1 318 ? -15.713 15.938 29.844 1.00 88.50 318 LEU A O 1
ATOM 2501 N N . SER A 1 319 ? -14.801 14.318 31.117 1.00 92.00 319 SER A N 1
ATOM 2502 C CA . SER A 1 319 ? -15.728 13.241 30.741 1.00 92.00 319 SER A CA 1
ATOM 2503 C C . SER A 1 319 ? -17.160 13.570 31.145 1.00 92.00 319 SER A C 1
ATOM 2505 O O . SER A 1 319 ? -18.067 13.480 30.318 1.00 92.00 319 SER A O 1
ATOM 2507 N N . ASP A 1 320 ? -17.354 14.025 32.380 1.00 92.31 320 ASP A N 1
ATOM 2508 C CA . ASP A 1 320 ? -18.661 14.409 32.910 1.00 92.31 320 ASP A CA 1
ATOM 2509 C C . ASP A 1 320 ? -19.224 15.631 32.175 1.00 92.31 320 ASP A C 1
ATOM 2511 O O . ASP A 1 320 ? -20.418 15.685 31.877 1.00 92.31 320 ASP A O 1
ATOM 2515 N N . GLY A 1 321 ? -18.366 16.603 31.843 1.00 91.38 321 GLY A N 1
ATOM 2516 C CA . GLY A 1 321 ? -18.743 17.767 31.041 1.00 91.38 321 GLY A CA 1
ATOM 2517 C C . GLY A 1 321 ? -19.194 17.387 29.629 1.00 91.38 321 GLY A C 1
ATOM 2518 O O . GLY A 1 321 ? -20.229 17.866 29.169 1.00 91.38 321 GLY A O 1
ATOM 2519 N N . ALA A 1 322 ? -18.464 16.486 28.963 1.00 90.25 322 ALA A N 1
ATOM 2520 C CA . ALA A 1 322 ? -18.823 15.986 27.636 1.00 90.25 322 ALA A CA 1
ATOM 2521 C C . ALA A 1 322 ? -20.143 15.202 27.656 1.00 90.25 322 ALA A C 1
ATOM 2523 O O . ALA A 1 322 ? -21.007 15.435 26.809 1.00 90.25 322 ALA A O 1
ATOM 2524 N N . LYS A 1 323 ? -20.332 14.323 28.650 1.00 93.31 323 LYS A N 1
ATOM 2525 C CA . LYS A 1 323 ? -21.589 13.588 28.837 1.00 93.31 323 LYS A CA 1
ATOM 2526 C C . LYS A 1 323 ? -22.758 14.542 29.064 1.00 93.31 323 LYS A C 1
ATOM 2528 O O . LYS A 1 323 ? -23.782 14.412 28.402 1.00 93.31 323 LYS A O 1
ATOM 2533 N N . ARG A 1 324 ? -22.594 15.532 29.948 1.00 93.00 324 ARG A N 1
ATOM 2534 C CA . ARG A 1 324 ? -23.629 16.539 30.221 1.00 93.00 324 ARG A CA 1
ATOM 2535 C C . ARG A 1 324 ? -24.002 17.324 28.967 1.00 93.00 324 ARG A C 1
ATOM 2537 O O . ARG A 1 324 ? -25.181 17.421 28.669 1.00 93.00 324 ARG A O 1
ATOM 2544 N N . ALA A 1 325 ? -23.018 17.777 28.193 1.00 89.31 325 ALA A N 1
ATOM 2545 C CA . ALA A 1 325 ? -23.275 18.484 26.941 1.00 89.31 325 ALA A CA 1
ATOM 2546 C C . ALA A 1 325 ? -24.066 17.634 25.929 1.00 89.31 325 ALA A C 1
ATOM 2548 O O . ALA A 1 325 ? -24.926 18.164 25.234 1.00 89.31 325 ALA A O 1
ATOM 2549 N N . CYS A 1 326 ? -23.817 16.319 25.865 1.00 88.44 326 CYS A N 1
ATOM 2550 C CA . CYS A 1 326 ? -24.607 15.411 25.025 1.00 88.44 326 CYS A CA 1
ATOM 2551 C C . CYS A 1 326 ? -26.069 15.338 25.494 1.00 88.44 326 CYS A C 1
ATOM 2553 O O . CYS A 1 326 ? -26.984 15.429 24.677 1.00 88.44 326 CYS A O 1
ATOM 2555 N N . LEU A 1 327 ? -26.289 15.209 26.805 1.00 92.38 327 LEU A N 1
ATOM 2556 C CA . LEU A 1 327 ? -27.633 15.173 27.387 1.00 92.38 327 LEU A CA 1
ATOM 2557 C C . LEU A 1 327 ? -28.379 16.504 27.183 1.00 92.38 327 LEU A C 1
ATOM 2559 O O . LEU A 1 327 ? -29.562 16.491 26.854 1.00 92.38 327 LEU A O 1
ATOM 2563 N N . ASP A 1 328 ? -27.686 17.640 27.308 1.00 90.62 328 ASP A N 1
ATOM 2564 C CA . ASP A 1 328 ? -28.264 18.983 27.151 1.00 90.62 328 ASP A CA 1
ATOM 2565 C C . ASP A 1 328 ? -28.793 19.235 25.725 1.00 90.62 328 ASP A C 1
ATOM 2567 O O . ASP A 1 328 ? -29.773 19.958 25.552 1.00 90.62 328 ASP A O 1
ATOM 2571 N N . VAL A 1 329 ? -28.193 18.604 24.706 1.00 87.94 329 VAL A N 1
ATOM 2572 C CA . VAL A 1 329 ? -28.671 18.652 23.307 1.00 87.94 329 VAL A CA 1
ATOM 2573 C C . VAL A 1 329 ? -29.628 17.505 22.956 1.00 87.94 329 VAL A C 1
ATOM 2575 O O . VAL A 1 329 ? -29.966 17.311 21.791 1.00 87.94 329 VAL A O 1
ATOM 2578 N N . GLY A 1 330 ? -30.073 16.728 23.945 1.00 90.12 330 GLY A N 1
ATOM 2579 C CA . GLY A 1 330 ? -31.106 15.706 23.784 1.00 90.12 330 GLY A CA 1
ATOM 2580 C C . GLY A 1 330 ? -30.617 14.314 23.385 1.00 90.12 330 GLY A C 1
ATOM 2581 O O . GLY A 1 330 ? -31.455 13.480 23.055 1.00 90.12 330 GLY A O 1
ATOM 2582 N N . VAL A 1 331 ? -29.310 14.019 23.419 1.00 92.75 331 VAL A N 1
ATOM 2583 C CA . VAL A 1 331 ? -28.814 12.637 23.256 1.00 92.75 331 VAL A CA 1
ATOM 2584 C C . VAL A 1 331 ? -29.359 11.772 24.394 1.00 92.75 331 VAL A C 1
ATOM 2586 O O . VAL A 1 331 ? -29.248 12.140 25.561 1.00 92.75 331 VAL A O 1
ATOM 2589 N N . LEU A 1 332 ? -29.937 10.614 24.068 1.00 90.56 332 LEU A N 1
ATOM 2590 C CA . LEU A 1 332 ? -30.450 9.678 25.072 1.00 90.56 332 LEU A CA 1
ATOM 2591 C C . LEU A 1 332 ? -29.291 9.033 25.844 1.00 90.56 332 LEU A C 1
ATOM 2593 O O . LEU A 1 332 ? -28.269 8.690 25.250 1.00 90.56 332 LEU A O 1
ATOM 2597 N N . GLU A 1 333 ? -29.446 8.829 27.153 1.00 93.56 333 GLU A N 1
ATOM 2598 C CA . GLU A 1 333 ? -28.372 8.266 27.980 1.00 93.56 333 GLU A CA 1
ATOM 2599 C C . GLU A 1 333 ? -27.981 6.853 27.522 1.00 93.56 333 GLU A C 1
ATOM 2601 O O . GLU A 1 333 ? -26.792 6.540 27.461 1.00 93.56 333 GLU A O 1
ATOM 2606 N N . GLU A 1 334 ? -28.946 6.034 27.090 1.00 93.25 334 GLU A N 1
ATOM 2607 C CA . GLU A 1 334 ? -28.684 4.706 26.516 1.00 93.25 334 GLU A CA 1
ATOM 2608 C C . GLU A 1 334 ? -27.874 4.731 25.207 1.00 93.25 334 GLU A C 1
ATOM 2610 O O . GLU A 1 334 ? -27.304 3.713 24.811 1.00 93.25 334 GLU A O 1
ATOM 2615 N N . ASN A 1 335 ? -27.798 5.887 24.541 1.00 89.94 335 ASN A N 1
ATOM 2616 C CA . ASN A 1 335 ? -27.028 6.084 23.317 1.00 89.94 335 ASN A CA 1
ATOM 2617 C C . ASN A 1 335 ? -25.602 6.596 23.588 1.00 89.94 335 ASN A C 1
ATOM 2619 O O . ASN A 1 335 ? -24.847 6.822 22.636 1.00 89.94 335 ASN A O 1
ATOM 2623 N N . ILE A 1 336 ? -25.210 6.772 24.854 1.00 92.44 336 ILE A N 1
ATOM 2624 C CA . ILE A 1 336 ? -23.862 7.194 25.245 1.00 92.44 336 ILE A CA 1
ATOM 2625 C C . ILE A 1 336 ? -23.060 5.969 25.702 1.00 92.44 336 ILE A C 1
ATOM 2627 O O . ILE A 1 336 ? -23.309 5.385 26.753 1.00 92.44 336 ILE A O 1
ATOM 2631 N N . PHE A 1 337 ? -22.060 5.585 24.911 1.00 90.44 337 PHE A N 1
ATOM 2632 C CA . PHE A 1 337 ? -21.138 4.499 25.229 1.00 90.44 337 PHE A CA 1
ATOM 2633 C C . PHE A 1 337 ? -19.848 5.053 25.832 1.00 90.44 337 PHE A C 1
ATOM 2635 O O . PHE A 1 337 ? -19.071 5.707 25.141 1.00 90.44 337 PHE A O 1
ATOM 2642 N N . GLU A 1 338 ? -19.578 4.755 27.100 1.00 92.44 338 GLU A N 1
ATOM 2643 C CA . GLU A 1 338 ? -18.360 5.192 27.786 1.00 92.44 338 GLU A CA 1
ATOM 2644 C C . GLU A 1 338 ? -17.362 4.035 27.939 1.00 92.44 338 GLU A C 1
ATOM 2646 O O . GLU A 1 338 ? -17.719 2.931 28.350 1.00 92.44 338 GLU A O 1
ATOM 2651 N N . THR A 1 339 ? -16.084 4.279 27.645 1.00 91.06 339 THR A N 1
ATOM 2652 C CA . THR A 1 339 ? -15.000 3.320 27.898 1.00 91.06 339 THR A CA 1
ATOM 2653 C C . THR A 1 339 ? -13.711 4.022 28.323 1.00 91.06 339 THR A C 1
ATOM 2655 O O . THR A 1 339 ? -13.564 5.241 28.200 1.00 91.06 339 THR A O 1
ATOM 2658 N N . GLN A 1 340 ? -12.763 3.257 28.864 1.00 92.19 340 GLN A N 1
ATOM 2659 C CA . GLN A 1 340 ? -11.527 3.790 29.422 1.00 92.19 340 GLN A CA 1
ATOM 2660 C C . GLN A 1 340 ? -10.288 3.046 28.919 1.00 92.19 340 GLN A C 1
ATOM 2662 O O . GLN A 1 340 ? -10.261 1.817 28.868 1.00 92.19 340 GLN A O 1
ATOM 2667 N N . VAL A 1 341 ? -9.228 3.802 28.634 1.00 86.25 341 VAL A N 1
ATOM 2668 C CA . VAL A 1 341 ? -7.905 3.296 28.239 1.00 86.25 341 VAL A CA 1
ATOM 2669 C C . VAL A 1 341 ? -6.818 3.692 29.248 1.00 86.25 341 VAL A C 1
ATOM 2671 O O . VAL A 1 341 ? -7.022 4.632 30.022 1.00 86.25 341 VAL A O 1
ATOM 2674 N N . PRO A 1 342 ? -5.660 3.003 29.289 1.00 82.44 342 PRO A N 1
ATOM 2675 C CA . PRO A 1 342 ? -4.580 3.324 30.224 1.00 82.44 342 PRO A CA 1
ATOM 2676 C C . PRO A 1 342 ? -4.086 4.775 30.128 1.00 82.44 342 PRO A C 1
ATOM 2678 O O . PRO A 1 342 ? -4.120 5.491 31.132 1.00 82.44 342 PRO A O 1
ATOM 2681 N N . GLY A 1 343 ? -3.697 5.238 28.941 1.00 78.62 343 GLY A N 1
ATOM 2682 C CA . GLY A 1 343 ? -3.142 6.572 28.732 1.00 78.62 343 GLY A CA 1
ATOM 2683 C C . GLY A 1 343 ? -3.472 7.154 27.359 1.00 78.62 343 GLY A C 1
ATOM 2684 O O . GLY A 1 343 ? -4.245 6.599 26.580 1.00 78.62 343 GLY A O 1
ATOM 2685 N N . ALA A 1 344 ? -2.899 8.326 27.074 1.00 79.62 344 ALA A N 1
ATOM 2686 C CA . ALA A 1 344 ? -3.153 9.043 25.823 1.00 79.62 344 ALA A CA 1
ATOM 2687 C C . ALA A 1 344 ? -2.627 8.293 24.588 1.00 79.62 344 ALA A C 1
ATOM 2689 O O . ALA A 1 344 ? -3.132 8.504 23.490 1.00 79.62 344 ALA A O 1
ATOM 2690 N N . TRP A 1 345 ? -1.646 7.407 24.781 1.00 72.38 345 TRP A N 1
ATOM 2691 C CA . TRP A 1 345 ? -1.087 6.562 23.731 1.00 72.38 345 TRP A CA 1
ATOM 2692 C C . TRP A 1 345 ? -2.130 5.601 23.143 1.00 72.38 345 TRP A C 1
ATOM 2694 O O . TRP A 1 345 ? -2.187 5.412 21.933 1.00 72.38 345 TRP A O 1
ATOM 2704 N N . GLU A 1 346 ? -3.016 5.047 23.973 1.00 86.00 346 GLU A N 1
ATOM 2705 C CA . GLU A 1 346 ? -4.028 4.081 23.532 1.00 86.00 346 GLU A CA 1
ATOM 2706 C C . GLU A 1 346 ? -5.314 4.731 22.987 1.00 86.00 346 GLU A C 1
ATOM 2708 O O . GLU A 1 346 ? -6.129 4.040 22.367 1.00 86.00 346 GLU A O 1
ATOM 2713 N N . LEU A 1 347 ? -5.515 6.042 23.195 1.00 78.75 347 LEU A N 1
ATOM 2714 C CA . LEU A 1 347 ? -6.727 6.757 22.763 1.00 78.75 347 LEU A CA 1
ATOM 2715 C C . LEU A 1 347 ? -7.013 6.614 21.255 1.00 78.75 347 LEU A C 1
ATOM 2717 O O . LEU A 1 347 ? -8.154 6.283 20.923 1.00 78.75 347 LEU A O 1
ATOM 2721 N N . PRO A 1 348 ? -6.045 6.816 20.333 1.00 77.81 348 PRO A N 1
ATOM 2722 C CA . PRO A 1 348 ? -6.309 6.701 18.898 1.00 77.81 348 PRO A CA 1
ATOM 2723 C C . PRO A 1 348 ? -6.759 5.292 18.494 1.00 77.81 348 PRO A C 1
ATOM 2725 O O . PRO A 1 348 ? -7.706 5.141 17.722 1.00 77.81 348 PRO A O 1
ATOM 2728 N N . SER A 1 349 ? -6.130 4.257 19.058 1.00 67.69 349 SER A N 1
ATOM 2729 C CA . SER A 1 349 ? -6.471 2.861 18.774 1.00 67.69 349 SER A CA 1
ATOM 2730 C C . SER A 1 349 ? -7.869 2.511 19.279 1.00 67.69 349 SER A C 1
ATOM 2732 O O . SER A 1 349 ? -8.665 1.947 18.530 1.00 67.69 349 SER A O 1
ATOM 2734 N N . ALA A 1 350 ? -8.213 2.896 20.511 1.00 74.44 350 ALA A N 1
ATOM 2735 C CA . ALA A 1 350 ? -9.548 2.660 21.060 1.00 74.44 350 ALA A CA 1
ATOM 2736 C C . ALA A 1 350 ? -10.642 3.414 20.289 1.00 74.44 350 ALA A C 1
ATOM 2738 O O . ALA A 1 350 ? -11.693 2.839 20.002 1.00 74.44 350 ALA A O 1
ATOM 2739 N N . ALA A 1 351 ? -10.378 4.662 19.890 1.00 76.12 351 ALA A N 1
ATOM 2740 C CA . ALA A 1 351 ? -11.285 5.441 19.048 1.00 76.12 351 ALA A CA 1
ATOM 2741 C C . ALA A 1 351 ? -11.522 4.761 17.703 1.00 76.12 351 ALA A C 1
ATOM 2743 O O . ALA A 1 351 ? -12.661 4.613 17.266 1.00 76.12 351 ALA A O 1
ATOM 2744 N N . ARG A 1 352 ? -10.454 4.262 17.079 1.00 68.50 352 ARG A N 1
ATOM 2745 C CA . ARG A 1 352 ? -10.546 3.519 15.824 1.00 68.50 352 ARG A CA 1
ATOM 2746 C C . ARG A 1 352 ? -11.373 2.241 15.975 1.00 68.50 352 ARG A C 1
ATOM 2748 O O . ARG A 1 352 ? -12.250 2.001 15.150 1.00 68.50 352 ARG A O 1
ATOM 2755 N N . PHE A 1 353 ? -11.146 1.440 17.017 1.00 67.75 353 PHE A N 1
ATOM 2756 C CA . PHE A 1 353 ? -11.937 0.222 17.243 1.00 67.75 353 PHE A CA 1
ATOM 2757 C C . PHE A 1 353 ? -13.419 0.523 17.473 1.00 67.75 353 PHE A C 1
ATOM 2759 O O . PHE A 1 353 ? -14.282 -0.172 16.935 1.00 67.75 353 PHE A O 1
ATOM 2766 N N . LEU A 1 354 ? -13.723 1.581 18.225 1.00 74.06 354 LEU A N 1
ATOM 2767 C CA . LEU A 1 354 ? -15.100 1.996 18.458 1.00 74.06 354 LEU A CA 1
ATOM 2768 C C . LEU A 1 354 ? -15.761 2.520 17.171 1.00 74.06 354 LEU A C 1
ATOM 2770 O O . LEU A 1 354 ? -16.915 2.178 16.916 1.00 74.06 354 LEU A O 1
ATOM 2774 N N . ALA A 1 355 ? -15.030 3.241 16.316 1.00 65.44 355 ALA A N 1
ATOM 2775 C CA . ALA A 1 355 ? -15.535 3.710 15.022 1.00 65.44 355 ALA A CA 1
ATOM 2776 C C . ALA A 1 355 ? -15.861 2.540 14.082 1.00 65.44 355 ALA A C 1
ATOM 2778 O O . ALA A 1 355 ? -16.953 2.473 13.519 1.00 65.44 355 ALA A O 1
ATOM 2779 N N . LEU A 1 356 ? -14.947 1.570 13.973 1.00 56.75 356 LEU A N 1
ATOM 2780 C CA . LEU A 1 356 ? -15.120 0.382 13.127 1.00 56.75 356 LEU A CA 1
ATOM 2781 C C . LEU A 1 356 ? -16.265 -0.528 13.591 1.00 56.75 356 LEU A C 1
ATOM 2783 O O . LEU A 1 356 ? -16.796 -1.297 12.797 1.00 56.75 356 LEU A O 1
ATOM 2787 N N . SER A 1 357 ? -16.675 -0.439 14.858 1.00 67.75 357 SER A N 1
ATOM 2788 C CA . SER A 1 357 ? -17.791 -1.235 15.375 1.00 67.75 357 SER A CA 1
ATOM 2789 C C . SER A 1 357 ? -19.157 -0.841 14.792 1.00 67.75 357 SER A C 1
ATOM 2791 O O . SER A 1 357 ? -20.115 -1.601 14.938 1.00 67.75 357 SER A O 1
ATOM 2793 N N . GLY A 1 358 ? -19.283 0.356 14.199 1.00 67.81 358 GLY A N 1
ATOM 2794 C CA . GLY A 1 358 ? -20.558 0.911 13.717 1.00 67.81 358 GLY A CA 1
ATOM 2795 C C . GLY A 1 358 ? -21.591 1.201 14.822 1.00 67.81 358 GLY A C 1
ATOM 2796 O O . GLY A 1 358 ? -22.749 1.527 14.533 1.00 67.81 358 GLY A O 1
ATOM 2797 N N . ARG A 1 359 ? -21.201 1.066 16.099 1.00 70.50 359 ARG A N 1
ATOM 2798 C CA . ARG A 1 359 ? -22.092 1.226 17.261 1.00 70.50 359 ARG A CA 1
ATOM 2799 C C . ARG A 1 359 ? -22.395 2.681 17.600 1.00 70.50 359 ARG A C 1
ATOM 2801 O O . ARG A 1 359 ? -23.428 2.936 18.208 1.00 70.50 359 ARG A O 1
ATOM 2808 N N . VAL A 1 360 ? -21.522 3.604 17.208 1.00 73.88 360 VAL A N 1
ATOM 2809 C CA . VAL A 1 360 ? -21.627 5.036 17.508 1.00 73.88 360 VAL A CA 1
ATOM 2810 C C . VAL A 1 360 ? -21.494 5.859 16.231 1.00 73.88 360 VAL A C 1
ATOM 2812 O O . VAL A 1 360 ? -20.865 5.417 15.272 1.00 73.88 360 VAL A O 1
ATOM 2815 N N . ASP A 1 361 ? -22.086 7.047 16.227 1.00 71.25 361 ASP A N 1
ATOM 2816 C CA . ASP A 1 361 ? -22.053 8.000 15.114 1.00 71.25 361 ASP A CA 1
ATOM 2817 C C . ASP A 1 361 ? -20.915 9.022 15.276 1.00 71.25 361 ASP A C 1
ATOM 2819 O O . ASP A 1 361 ? -20.392 9.538 14.290 1.00 71.25 361 ASP A O 1
ATOM 2823 N N . ALA A 1 362 ? -20.498 9.288 16.519 1.00 82.88 362 ALA A N 1
ATOM 2824 C CA . ALA A 1 362 ? -19.366 10.151 16.842 1.00 82.88 362 ALA A CA 1
ATOM 2825 C C . ALA A 1 362 ? -18.603 9.643 18.072 1.00 82.88 362 ALA A C 1
ATOM 2827 O O . ALA A 1 362 ? -19.150 8.914 18.901 1.00 82.88 362 ALA A O 1
ATOM 2828 N N . ILE A 1 363 ? -17.329 10.031 18.190 1.00 86.81 363 ILE A N 1
ATOM 2829 C CA . ILE A 1 363 ? -16.442 9.628 19.289 1.00 86.81 363 ILE A CA 1
ATOM 2830 C C . ILE A 1 363 ? -15.749 10.856 19.878 1.00 86.81 363 ILE A C 1
ATOM 2832 O O . ILE A 1 363 ? -15.180 11.666 19.149 1.00 86.81 363 ILE A O 1
ATOM 2836 N N . VAL A 1 364 ? -15.755 10.951 21.205 1.00 90.25 364 VAL A N 1
ATOM 2837 C CA . VAL A 1 364 ? -15.088 11.977 22.003 1.00 90.25 364 VAL A CA 1
ATOM 2838 C C . VAL A 1 364 ? -13.937 11.328 22.770 1.00 90.25 364 VAL A C 1
ATOM 2840 O O . VAL A 1 364 ? -14.151 10.532 23.683 1.00 90.25 364 VAL A O 1
ATOM 2843 N N . CYS A 1 365 ? -12.702 11.669 22.404 1.00 92.50 365 CYS A N 1
ATOM 2844 C CA . CYS A 1 365 ? -11.498 11.200 23.091 1.00 92.50 365 CYS A CA 1
ATOM 2845 C C . CYS A 1 365 ? -11.052 12.214 24.143 1.00 92.50 365 CYS A C 1
ATOM 2847 O O . CYS A 1 365 ? -10.847 13.386 23.830 1.00 92.50 365 CYS A O 1
ATOM 2849 N N . ILE A 1 366 ? -10.855 11.754 25.375 1.00 91.50 366 ILE A N 1
ATOM 2850 C CA . ILE A 1 366 ? -10.547 12.598 26.527 1.00 91.50 366 ILE A CA 1
ATOM 2851 C C . ILE A 1 366 ? -9.278 12.086 27.199 1.00 91.50 366 ILE A C 1
ATOM 2853 O O . ILE A 1 366 ? -9.221 10.978 27.728 1.00 91.50 366 ILE A O 1
ATOM 2857 N N . GLY A 1 367 ? -8.249 12.923 27.215 1.00 87.50 367 GLY A N 1
ATOM 2858 C CA . GLY A 1 367 ? -7.014 12.655 27.934 1.00 87.50 367 GLY A CA 1
ATOM 2859 C C . GLY A 1 367 ? -6.311 13.946 28.315 1.00 87.50 367 GLY A C 1
ATOM 2860 O O . GLY A 1 367 ? -6.585 15.010 27.762 1.00 87.50 367 GLY A O 1
ATOM 2861 N N . THR A 1 368 ? -5.398 13.855 29.277 1.00 83.75 368 THR A N 1
ATOM 2862 C CA . THR A 1 368 ? -4.530 14.977 29.651 1.00 83.75 368 THR A CA 1
ATOM 2863 C C . THR A 1 368 ? -3.076 14.549 29.703 1.00 83.75 368 THR A C 1
ATOM 2865 O O . THR A 1 368 ? -2.727 13.557 30.343 1.00 83.75 368 THR A O 1
ATOM 2868 N N . LEU A 1 369 ? -2.240 15.345 29.042 1.00 79.81 369 LEU A N 1
ATOM 2869 C CA . LEU A 1 369 ? -0.786 15.307 29.122 1.00 79.81 369 LEU A CA 1
ATOM 2870 C C . LEU A 1 369 ? -0.356 16.564 29.883 1.00 79.81 369 LEU A C 1
ATOM 2872 O O . LEU A 1 369 ? -0.783 17.663 29.522 1.00 79.81 369 LEU A O 1
ATOM 2876 N N . ILE A 1 370 ? 0.403 16.387 30.963 1.00 72.06 370 ILE A N 1
ATOM 2877 C CA . ILE A 1 370 ? 0.812 17.457 31.886 1.00 72.06 370 ILE A CA 1
ATOM 2878 C C . ILE A 1 370 ? 2.318 17.638 31.808 1.00 72.06 370 ILE A C 1
ATOM 2880 O O . ILE A 1 370 ? 3.015 16.598 31.810 1.00 72.06 370 ILE A O 1
#

Sequence (370 aa):
MRVCLLVVVAAQRRPLERPGQQEWEPIHKFLHAVDPSRCADAHVIKGENENEPDVHVCMDFLKRNEPCVVYSIGIANNWLFDDLMLSKGCRVFSFDPTMSGDHKRHPERHTFEPIGIGAATKLETRGAASTANYGGRARYRVETLADMMARHGHDAVTVLRMDVEGAEWDVLAEWLASSALLAIADQLLLEIHLYRPRGDAGKLHDLLAKMRDVAGWDLFWTARNRWDNHRLHGDMTRVHELGFISCDLATMRLTLSAALLAVAVDGFASKRLPSLRQGVRVQDANAVTEVSFDGLDGSNARIGIIRTKWNPKVVDALSDGAKRACLDVGVLEENIFETQVPGAWELPSAARFLALSGRVDAIVCIGTLI

Foldseek 3Di:
DDFDFDPDPDDDDDDDDDDDLVLCVVVVVQQVQAAQVVAPAWDWAPDPDPQAHIDTDGCVVLVPPDAAAEEAAQCVPPCRVVVVVVVSRHQYEYEALLDDDQPDPDDPRYGYDNEHAALAWDKDADDQVPCPSRNRDRIGTYHQLVVVCVVVVQQAHQEYEDDHQARVLRNLVSCLVVVVVVSHQWKYKYKAFQPDPPSRSVSVSVSSCCCCQPFNKHWNDKDARRVFCCDDHDRDTRIMITMITGDHCVVVVVVVVVVVVVVPPDDDDDDDDDDDDDDDDDDDDPDDVDDDPPPQAQQPFQEEEEFEPPPCVVQVVVSVVVLVVSVVNNHDPVSYHYDYDHAPSCQVVVLVVVVVVVSGPYYHYTHGDD

Solvent-accessible surface area (backbone atoms only — not comparable to full-atom values): 21675 Å² total; per-residue (Å²): 133,89,80,67,81,56,72,89,74,92,75,89,81,78,86,90,72,84,90,55,79,75,69,46,49,67,54,54,52,52,70,66,60,55,42,51,83,79,40,88,44,65,46,75,45,75,34,96,46,96,40,44,44,63,47,67,44,70,48,66,75,70,75,70,79,64,90,40,34,32,40,37,34,47,42,88,90,61,52,66,67,59,54,51,43,46,75,71,69,26,36,36,39,36,23,24,43,49,55,85,78,64,81,70,83,40,97,85,41,39,47,51,42,56,33,33,78,29,66,51,70,45,76,47,75,53,58,84,91,66,12,70,90,30,69,62,45,50,61,38,43,25,30,25,72,63,56,54,27,58,76,72,70,43,86,56,30,38,34,37,39,40,36,58,92,57,48,54,64,52,31,51,54,36,24,73,72,69,56,48,59,69,30,45,61,39,34,43,36,35,48,45,58,52,83,46,74,76,64,41,45,56,52,46,51,57,45,53,53,43,38,42,76,74,62,39,39,44,47,35,42,68,43,64,32,53,84,42,76,56,71,75,50,96,88,41,42,34,31,36,39,39,25,33,36,40,56,61,60,65,68,55,50,56,55,46,51,58,56,47,57,75,62,60,79,69,82,81,80,94,74,83,87,77,82,84,76,86,81,81,82,86,79,84,93,69,88,72,91,72,85,81,71,85,86,60,79,27,63,86,48,22,38,32,38,39,33,31,58,50,64,49,83,57,35,50,55,51,50,53,50,54,53,47,56,41,46,75,30,44,23,45,72,92,33,52,47,76,50,78,38,74,38,71,84,48,46,65,58,53,51,50,55,49,54,74,64,67,76,37,79,45,77,48,69,43,43,66,80,133

Organism: Aureococcus anophagefferens (NCBI:txid44056)